Protein AF-A0A7S4EAH0-F1 (afdb_monomer)

InterPro domains:
  IPR000209 Peptidase S8/S53 domain [PF00082] (2-288)
  IPR002884 P domain [PF01483] (345-415)
  IPR008979 Galactose-binding-like domain superfamily [SSF49785] (341-415)
  IPR023828 Peptidase S8, subtilisin, Ser-active site [PS00138] (226-236)
  IPR036852 Peptidase S8/S53 domain superfamily [G3DSA:3.40.50.200] (1-304)
  IPR036852 Peptidase S8/S53 domain superfamily [SSF52743] (120-302)

Structure (mmCIF, N/CA/C/O backbone):
data_AF-A0A7S4EAH0-F1
#
_entry.id   AF-A0A7S4EAH0-F1
#
loop_
_atom_site.group_PDB
_atom_site.id
_atom_site.type_symbol
_atom_site.label_atom_id
_atom_site.label_alt_id
_atom_site.label_comp_id
_atom_site.label_asym_id
_atom_site.label_entity_id
_atom_site.label_seq_id
_atom_site.pdbx_PDB_ins_code
_atom_site.Cartn_x
_atom_site.Cartn_y
_atom_site.Cartn_z
_atom_site.occupancy
_atom_site.B_iso_or_equiv
_atom_site.auth_seq_id
_atom_site.auth_comp_id
_atom_site.auth_asym_id
_atom_site.auth_atom_id
_atom_site.pdbx_PDB_model_num
ATOM 1 N N . VAL A 1 1 ? 21.307 0.835 -17.133 1.00 26.78 1 VAL A N 1
ATOM 2 C CA . VAL A 1 1 ? 19.995 1.405 -17.508 1.00 26.78 1 VAL A CA 1
ATOM 3 C C . VAL A 1 1 ? 19.685 0.931 -18.926 1.00 26.78 1 VAL A C 1
ATOM 5 O O . VAL A 1 1 ? 20.320 1.407 -19.859 1.00 26.78 1 VAL A O 1
ATOM 8 N N . GLY A 1 2 ? 18.887 -0.131 -19.068 1.00 22.45 2 GLY A N 1
ATOM 9 C CA . GLY A 1 2 ? 18.552 -0.772 -20.350 1.00 22.45 2 GLY A CA 1
ATOM 10 C C . GLY A 1 2 ? 17.094 -0.490 -20.700 1.00 22.45 2 GLY A C 1
ATOM 11 O O . GLY A 1 2 ? 16.270 -0.435 -19.796 1.00 22.45 2 GLY A O 1
ATOM 12 N N . ALA A 1 3 ? 16.826 -0.221 -21.976 1.00 22.47 3 ALA A N 1
ATOM 13 C CA . ALA A 1 3 ? 15.604 0.402 -22.463 1.00 22.47 3 ALA A CA 1
ATOM 14 C C . ALA A 1 3 ? 14.894 -0.455 -23.506 1.00 22.47 3 ALA A C 1
ATOM 16 O O . ALA A 1 3 ? 15.530 -1.155 -24.296 1.00 22.47 3 ALA A O 1
ATOM 17 N N . ALA A 1 4 ? 13.590 -0.235 -23.532 1.00 27.41 4 ALA A N 1
ATOM 18 C CA . ALA A 1 4 ? 12.608 -0.816 -24.410 1.00 27.41 4 ALA A CA 1
ATOM 19 C C . ALA A 1 4 ? 12.224 0.099 -25.571 1.00 27.41 4 ALA A C 1
ATOM 21 O O . ALA A 1 4 ? 12.165 1.318 -25.380 1.00 27.41 4 ALA A O 1
ATOM 22 N N . PRO A 1 5 ? 11.862 -0.423 -26.757 1.00 27.44 5 PRO A N 1
ATOM 23 C CA . PRO A 1 5 ? 11.250 0.363 -27.816 1.00 27.44 5 PRO A CA 1
ATOM 24 C C . PRO A 1 5 ? 9.923 0.978 -27.345 1.00 27.44 5 PRO A C 1
ATOM 26 O O . PRO A 1 5 ? 8.910 0.297 -27.238 1.00 27.44 5 PRO A O 1
ATOM 29 N N . GLY A 1 6 ? 9.935 2.286 -27.078 1.00 35.62 6 GLY A N 1
ATOM 30 C CA . GLY A 1 6 ? 8.757 3.083 -26.707 1.00 35.62 6 GLY A CA 1
ATOM 31 C C . GLY A 1 6 ? 8.729 3.558 -25.251 1.00 35.62 6 GLY A C 1
ATOM 32 O O . GLY A 1 6 ? 8.219 4.644 -25.000 1.00 35.62 6 GLY A O 1
ATOM 33 N N . ALA A 1 7 ? 9.352 2.833 -24.317 1.00 36.03 7 ALA A N 1
ATOM 34 C CA . ALA A 1 7 ? 9.588 3.300 -22.948 1.00 36.03 7 ALA A CA 1
ATOM 35 C C . ALA A 1 7 ? 11.043 3.782 -22.838 1.00 36.03 7 ALA A C 1
ATOM 37 O O . ALA A 1 7 ? 11.966 3.019 -22.547 1.00 36.03 7 ALA A O 1
ATOM 38 N N . GLY A 1 8 ? 11.281 5.051 -23.172 1.00 31.75 8 GLY A N 1
ATOM 39 C CA . GLY A 1 8 ? 12.614 5.634 -23.065 1.00 31.75 8 GLY A CA 1
ATOM 40 C C . GLY A 1 8 ? 13.008 5.852 -21.603 1.00 31.75 8 GLY A C 1
ATOM 41 O O . GLY A 1 8 ? 12.189 6.245 -20.786 1.00 31.75 8 GLY A O 1
ATOM 42 N N . ILE A 1 9 ? 14.299 5.733 -21.285 1.00 34.06 9 ILE A N 1
ATOM 43 C CA . ILE A 1 9 ? 14.891 6.263 -20.034 1.00 34.06 9 ILE A CA 1
ATOM 44 C C . ILE A 1 9 ? 14.629 7.775 -19.878 1.00 34.06 9 ILE A C 1
ATOM 46 O O . ILE A 1 9 ? 14.668 8.303 -18.778 1.00 34.06 9 ILE A O 1
ATOM 50 N N . ALA A 1 10 ? 14.336 8.471 -20.980 1.00 31.00 10 ALA A N 1
ATOM 51 C CA . ALA A 1 10 ? 13.915 9.870 -20.993 1.00 31.00 10 ALA A CA 1
ATOM 52 C C . ALA A 1 10 ? 12.429 10.085 -20.628 1.00 31.00 10 ALA A C 1
ATOM 54 O O . ALA A 1 10 ? 12.026 11.224 -20.431 1.00 31.00 10 ALA A O 1
ATOM 55 N N . SER A 1 11 ? 11.625 9.018 -20.575 1.00 32.28 11 SER A N 1
ATOM 56 C CA . SER A 1 11 ? 10.240 9.021 -20.080 1.00 32.28 11 SER A CA 1
ATOM 57 C C . SER A 1 11 ? 10.185 8.882 -18.557 1.00 32.28 11 SER A C 1
ATOM 59 O O . SER A 1 11 ? 9.184 9.225 -17.944 1.00 32.28 11 SER A O 1
ATOM 61 N N . CYS A 1 12 ? 11.271 8.380 -17.963 1.00 36.66 12 CYS A N 1
ATOM 62 C CA . CYS A 1 12 ? 11.509 8.353 -16.531 1.00 36.66 12 CYS A CA 1
ATOM 63 C C . CYS A 1 12 ? 11.933 9.756 -16.084 1.00 36.66 12 CYS A C 1
ATOM 65 O O . CYS A 1 12 ? 13.113 10.110 -16.166 1.00 36.66 12 CYS A O 1
ATOM 67 N N . THR A 1 13 ? 10.986 10.582 -15.650 1.00 37.38 13 THR A N 1
ATOM 68 C CA . THR A 1 13 ? 11.310 11.921 -15.150 1.00 37.38 13 THR A CA 1
ATOM 69 C C . THR A 1 13 ? 11.911 11.793 -13.753 1.00 37.38 13 THR A C 1
ATOM 71 O O . THR A 1 13 ? 11.196 11.743 -12.765 1.00 37.38 13 THR A O 1
ATOM 74 N N . MET A 1 14 ? 13.242 11.721 -13.647 1.00 36.50 14 MET A N 1
ATOM 75 C CA . MET A 1 14 ? 13.894 11.908 -12.349 1.00 36.50 14 MET A CA 1
ATOM 76 C C . MET A 1 14 ? 13.806 13.388 -11.969 1.00 36.50 14 MET A C 1
ATOM 78 O O . MET A 1 14 ? 14.152 14.262 -12.774 1.00 36.50 14 MET A O 1
ATOM 82 N N . MET A 1 15 ? 13.346 13.658 -10.748 1.00 38.62 15 MET A N 1
ATOM 83 C CA . MET A 1 15 ? 13.301 14.986 -10.133 1.00 38.62 15 MET A CA 1
ATOM 84 C C . MET A 1 15 ? 14.563 15.805 -10.469 1.00 38.62 15 MET A C 1
ATOM 86 O O . MET A 1 15 ? 15.680 15.414 -10.131 1.00 38.62 15 MET A O 1
ATOM 90 N N . GLY A 1 16 ? 14.380 16.939 -11.159 1.00 35.78 16 GLY A N 1
ATOM 91 C CA . GLY A 1 16 ? 15.431 17.937 -11.410 1.00 35.78 16 GLY A CA 1
ATOM 92 C C . GLY A 1 16 ? 15.881 18.156 -12.861 1.00 35.78 16 GLY A C 1
ATOM 93 O O . GLY A 1 16 ? 16.683 19.060 -13.091 1.00 35.78 16 GLY A O 1
ATOM 94 N N . ALA A 1 17 ? 15.392 17.401 -13.854 1.00 36.97 17 ALA A N 1
ATOM 95 C CA . ALA A 1 17 ? 15.896 17.541 -15.231 1.00 36.97 17 ALA A CA 1
ATOM 96 C C . ALA A 1 17 ? 15.087 18.461 -16.167 1.00 36.97 17 ALA A C 1
ATOM 98 O O . ALA A 1 17 ? 15.650 18.896 -17.165 1.00 36.97 17 ALA A O 1
ATOM 99 N N . ASN A 1 18 ? 13.822 18.795 -15.879 1.00 33.75 18 ASN A N 1
ATOM 100 C CA . ASN A 1 18 ? 13.034 19.788 -16.632 1.00 33.75 18 ASN A CA 1
ATOM 101 C C . ASN A 1 18 ? 11.798 20.213 -15.824 1.00 33.75 18 ASN A C 1
ATOM 103 O O . ASN A 1 18 ? 10.944 19.368 -15.612 1.00 33.75 18 ASN A O 1
ATOM 107 N N . LEU A 1 19 ? 11.712 21.489 -15.411 1.00 36.81 19 LEU A N 1
ATOM 108 C CA . LEU A 1 19 ? 10.516 22.296 -15.051 1.00 36.81 19 LEU A CA 1
ATOM 109 C C . LEU A 1 19 ? 9.363 21.683 -14.202 1.00 36.81 19 LEU A C 1
ATOM 111 O O . LEU A 1 19 ? 8.375 22.367 -13.965 1.00 36.81 19 LEU A O 1
ATOM 115 N N . ALA A 1 20 ? 9.474 20.456 -13.698 1.00 39.72 20 ALA A N 1
ATOM 116 C CA . ALA A 1 20 ? 8.425 19.731 -12.977 1.00 39.72 20 ALA A CA 1
ATOM 117 C C . ALA A 1 20 ? 8.343 20.083 -11.477 1.00 39.72 20 ALA A C 1
ATOM 119 O O . ALA A 1 20 ? 7.620 19.434 -10.735 1.00 39.72 20 ALA A O 1
ATOM 120 N N . SER A 1 21 ? 9.086 21.096 -11.017 1.00 36.25 21 SER A N 1
ATOM 121 C CA . SER A 1 21 ? 9.250 21.418 -9.592 1.00 36.25 21 SER A CA 1
ATOM 122 C C . SER A 1 21 ? 8.603 22.739 -9.156 1.00 36.25 21 SER A C 1
ATOM 124 O O . SER A 1 21 ? 9.058 23.329 -8.180 1.00 36.25 21 SER A O 1
ATOM 126 N N . GLU A 1 22 ? 7.605 23.259 -9.877 1.00 36.97 22 GLU A N 1
ATOM 127 C CA . GLU A 1 22 ? 6.954 24.533 -9.503 1.00 36.97 22 GLU A CA 1
ATOM 128 C C . GLU A 1 22 ? 5.474 24.411 -9.104 1.00 36.97 22 GLU A C 1
ATOM 130 O O . GLU A 1 22 ? 4.910 25.392 -8.620 1.00 36.97 22 GLU A O 1
ATOM 135 N N . TYR A 1 23 ? 4.849 23.235 -9.235 1.00 39.69 23 TYR A N 1
ATOM 136 C CA . TYR A 1 23 ? 3.458 23.034 -8.818 1.00 39.69 23 TYR A CA 1
ATOM 137 C C . TYR A 1 23 ? 3.389 22.261 -7.499 1.00 39.69 23 TYR A C 1
ATOM 139 O O . TYR A 1 23 ? 3.733 21.085 -7.426 1.00 39.69 23 TYR A O 1
ATOM 147 N N . TYR A 1 24 ? 2.960 22.964 -6.452 1.00 47.12 24 TYR A N 1
ATOM 148 C CA . TYR A 1 24 ? 2.845 22.478 -5.074 1.00 47.12 24 TYR A CA 1
ATOM 149 C C . TYR A 1 24 ? 1.544 21.688 -4.808 1.00 47.12 24 TYR A C 1
ATOM 151 O O . TYR A 1 24 ? 1.247 21.389 -3.662 1.00 47.12 24 TYR A O 1
ATOM 159 N N . ASP A 1 25 ? 0.761 21.364 -5.842 1.00 51.91 25 ASP A N 1
ATOM 160 C CA . ASP A 1 25 ? -0.624 20.867 -5.744 1.00 51.91 25 ASP A CA 1
ATOM 161 C C . ASP A 1 25 ? -0.791 19.374 -6.111 1.00 51.91 25 ASP A C 1
ATOM 163 O O . ASP A 1 25 ? -1.883 18.928 -6.457 1.00 51.91 25 ASP A O 1
ATOM 167 N N . GLY A 1 26 ? 0.297 18.593 -6.106 1.00 53.53 26 GLY A N 1
ATOM 168 C CA . GLY A 1 26 ? 0.276 17.161 -6.449 1.00 53.53 26 GLY A CA 1
ATOM 169 C C . GLY A 1 26 ? 0.129 16.853 -7.947 1.00 53.53 26 GLY A C 1
ATOM 170 O O . GLY A 1 26 ? 0.275 15.702 -8.357 1.00 53.53 26 GLY A O 1
ATOM 171 N N . SER A 1 27 ? -0.076 17.860 -8.806 1.00 52.91 27 SER A N 1
ATOM 172 C CA . SER A 1 27 ? -0.247 17.673 -10.258 1.00 52.91 27 SER A CA 1
ATOM 173 C C . SER A 1 27 ? 0.961 17.058 -10.973 1.00 52.91 27 SER A C 1
ATOM 175 O O . SER A 1 27 ? 0.820 16.564 -12.095 1.00 52.91 27 SER A O 1
ATOM 177 N N . PHE A 1 28 ? 2.135 17.041 -10.331 1.00 55.19 28 PHE A N 1
ATOM 178 C CA . PHE A 1 28 ? 3.338 16.400 -10.861 1.00 55.19 28 PHE A CA 1
ATOM 179 C C . PHE A 1 28 ? 3.160 14.886 -11.062 1.00 55.19 28 PHE A C 1
ATOM 181 O O . PHE A 1 28 ? 3.710 14.350 -12.021 1.00 55.19 28 PHE A O 1
ATOM 188 N N . ILE A 1 29 ? 2.335 14.237 -10.231 1.00 57.84 29 ILE A N 1
ATOM 189 C CA . ILE A 1 29 ? 2.143 12.777 -10.193 1.00 57.84 29 ILE A CA 1
ATOM 190 C C . ILE A 1 29 ? 1.503 12.252 -11.487 1.00 57.84 29 ILE A C 1
ATOM 192 O O . ILE A 1 29 ? 1.777 11.145 -11.936 1.00 57.84 29 ILE A O 1
ATOM 196 N N . SER A 1 30 ? 0.648 13.046 -12.134 1.00 54.91 30 SER A N 1
ATOM 197 C CA . SER A 1 30 ? -0.082 12.622 -13.338 1.00 54.91 30 SER A CA 1
ATOM 198 C C . SER A 1 30 ? 0.158 13.532 -14.547 1.00 54.91 30 SER A C 1
ATOM 200 O O . SER A 1 30 ? -0.590 13.476 -15.522 1.00 54.91 30 SER A O 1
ATOM 202 N N . HIS A 1 31 ? 1.199 14.375 -14.515 1.00 50.91 31 HIS A N 1
ATOM 203 C CA . HIS A 1 31 ? 1.417 15.443 -15.504 1.00 50.91 31 HIS A CA 1
ATOM 204 C C . HIS A 1 31 ? 1.525 14.942 -16.957 1.00 50.91 31 HIS A C 1
ATOM 206 O O . HIS A 1 31 ? 1.174 15.647 -17.906 1.00 50.91 31 HIS A O 1
ATOM 212 N N . HIS A 1 32 ? 1.989 13.706 -17.142 1.00 56.66 32 HIS A N 1
ATOM 213 C CA . HIS A 1 32 ? 2.088 13.055 -18.441 1.00 56.66 32 HIS A CA 1
ATOM 214 C C . HIS A 1 32 ? 1.354 11.710 -18.423 1.00 56.66 32 HIS A C 1
ATOM 216 O O . HIS A 1 32 ? 1.949 10.666 -18.181 1.00 56.66 32 HIS A O 1
ATOM 222 N N . HIS A 1 33 ? 0.062 11.733 -18.756 1.00 59.50 33 HIS A N 1
ATOM 223 C CA . HIS A 1 33 ? -0.805 10.545 -18.778 1.00 59.50 33 HIS A CA 1
ATOM 224 C C . HIS A 1 33 ? -0.298 9.384 -19.657 1.00 59.50 33 HIS A C 1
ATOM 226 O O . HIS A 1 33 ? -0.729 8.249 -19.479 1.00 59.50 33 HIS A O 1
ATOM 232 N N . ASP A 1 34 ? 0.618 9.631 -20.594 1.00 56.88 34 ASP A N 1
ATOM 233 C CA . ASP A 1 34 ? 1.135 8.607 -21.508 1.00 56.88 34 ASP A CA 1
ATOM 234 C C . ASP A 1 34 ? 2.433 7.921 -21.021 1.00 56.88 34 ASP A C 1
ATOM 236 O O . ASP A 1 34 ? 2.933 7.029 -21.710 1.00 56.88 34 ASP A O 1
ATOM 240 N N . VAL A 1 35 ? 3.008 8.312 -19.872 1.00 58.44 35 VAL A N 1
ATOM 241 C CA . VAL A 1 35 ? 4.285 7.759 -19.360 1.00 58.44 35 VAL A CA 1
ATOM 242 C C . VAL A 1 35 ? 4.141 7.127 -17.972 1.00 58.44 35 VAL A C 1
ATOM 244 O O . VAL A 1 35 ? 3.155 7.345 -17.281 1.00 58.44 35 VAL A O 1
ATOM 247 N N . ASN A 1 36 ? 5.120 6.311 -17.569 1.00 58.88 36 ASN A N 1
ATOM 248 C CA . ASN A 1 36 ? 5.222 5.828 -16.188 1.00 58.88 36 ASN A CA 1
ATOM 249 C C . ASN A 1 36 ? 5.846 6.913 -15.311 1.00 58.88 36 ASN A C 1
ATOM 251 O O . ASN A 1 36 ? 6.771 7.588 -15.769 1.00 58.88 36 ASN A O 1
ATOM 255 N N . ASP A 1 37 ? 5.396 7.021 -14.063 1.00 56.19 37 ASP A N 1
ATOM 256 C CA . ASP A 1 37 ? 5.962 7.968 -13.108 1.00 56.19 37 ASP A CA 1
ATOM 257 C C . ASP A 1 37 ? 6.850 7.261 -12.078 1.00 56.19 37 ASP A C 1
ATOM 259 O O . ASP A 1 37 ? 6.575 6.148 -11.622 1.00 56.19 37 ASP A O 1
ATOM 263 N N . ILE A 1 38 ? 7.965 7.905 -11.753 1.00 51.91 38 ILE A N 1
ATOM 264 C CA . ILE A 1 38 ? 8.992 7.382 -10.860 1.00 51.91 38 ILE A CA 1
ATOM 265 C C . ILE A 1 38 ? 9.289 8.459 -9.837 1.00 51.91 38 ILE A C 1
ATOM 267 O O . ILE A 1 38 ? 9.997 9.427 -10.123 1.00 51.91 38 ILE A O 1
ATOM 271 N N . SER A 1 39 ? 8.819 8.236 -8.615 1.00 50.88 39 SER A N 1
ATOM 272 C CA . SER A 1 39 ? 9.170 9.091 -7.495 1.00 50.88 39 SER A CA 1
ATOM 273 C C . SER A 1 39 ? 10.454 8.577 -6.848 1.00 50.88 39 SER A C 1
ATOM 275 O O . SER A 1 39 ? 10.492 7.527 -6.203 1.00 50.88 39 SER A O 1
ATOM 277 N N . SER A 1 40 ? 11.552 9.308 -7.057 1.00 46.59 40 SER A N 1
ATOM 278 C CA . SER A 1 40 ? 12.856 8.995 -6.457 1.00 46.59 40 SER A CA 1
ATOM 279 C C . SER A 1 40 ? 13.064 9.638 -5.083 1.00 46.59 40 SER A C 1
ATOM 281 O O . SER A 1 40 ? 14.051 9.333 -4.415 1.00 46.59 40 SER A O 1
ATOM 283 N N . ASN A 1 41 ? 12.193 10.551 -4.649 1.00 43.59 41 ASN A N 1
ATOM 284 C CA . ASN A 1 41 ? 12.324 11.256 -3.376 1.00 43.59 41 ASN A CA 1
ATOM 285 C C . ASN A 1 41 ? 11.298 10.756 -2.354 1.00 43.59 41 ASN A C 1
ATOM 287 O O . ASN A 1 41 ? 10.099 10.914 -2.527 1.00 43.59 41 ASN A O 1
ATOM 291 N N . SER A 1 42 ? 11.801 10.235 -1.235 1.00 43.31 42 SER A N 1
ATOM 292 C CA . SER A 1 42 ? 11.028 9.909 -0.028 1.00 43.31 42 SER A CA 1
ATOM 293 C C . SER A 1 42 ? 10.735 11.145 0.842 1.00 43.31 42 SER A C 1
ATOM 295 O O . SER A 1 42 ? 10.430 11.000 2.017 1.00 43.31 42 SER A O 1
ATOM 297 N N . TRP A 1 43 ? 10.930 12.359 0.310 1.00 39.28 43 TRP A N 1
ATOM 298 C CA . TRP A 1 43 ? 10.892 13.603 1.080 1.00 39.28 43 TRP A CA 1
ATOM 299 C C . TRP A 1 43 ? 9.954 14.624 0.453 1.00 39.28 43 TRP A C 1
ATOM 301 O O . TRP A 1 43 ? 10.141 15.002 -0.709 1.00 39.28 43 TRP A O 1
ATOM 311 N N . GLY A 1 44 ? 9.041 15.103 1.302 1.00 44.56 44 GLY A N 1
ATOM 312 C CA . GLY A 1 44 ? 8.152 16.236 1.087 1.00 44.56 44 GLY A CA 1
ATOM 313 C C . GLY A 1 44 ? 6.943 15.870 0.244 1.00 44.56 44 GLY A C 1
ATOM 314 O O . GLY A 1 44 ? 7.079 15.735 -0.961 1.00 44.56 44 GLY A O 1
ATOM 315 N N . TYR A 1 45 ? 5.781 15.706 0.874 1.00 49.03 45 TYR A N 1
ATOM 316 C CA . TYR A 1 45 ? 4.774 16.769 0.948 1.00 49.03 45 TYR A CA 1
ATOM 317 C C . TYR A 1 45 ? 3.811 16.432 2.093 1.00 49.03 45 TYR A C 1
ATOM 319 O O . TYR A 1 45 ? 2.849 15.694 1.909 1.00 49.03 45 TYR A O 1
ATOM 327 N N . ASP A 1 46 ? 4.115 16.974 3.273 1.00 47.69 46 ASP A N 1
ATOM 328 C CA . ASP A 1 46 ? 3.255 16.944 4.460 1.00 47.69 46 ASP A CA 1
ATOM 329 C C . ASP A 1 46 ? 2.297 18.136 4.408 1.00 47.69 46 ASP A C 1
ATOM 331 O O . ASP A 1 46 ? 2.428 19.138 5.108 1.00 47.69 46 ASP A O 1
ATOM 335 N N . LEU A 1 47 ? 1.414 18.080 3.422 1.00 48.62 47 LEU A N 1
ATOM 336 C CA . LEU A 1 47 ? 0.288 18.983 3.305 1.00 48.62 47 LEU A CA 1
ATOM 337 C C . LEU A 1 47 ? -0.879 18.095 2.945 1.00 48.62 47 LEU A C 1
ATOM 339 O O . LEU A 1 47 ? -1.263 17.964 1.780 1.00 48.62 47 LEU A O 1
ATOM 343 N N . CYS A 1 48 ? -1.426 17.440 3.963 1.00 60.47 48 CYS A N 1
ATOM 344 C CA . CYS A 1 48 ? -2.814 17.089 3.848 1.00 60.47 48 CYS A CA 1
ATOM 345 C C . CYS A 1 48 ? -3.600 18.410 3.712 1.00 60.47 48 CYS A C 1
ATOM 347 O O . CYS A 1 48 ? -3.849 19.141 4.665 1.00 60.47 48 CYS A O 1
ATOM 349 N N . GLU A 1 49 ? -3.888 18.778 2.468 1.00 56.59 49 GLU A N 1
ATOM 350 C CA . GLU A 1 49 ? -4.729 19.910 2.113 1.00 56.59 49 GLU A CA 1
ATOM 351 C C . GLU A 1 49 ? -6.059 19.347 1.616 1.00 56.59 49 GLU A C 1
ATOM 353 O O . GLU A 1 49 ? -6.128 18.695 0.568 1.00 56.59 49 GLU A O 1
ATOM 358 N N . ARG A 1 50 ? -7.132 19.584 2.384 1.00 55.91 50 ARG A N 1
ATOM 359 C CA . ARG A 1 50 ? -8.495 19.297 1.926 1.00 55.91 50 ARG A CA 1
ATOM 360 C C . ARG A 1 50 ? -8.834 20.289 0.816 1.00 55.91 50 ARG A C 1
ATOM 362 O O . ARG A 1 50 ? -8.975 21.490 1.056 1.00 55.91 50 ARG A O 1
ATOM 369 N N . HIS A 1 51 ? -8.986 19.791 -0.404 1.00 51.50 51 HIS A N 1
ATOM 370 C CA . HIS A 1 51 ? -9.583 20.565 -1.485 1.00 51.50 51 HIS A CA 1
ATOM 371 C C . HIS A 1 51 ? -11.086 20.298 -1.516 1.00 51.50 51 HIS A C 1
ATOM 373 O O . HIS A 1 51 ? -11.525 19.153 -1.510 1.00 51.50 51 HIS A O 1
ATOM 379 N N . SER A 1 52 ? -11.879 21.369 -1.554 1.00 50.00 52 SER A N 1
ATOM 380 C CA . SER A 1 52 ? -13.334 21.264 -1.669 1.00 50.00 52 SER A CA 1
ATOM 381 C C . SER A 1 52 ? -13.711 20.696 -3.039 1.00 50.00 52 SER A C 1
ATOM 383 O O . SER A 1 52 ? -13.633 21.386 -4.057 1.00 50.00 52 SER A O 1
ATOM 385 N N . TYR A 1 53 ? -14.144 19.438 -3.063 1.00 52.59 53 TYR A N 1
ATOM 386 C CA . TYR A 1 53 ? -14.747 18.796 -4.231 1.00 52.59 53 TYR A CA 1
ATOM 387 C C . TYR A 1 53 ? -16.197 18.394 -3.949 1.00 52.59 53 TYR A C 1
ATOM 389 O O . TYR A 1 53 ? -16.647 18.455 -2.818 1.00 52.59 53 TYR A O 1
ATOM 397 N N . SER A 1 54 ? -16.949 18.103 -5.017 1.00 52.91 54 SER A N 1
ATOM 398 C CA . SER A 1 54 ? -18.395 17.808 -5.066 1.00 52.91 54 SER A CA 1
ATOM 399 C C . SER A 1 54 ? -19.108 17.617 -3.711 1.00 52.91 54 SER A C 1
ATOM 401 O O . SER A 1 54 ? -19.049 16.546 -3.122 1.00 52.91 54 SER A O 1
ATOM 403 N N . ALA A 1 55 ? -19.928 18.598 -3.313 1.00 59.50 55 ALA A N 1
ATOM 404 C CA . ALA A 1 55 ? -20.867 18.476 -2.188 1.00 59.50 55 ALA A CA 1
ATOM 405 C C . ALA A 1 55 ? -22.001 17.450 -2.428 1.00 59.50 55 ALA A C 1
ATOM 407 O O . ALA A 1 55 ? -22.867 17.264 -1.577 1.00 59.50 55 ALA A O 1
ATOM 408 N N . SER A 1 56 ? -22.063 16.833 -3.614 1.00 77.12 56 SER A N 1
ATOM 409 C CA . SER A 1 56 ? -23.077 15.836 -3.953 1.00 77.12 56 SER A CA 1
ATOM 410 C C . SER A 1 56 ? -22.576 14.413 -3.759 1.00 77.12 56 SER A C 1
ATOM 412 O O . SER A 1 56 ? -21.448 14.093 -4.133 1.00 77.12 56 SER A O 1
ATOM 414 N N . CYS A 1 57 ? -23.476 13.564 -3.263 1.00 85.12 57 CYS A N 1
ATOM 415 C CA . CYS A 1 57 ? -23.272 12.130 -3.129 1.00 85.12 57 CYS A CA 1
ATOM 416 C C . CYS A 1 57 ? -22.800 11.484 -4.453 1.00 85.12 57 CYS A C 1
ATOM 418 O O . CYS A 1 57 ? -23.425 11.720 -5.494 1.00 85.12 57 CYS A O 1
ATOM 420 N N . PRO A 1 58 ? -21.743 10.652 -4.428 1.00 86.75 58 PRO A N 1
ATOM 421 C CA . PRO A 1 58 ? -21.137 10.072 -5.630 1.00 86.75 58 PRO A CA 1
ATOM 422 C C . PRO A 1 58 ? -21.817 8.783 -6.119 1.00 86.75 58 PRO A C 1
ATOM 424 O O . PRO A 1 58 ? -21.488 8.290 -7.198 1.00 86.75 58 PRO A O 1
ATOM 427 N N . PHE A 1 59 ? -22.749 8.222 -5.346 1.00 89.12 59 PHE A N 1
ATOM 428 C CA . PHE A 1 59 ? -23.384 6.940 -5.649 1.00 89.12 59 PHE A CA 1
ATOM 429 C C . PHE A 1 59 ? -24.490 7.077 -6.699 1.00 89.12 59 PHE A C 1
ATOM 431 O O . PHE A 1 59 ? -25.317 7.990 -6.659 1.00 89.12 59 PHE A O 1
ATOM 438 N N . SER A 1 60 ? -24.535 6.132 -7.640 1.00 86.94 60 SER A N 1
ATOM 439 C CA . SER A 1 60 ? -25.495 6.148 -8.751 1.00 86.94 60 SER A CA 1
ATOM 440 C C . SER A 1 60 ? -26.887 5.638 -8.364 1.00 86.94 60 SER A C 1
ATOM 442 O O . SER A 1 60 ? -27.866 5.950 -9.046 1.00 86.94 60 SER A O 1
ATOM 444 N N . CYS A 1 61 ? -26.975 4.865 -7.276 1.00 84.56 61 CYS A N 1
ATOM 445 C CA . CYS A 1 61 ? -28.196 4.327 -6.670 1.00 84.56 61 CYS A CA 1
ATOM 446 C C . CYS A 1 61 ? -29.265 3.847 -7.674 1.00 84.56 61 CYS A C 1
ATOM 448 O O . CYS A 1 61 ? -30.343 4.442 -7.790 1.00 84.56 61 CYS A O 1
ATOM 450 N N . PRO A 1 62 ? -29.009 2.745 -8.404 1.00 73.88 62 PRO A N 1
ATOM 451 C CA . PRO A 1 62 ? -29.931 2.225 -9.409 1.00 73.88 62 PRO A CA 1
ATOM 452 C C . PRO A 1 62 ? -31.336 1.925 -8.854 1.00 73.88 62 PRO A C 1
ATOM 454 O O . PRO A 1 62 ? -31.520 1.575 -7.685 1.00 73.88 62 PRO A O 1
ATOM 457 N N . SER A 1 63 ? -32.357 1.994 -9.714 1.00 69.12 63 SER A N 1
ATOM 458 C CA . SER A 1 63 ? -33.743 1.700 -9.326 1.00 69.12 63 SER A CA 1
ATOM 459 C C . SER A 1 63 ? -33.900 0.271 -8.787 1.00 69.12 63 SER A C 1
ATOM 461 O O . SER A 1 63 ? -33.538 -0.682 -9.476 1.00 69.12 63 SER A O 1
ATOM 463 N N . GLY A 1 64 ? -34.508 0.119 -7.606 1.00 68.12 64 GLY A N 1
ATOM 464 C CA . GLY A 1 64 ? -34.686 -1.177 -6.934 1.00 68.12 64 GLY A CA 1
ATOM 465 C C . GLY A 1 64 ? -33.701 -1.435 -5.790 1.00 68.12 64 GLY A C 1
ATOM 466 O O . GLY A 1 64 ? -33.865 -2.422 -5.077 1.00 68.12 64 GLY A O 1
ATOM 467 N N . THR A 1 65 ? -32.739 -0.535 -5.576 1.00 73.75 65 THR A N 1
ATOM 468 C CA . THR A 1 65 ? -31.883 -0.522 -4.383 1.00 73.75 65 THR A CA 1
ATOM 469 C C . THR A 1 65 ? -32.727 -0.180 -3.153 1.00 73.75 65 THR A C 1
ATOM 471 O O . THR A 1 65 ? -33.443 0.818 -3.146 1.00 73.75 65 THR A O 1
ATOM 474 N N . SER A 1 66 ? -32.674 -1.011 -2.111 1.00 67.81 66 SER A N 1
ATOM 475 C CA . SER A 1 66 ? -33.463 -0.822 -0.883 1.00 67.81 66 SER A CA 1
ATOM 476 C C . SER A 1 66 ? -32.941 0.283 0.042 1.00 67.81 66 SER A C 1
ATOM 478 O O . SER A 1 66 ? -33.675 0.717 0.925 1.00 67.81 66 SER A O 1
ATOM 480 N N . SER A 1 67 ? -31.686 0.703 -0.129 1.00 77.62 67 SER A N 1
ATOM 481 C CA . SER A 1 67 ? -30.993 1.651 0.750 1.00 77.62 67 SER A CA 1
ATOM 482 C C . SER A 1 67 ? -29.849 2.327 -0.009 1.00 77.62 67 SER A C 1
ATOM 484 O O . SER A 1 67 ? -28.753 1.778 -0.104 1.00 77.62 67 SER A O 1
ATOM 486 N N . CYS A 1 68 ? -30.127 3.486 -0.601 1.00 88.50 68 CYS A N 1
ATOM 487 C CA . CYS A 1 68 ? -29.120 4.317 -1.253 1.00 88.50 68 CYS A CA 1
ATOM 488 C C . CYS A 1 68 ? -28.346 5.126 -0.196 1.00 88.50 68 CYS A C 1
ATOM 490 O O . CYS A 1 68 ? -28.999 5.783 0.619 1.00 88.50 68 CYS A O 1
ATOM 492 N N . PRO A 1 69 ? -26.998 5.151 -0.217 1.00 91.19 69 PRO A N 1
ATOM 493 C CA . PRO A 1 69 ? -26.219 6.007 0.677 1.00 91.19 69 PRO A CA 1
ATOM 494 C C . PRO A 1 69 ? -26.635 7.476 0.582 1.00 91.19 69 PRO A C 1
ATOM 496 O O . PRO A 1 69 ? -26.811 8.123 1.604 1.00 91.19 69 PRO A O 1
ATOM 499 N N . CYS A 1 70 ? -26.915 7.978 -0.626 1.00 89.62 70 CYS A N 1
ATOM 500 C CA . CYS A 1 70 ? -27.300 9.376 -0.831 1.00 89.62 70 CYS A CA 1
ATOM 501 C C . CYS A 1 70 ? -28.567 9.806 -0.081 1.00 89.62 70 CYS A C 1
ATOM 503 O O . CYS A 1 70 ? -28.697 10.986 0.220 1.00 89.62 70 CYS A O 1
ATOM 505 N N . ASP A 1 71 ? -29.489 8.880 0.207 1.00 89.75 71 ASP A N 1
ATOM 506 C CA . ASP A 1 71 ? -30.706 9.191 0.967 1.00 89.75 71 ASP A CA 1
ATOM 507 C C . ASP A 1 71 ? -30.429 9.265 2.478 1.00 89.75 71 ASP A C 1
ATOM 509 O O . ASP A 1 71 ? -31.078 10.023 3.194 1.00 89.75 71 ASP A O 1
ATOM 513 N N . VAL A 1 72 ? -29.493 8.448 2.978 1.00 89.94 72 VAL A N 1
ATOM 514 C CA . VAL A 1 72 ? -29.139 8.389 4.408 1.00 89.94 72 VAL A CA 1
ATOM 515 C C . VAL A 1 72 ? -28.186 9.520 4.781 1.00 89.94 72 VAL A C 1
ATOM 517 O O . VAL A 1 72 ? -28.322 10.102 5.851 1.00 89.94 72 VAL A O 1
ATOM 520 N N . CYS A 1 73 ? -27.269 9.848 3.878 1.00 88.94 73 CYS A N 1
ATOM 521 C CA . CYS A 1 73 ? -26.281 10.911 4.016 1.00 88.94 73 CYS A CA 1
ATOM 522 C C . CYS A 1 73 ? -26.837 12.303 3.651 1.00 88.94 73 CYS A C 1
ATOM 524 O O . CYS A 1 73 ? -26.066 13.215 3.351 1.00 88.94 73 CYS A O 1
ATOM 526 N N . ASP A 1 74 ? -28.165 12.475 3.576 1.00 85.25 74 ASP A N 1
ATOM 527 C CA . ASP A 1 74 ? -28.773 13.770 3.253 1.00 85.25 74 ASP A CA 1
ATOM 528 C C . ASP A 1 74 ? -28.451 14.788 4.358 1.00 85.25 74 ASP A C 1
ATOM 530 O O . ASP A 1 74 ? -28.912 14.668 5.495 1.00 85.25 74 ASP A O 1
ATOM 534 N N . GLY A 1 75 ? -27.643 15.792 4.014 1.00 80.50 75 GLY A N 1
ATOM 535 C CA . GLY A 1 75 ? -27.151 16.813 4.940 1.00 80.50 75 GLY A CA 1
ATOM 536 C C . GLY A 1 75 ? -25.708 16.626 5.412 1.00 80.50 75 GLY A C 1
ATOM 537 O O . GLY A 1 75 ? -25.178 17.565 6.005 1.00 80.50 75 GLY A O 1
ATOM 538 N N . ASP A 1 76 ? -25.072 15.490 5.114 1.00 83.19 76 ASP A N 1
ATOM 539 C CA . ASP A 1 76 ? -23.631 15.315 5.313 1.00 83.19 76 ASP A CA 1
ATOM 540 C C . ASP A 1 76 ? -22.837 16.022 4.203 1.00 83.19 76 ASP A C 1
ATOM 542 O O . ASP A 1 76 ? -23.274 16.123 3.048 1.00 83.19 76 ASP A O 1
ATOM 546 N N . ASP A 1 77 ? -21.655 16.525 4.557 1.00 79.06 77 ASP A N 1
ATOM 547 C CA . ASP A 1 77 ? -20.738 17.155 3.612 1.00 79.06 77 ASP A CA 1
ATOM 548 C C . ASP A 1 77 ? -19.779 16.111 3.034 1.00 79.06 77 ASP A C 1
ATOM 550 O O . ASP A 1 77 ? -18.740 15.806 3.603 1.00 79.06 77 ASP A O 1
ATOM 554 N N . TRP A 1 78 ? -20.092 15.593 1.849 1.00 78.69 78 TRP A N 1
ATOM 555 C CA . TRP A 1 78 ? -19.222 14.645 1.141 1.00 78.69 78 TRP A CA 1
ATOM 556 C C . TRP A 1 78 ? -17.823 15.191 0.826 1.00 78.69 78 TRP A C 1
ATOM 558 O O . TRP A 1 78 ? -16.932 14.417 0.489 1.00 78.69 78 TRP A O 1
ATOM 568 N N . SER A 1 79 ? -17.625 16.509 0.919 1.00 69.75 79 SER A N 1
ATOM 569 C CA . SER A 1 79 ? -16.324 17.145 0.722 1.00 69.75 79 SER A CA 1
ATOM 570 C C . SER A 1 79 ? -15.477 17.205 1.992 1.00 69.75 79 SER A C 1
ATOM 572 O O . SER A 1 79 ? -14.271 17.441 1.899 1.00 69.75 79 SER A O 1
ATOM 574 N N . SER A 1 80 ? -16.083 17.006 3.170 1.00 67.25 80 SER A N 1
ATOM 575 C CA . SER A 1 80 ? -15.360 17.052 4.438 1.00 67.25 80 SER A CA 1
ATOM 576 C C . SER A 1 80 ? -14.574 15.766 4.683 1.00 67.25 80 SER A C 1
ATOM 578 O O . SER A 1 80 ? -13.519 15.846 5.302 1.00 67.25 80 SER A O 1
ATOM 580 N N . GLY A 1 81 ? -15.051 14.610 4.209 1.00 67.31 81 GLY A N 1
ATOM 581 C CA . GLY A 1 81 ? -14.532 13.297 4.627 1.00 67.31 81 GLY A CA 1
ATOM 582 C C . GLY A 1 81 ? -14.873 12.943 6.083 1.00 67.31 81 GLY A C 1
ATOM 583 O O . GLY A 1 81 ? -14.378 11.954 6.602 1.00 67.31 81 GLY A O 1
ATOM 584 N N . ASP A 1 82 ? -15.705 13.760 6.732 1.00 74.25 82 ASP A N 1
ATOM 585 C CA . ASP A 1 82 ? -16.251 13.565 8.076 1.00 74.25 82 ASP A CA 1
ATOM 586 C C . ASP A 1 82 ? -17.753 13.291 7.918 1.00 74.25 82 ASP A C 1
ATOM 588 O O . ASP A 1 82 ? -18.597 14.192 7.985 1.00 74.25 82 ASP A O 1
ATOM 592 N N . LEU A 1 83 ? -18.067 12.057 7.520 1.00 82.06 83 LEU A N 1
ATOM 593 C CA . LEU A 1 83 ? -19.435 11.601 7.305 1.00 82.06 83 LEU A CA 1
ATOM 594 C C . LEU A 1 83 ? -20.038 11.156 8.636 1.00 82.06 83 LEU A C 1
ATOM 596 O O . LEU A 1 83 ? -19.376 10.536 9.460 1.00 82.06 83 LEU A O 1
ATOM 600 N N . SER A 1 84 ? -21.338 11.389 8.838 1.00 86.44 84 SER A N 1
ATOM 601 C CA . SER A 1 84 ? -22.002 10.863 10.030 1.00 86.44 84 SER A CA 1
ATOM 602 C C . SER A 1 84 ? -21.878 9.335 10.108 1.00 86.44 84 SER A C 1
ATOM 604 O O . SER A 1 84 ? -22.003 8.640 9.099 1.00 86.44 84 SER A O 1
ATOM 606 N N . SER A 1 85 ? -21.762 8.776 11.316 1.00 86.50 85 SER A N 1
ATOM 607 C CA . SER A 1 85 ? -21.744 7.312 11.520 1.00 86.50 85 SER A CA 1
ATOM 608 C C . SER A 1 85 ? -22.906 6.569 10.830 1.00 86.50 85 SER A C 1
ATOM 610 O O . SER A 1 85 ? -22.754 5.434 10.376 1.00 86.50 85 SER A O 1
ATOM 612 N N . SER A 1 86 ? -24.078 7.208 10.701 1.00 89.25 86 SER A N 1
ATOM 613 C CA . SER A 1 86 ? -25.203 6.679 9.917 1.00 89.25 86 SER A CA 1
ATOM 614 C C . SER A 1 86 ? -24.933 6.627 8.415 1.00 89.25 86 SER A C 1
ATOM 616 O O . SER A 1 86 ? -25.345 5.667 7.759 1.00 89.25 86 SER A O 1
ATOM 618 N N . CYS A 1 87 ? -24.268 7.643 7.871 1.00 89.94 87 CYS A N 1
ATOM 619 C CA . CYS A 1 87 ? -23.865 7.6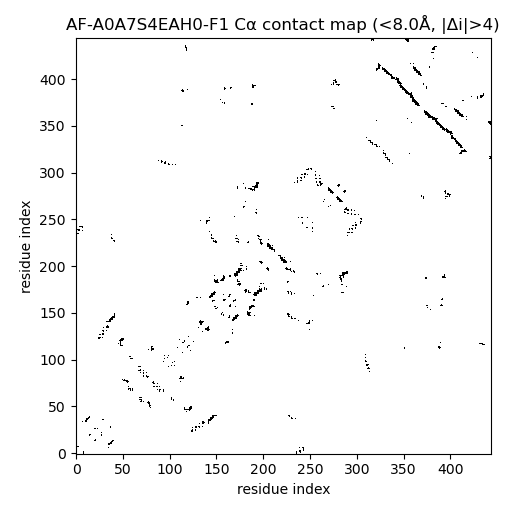92 6.475 1.00 89.94 87 CYS A CA 1
ATOM 620 C C . CYS A 1 87 ? -22.761 6.678 6.175 1.00 89.94 87 CYS A C 1
ATOM 622 O O . CYS A 1 87 ? -22.883 5.916 5.217 1.00 89.94 87 CYS A O 1
ATOM 624 N N . GLU A 1 88 ? -21.747 6.575 7.032 1.00 88.94 88 GLU A N 1
ATOM 625 C CA . GLU A 1 88 ? -20.677 5.580 6.895 1.00 88.94 88 GLU A CA 1
ATOM 626 C C . GLU A 1 88 ? -21.228 4.157 6.859 1.00 88.94 88 GLU A C 1
ATOM 628 O O . GLU A 1 88 ? -20.953 3.400 5.927 1.00 88.94 88 GLU A O 1
ATOM 633 N N . ALA A 1 89 ? -22.094 3.812 7.817 1.00 89.88 89 ALA A N 1
ATOM 634 C CA . ALA A 1 89 ? -22.746 2.508 7.853 1.00 89.88 89 ALA A CA 1
ATOM 635 C C . ALA A 1 89 ? -23.584 2.249 6.587 1.00 89.88 89 ALA A C 1
ATOM 637 O O . ALA A 1 89 ? -23.660 1.112 6.112 1.00 89.88 89 ALA A O 1
ATOM 638 N N . ALA A 1 90 ? -24.201 3.288 6.012 1.00 91.75 90 ALA A N 1
ATOM 639 C CA . ALA A 1 90 ? -24.938 3.177 4.757 1.00 91.75 90 ALA A CA 1
ATOM 640 C C . ALA A 1 90 ? -24.012 2.953 3.552 1.00 91.75 90 ALA A C 1
ATOM 642 O O . ALA A 1 90 ? -24.332 2.109 2.713 1.00 91.75 90 ALA A O 1
ATOM 643 N N . VAL A 1 91 ? -22.866 3.643 3.480 1.00 91.44 91 VAL A N 1
ATOM 644 C CA . VAL A 1 91 ? -21.827 3.429 2.455 1.00 91.44 91 VAL A CA 1
ATOM 645 C C . VAL A 1 91 ? -21.286 2.006 2.537 1.00 91.44 91 VAL A C 1
ATOM 647 O O . VAL A 1 91 ? -21.326 1.286 1.537 1.00 91.44 91 VAL A O 1
ATOM 650 N N . VAL A 1 92 ? -20.863 1.570 3.730 1.00 91.56 92 VAL A N 1
ATOM 651 C CA . VAL A 1 92 ? -20.361 0.210 3.973 1.00 91.56 92 VAL A CA 1
ATOM 652 C C . VAL A 1 92 ? -21.408 -0.807 3.543 1.00 91.56 92 VAL A C 1
ATOM 654 O O . VAL A 1 92 ? -21.125 -1.670 2.715 1.00 91.56 92 VAL A O 1
ATOM 657 N N . SER A 1 93 ? -22.637 -0.680 4.052 1.00 91.06 93 SER A N 1
ATOM 658 C CA . SER A 1 93 ? -23.716 -1.615 3.743 1.00 91.06 93 SER A CA 1
ATOM 659 C C . SER A 1 93 ? -24.004 -1.674 2.246 1.00 91.06 93 SER A C 1
ATOM 661 O O . SER A 1 93 ? -24.115 -2.765 1.692 1.00 91.06 93 SER A O 1
ATOM 663 N N . TYR A 1 94 ? -24.088 -0.527 1.569 1.00 91.88 94 TYR A N 1
ATOM 664 C CA . TYR A 1 94 ? -24.324 -0.483 0.131 1.00 91.88 94 TYR A CA 1
ATOM 665 C C . TYR A 1 94 ? -23.199 -1.174 -0.640 1.00 91.88 94 TYR A C 1
ATOM 667 O O . TYR A 1 94 ? -23.470 -2.073 -1.438 1.00 91.88 94 TYR A O 1
ATOM 675 N N . CYS A 1 95 ? -21.943 -0.829 -0.370 1.00 91.25 95 CYS A N 1
ATOM 676 C CA . CYS A 1 95 ? -20.810 -1.412 -1.078 1.00 91.25 95 CYS A CA 1
ATOM 677 C C . CYS A 1 95 ? -20.615 -2.902 -0.765 1.00 91.25 95 CYS A C 1
ATOM 679 O O . CYS A 1 95 ? -20.242 -3.646 -1.666 1.00 91.25 95 CYS A O 1
ATOM 681 N N . SER A 1 96 ? -20.992 -3.409 0.416 1.00 89.31 96 SER A N 1
ATOM 682 C CA . SER A 1 96 ? -20.991 -4.860 0.680 1.00 89.31 96 SER A CA 1
ATOM 683 C C . SER A 1 96 ? -21.903 -5.661 -0.269 1.00 89.31 96 SER A C 1
ATOM 685 O O . SER A 1 96 ? -21.642 -6.841 -0.505 1.00 89.31 96 SER A O 1
ATOM 687 N N . TYR A 1 97 ? -22.959 -5.053 -0.828 1.00 87.50 97 TYR A N 1
ATOM 688 C CA . TYR A 1 97 ? -23.901 -5.726 -1.740 1.00 87.50 97 TYR A CA 1
ATOM 689 C C . TYR A 1 97 ? -23.783 -5.283 -3.204 1.00 87.50 97 TYR A C 1
ATOM 691 O O . TYR A 1 97 ? -24.058 -6.080 -4.101 1.00 87.50 97 TYR A O 1
ATOM 699 N N . TYR A 1 98 ? -23.386 -4.034 -3.455 1.00 88.25 98 TYR A N 1
ATOM 700 C CA . TYR A 1 98 ? -23.434 -3.393 -4.772 1.00 88.25 98 TYR A CA 1
ATOM 701 C C . TYR A 1 98 ? -22.055 -2.986 -5.317 1.00 88.25 98 TYR A C 1
ATOM 703 O O . TYR A 1 98 ? -22.003 -2.306 -6.341 1.00 88.25 98 TYR A O 1
ATOM 711 N N . PHE A 1 99 ? -20.941 -3.443 -4.724 1.00 87.38 99 PHE A N 1
ATOM 712 C CA . PHE A 1 99 ? -19.580 -3.140 -5.210 1.00 87.38 99 PHE A CA 1
ATOM 713 C C . PHE A 1 99 ? -19.353 -3.457 -6.698 1.00 87.38 99 PHE A C 1
ATOM 715 O O . PHE A 1 99 ? -18.573 -2.782 -7.354 1.00 87.38 99 PHE A O 1
ATOM 722 N N . ASN A 1 100 ? -20.051 -4.451 -7.259 1.00 88.00 100 ASN A N 1
ATOM 723 C CA . ASN A 1 100 ? -19.973 -4.790 -8.687 1.00 88.00 100 ASN A CA 1
ATOM 724 C C . ASN A 1 100 ? -20.844 -3.899 -9.588 1.00 88.00 100 ASN A C 1
ATOM 726 O O . ASN A 1 100 ? -20.681 -3.899 -10.808 1.00 88.00 100 ASN A O 1
ATOM 730 N N . ASN A 1 101 ? -21.829 -3.206 -9.017 1.00 87.00 101 ASN A N 1
ATOM 731 C CA . ASN A 1 101 ? -22.779 -2.370 -9.747 1.00 87.00 101 ASN A CA 1
ATOM 732 C C . ASN A 1 101 ? -22.382 -0.891 -9.733 1.00 87.00 101 ASN A C 1
ATOM 734 O O . ASN A 1 101 ? -22.686 -0.193 -10.696 1.00 87.00 101 ASN A O 1
ATOM 738 N N . ASP A 1 102 ? -21.698 -0.446 -8.679 1.00 87.44 102 ASP A N 1
ATOM 739 C CA . ASP A 1 102 ? -21.252 0.935 -8.469 1.00 87.44 102 ASP A CA 1
ATOM 740 C C . ASP A 1 102 ? -19.757 0.948 -8.105 1.00 87.44 102 ASP A C 1
ATOM 742 O O . ASP A 1 102 ? -19.341 1.360 -7.025 1.00 87.44 102 ASP A O 1
ATOM 746 N N . VAL A 1 103 ? -18.949 0.392 -9.013 1.00 89.25 103 VAL A N 1
ATOM 747 C CA . VAL A 1 103 ? -17.540 0.042 -8.768 1.00 89.25 103 VAL A CA 1
ATOM 748 C C . VAL A 1 103 ? -16.709 1.255 -8.360 1.00 89.25 103 VAL A C 1
ATOM 750 O O . VAL A 1 103 ? -16.006 1.199 -7.359 1.00 89.25 103 VAL A O 1
ATOM 753 N N . THR A 1 104 ? -16.799 2.353 -9.117 1.00 88.31 104 THR A N 1
ATOM 754 C CA . THR A 1 104 ? -15.980 3.549 -8.885 1.00 88.31 104 THR A CA 1
ATOM 755 C C . THR A 1 104 ? -16.175 4.130 -7.486 1.00 88.31 104 THR A C 1
ATOM 757 O O . THR A 1 104 ? -15.186 4.178 -6.766 1.00 88.31 104 THR A O 1
ATOM 760 N N . PRO A 1 105 ? -17.388 4.518 -7.040 1.00 88.50 105 PRO A N 1
ATOM 761 C CA . PRO A 1 105 ? -17.528 5.054 -5.691 1.00 88.50 105 PRO A CA 1
ATOM 762 C C . PRO A 1 105 ? -17.134 4.024 -4.624 1.00 88.50 105 PRO A C 1
ATOM 764 O O . PRO A 1 105 ? -16.481 4.386 -3.659 1.00 88.50 105 PRO A O 1
ATOM 767 N N . CYS A 1 106 ? -17.397 2.727 -4.807 1.00 90.50 106 CYS A N 1
ATOM 768 C CA . CYS A 1 106 ? -16.944 1.740 -3.823 1.00 90.50 106 CYS A CA 1
ATOM 769 C C . CYS A 1 106 ? -15.415 1.559 -3.768 1.00 90.50 106 CYS A C 1
ATOM 771 O O . CYS A 1 106 ? -14.916 1.148 -2.730 1.00 90.50 106 CYS A O 1
ATOM 773 N N . LEU A 1 107 ? -14.654 1.864 -4.825 1.00 90.50 107 LEU A N 1
ATOM 774 C CA . LEU A 1 107 ? -13.182 1.807 -4.808 1.00 90.50 107 LEU A CA 1
ATOM 775 C C . LEU A 1 107 ? -12.525 3.024 -4.137 1.00 90.50 107 LEU A C 1
ATOM 777 O O . LEU A 1 107 ? -11.382 2.922 -3.689 1.00 90.50 107 LEU A O 1
ATOM 781 N N . GLU A 1 108 ? -13.231 4.151 -4.053 1.00 86.06 108 GLU A N 1
ATOM 782 C CA . GLU A 1 108 ? -12.688 5.435 -3.592 1.00 86.06 108 GLU A CA 1
ATOM 783 C C . GLU A 1 108 ? -13.025 5.728 -2.122 1.00 86.06 108 GLU A C 1
ATOM 785 O O . GLU A 1 108 ? -13.333 6.856 -1.750 1.00 86.06 108 GLU A O 1
ATOM 790 N N . LEU A 1 109 ? -12.948 4.704 -1.265 1.00 84.56 109 LEU A N 1
ATOM 791 C CA . LEU A 1 109 ? -13.258 4.823 0.168 1.00 84.56 109 LEU A CA 1
ATOM 792 C C . LEU A 1 109 ? -12.344 5.804 0.910 1.00 84.56 109 LEU A C 1
ATOM 794 O O . LEU A 1 109 ? -12.792 6.444 1.859 1.00 84.56 109 LEU A O 1
ATOM 798 N N . ASP A 1 110 ? -11.099 5.961 0.453 1.00 82.06 110 ASP A N 1
ATOM 799 C CA . ASP A 1 110 ? -10.160 6.941 1.003 1.00 82.06 110 ASP A CA 1
ATOM 800 C C . ASP A 1 110 ? -10.754 8.359 0.977 1.00 82.06 110 ASP A C 1
ATOM 802 O O . ASP A 1 110 ? -10.581 9.108 1.928 1.00 82.06 110 ASP A O 1
ATOM 806 N N . HIS A 1 111 ? -11.536 8.713 -0.048 1.00 77.00 111 HIS A N 1
ATOM 807 C CA . HIS A 1 111 ? -12.199 10.020 -0.119 1.00 77.00 111 HIS A CA 1
ATOM 808 C C . HIS A 1 111 ? -13.302 10.219 0.921 1.00 77.00 111 HIS A C 1
ATOM 810 O O . HIS A 1 111 ? -13.664 11.358 1.208 1.00 77.00 111 HIS A O 1
ATOM 816 N N . TYR A 1 112 ? -13.886 9.134 1.424 1.00 77.81 112 TYR A N 1
ATOM 817 C CA . TYR A 1 112 ? -15.054 9.195 2.301 1.00 77.81 112 TYR A CA 1
ATOM 818 C C . TYR A 1 112 ? -14.694 9.035 3.765 1.00 77.81 112 TYR A C 1
ATOM 820 O O . TYR A 1 112 ? -15.419 9.549 4.607 1.00 77.81 112 TYR A O 1
ATOM 828 N N . PHE A 1 113 ? -13.623 8.294 4.047 1.00 78.38 113 PHE A N 1
ATOM 829 C CA . PHE A 1 113 ? -13.247 7.942 5.408 1.00 78.38 113 PHE A CA 1
ATOM 830 C C . PHE A 1 113 ? -11.927 8.568 5.821 1.00 78.38 113 PHE A C 1
ATOM 832 O O . PHE A 1 113 ? -11.796 8.941 6.973 1.00 78.38 113 PHE A O 1
ATOM 839 N N . VAL A 1 114 ? -10.936 8.703 4.933 1.00 76.75 114 VAL A N 1
ATOM 840 C CA . VAL A 1 114 ? -9.619 9.174 5.375 1.00 76.75 114 VAL A CA 1
ATOM 841 C C . VAL A 1 114 ? -9.679 10.666 5.657 1.00 76.75 114 VAL A C 1
ATOM 843 O O . VAL A 1 114 ? -9.711 11.507 4.756 1.00 76.75 114 VAL A O 1
ATOM 846 N N . GLN A 1 115 ? -9.665 10.983 6.947 1.00 70.44 115 GLN A N 1
ATOM 847 C CA . GLN A 1 115 ? -9.566 12.344 7.422 1.00 70.44 115 GLN A CA 1
ATOM 848 C C . GLN A 1 115 ? -8.154 12.887 7.245 1.00 70.44 115 GLN A C 1
ATOM 850 O O . GLN A 1 115 ? -7.148 12.175 7.184 1.00 70.44 115 GLN A O 1
ATOM 855 N N . CYS A 1 116 ? -8.103 14.208 7.149 1.00 68.00 116 CYS A N 1
ATOM 856 C CA . CYS A 1 116 ? -6.855 14.902 6.958 1.00 68.00 116 CYS A CA 1
ATOM 857 C C . CYS A 1 116 ? -5.995 14.860 8.218 1.00 68.00 116 CYS A C 1
ATOM 859 O O . CYS A 1 116 ? -6.329 15.504 9.204 1.00 68.00 116 CYS A O 1
ATOM 861 N N . GLY A 1 117 ? -4.892 14.120 8.162 1.00 66.31 117 GLY A N 1
ATOM 862 C CA . GLY A 1 117 ? -4.000 13.923 9.293 1.00 66.31 117 GLY A CA 1
ATOM 863 C C . GLY A 1 117 ? -2.603 13.509 8.853 1.00 66.31 117 GLY A C 1
ATOM 864 O O . GLY A 1 117 ? -2.333 13.306 7.666 1.00 66.31 117 GLY A O 1
ATOM 865 N N . TYR A 1 118 ? -1.706 13.387 9.827 1.00 65.25 118 TYR A N 1
ATOM 866 C CA . TYR A 1 118 ? -0.327 12.997 9.570 1.00 65.25 118 TYR A CA 1
ATOM 867 C C . TYR A 1 118 ? -0.239 11.631 8.882 1.00 65.25 118 TYR A C 1
ATOM 869 O O . TYR A 1 118 ? -0.962 10.690 9.224 1.00 65.25 118 TYR A O 1
ATOM 877 N N . GLY A 1 119 ? 0.665 11.528 7.908 1.00 68.88 119 GLY A N 1
ATOM 878 C CA . GLY A 1 119 ? 0.883 10.292 7.167 1.00 68.88 119 GLY A CA 1
ATOM 879 C C . GLY A 1 119 ? -0.269 9.900 6.244 1.00 68.88 119 GLY A C 1
ATOM 880 O O . GLY A 1 119 ? -0.204 8.844 5.620 1.00 68.88 119 GLY A O 1
ATOM 881 N N . GLN A 1 120 ? -1.308 10.733 6.125 1.00 76.06 120 GLN A N 1
ATOM 882 C CA . GLN A 1 120 ? -2.407 10.519 5.194 1.00 76.06 120 GLN A CA 1
ATOM 883 C C . GLN A 1 120 ? -2.175 11.269 3.887 1.00 76.06 120 GLN A C 1
ATOM 885 O O . GLN A 1 120 ? -1.553 12.331 3.823 1.00 76.06 120 GLN A O 1
ATOM 890 N N . LEU A 1 121 ? -2.672 10.672 2.810 1.00 76.62 121 LEU A N 1
ATOM 891 C CA . LEU A 1 121 ? -2.593 11.249 1.482 1.00 76.62 121 LEU A CA 1
ATOM 892 C C . LEU A 1 121 ? -3.581 12.418 1.376 1.00 76.62 121 LEU A C 1
ATOM 894 O O . LEU A 1 121 ? -4.735 12.290 1.780 1.00 76.62 121 LEU A O 1
ATOM 898 N N . SER A 1 122 ? -3.161 13.552 0.809 1.00 75.38 122 SER A N 1
ATOM 899 C CA . SER A 1 122 ? -4.109 14.632 0.520 1.00 75.38 122 SER A CA 1
ATOM 900 C C . SER A 1 122 ? -5.118 14.191 -0.543 1.00 75.38 122 SER A C 1
ATOM 902 O O . SER A 1 122 ? -4.779 13.418 -1.442 1.00 75.38 122 SER A O 1
ATOM 904 N N . THR A 1 123 ? -6.339 14.729 -0.503 1.00 76.50 123 THR A N 1
ATOM 905 C CA . THR A 1 123 ? -7.376 14.435 -1.510 1.00 76.50 123 THR A CA 1
ATOM 906 C C . THR A 1 123 ? -6.876 14.714 -2.927 1.00 76.50 123 THR A C 1
ATOM 908 O O . THR A 1 123 ? -7.065 13.905 -3.826 1.00 76.50 123 THR A O 1
ATOM 911 N N . ALA A 1 124 ? -6.156 15.824 -3.128 1.00 74.94 124 ALA A N 1
ATOM 912 C CA . ALA A 1 124 ? -5.593 16.156 -4.435 1.00 74.94 124 ALA A CA 1
ATOM 913 C C . ALA A 1 124 ? -4.552 15.130 -4.904 1.00 74.94 124 ALA A C 1
ATOM 915 O O . ALA A 1 124 ? -4.538 14.762 -6.076 1.00 74.94 124 ALA A O 1
ATOM 916 N N . ALA A 1 125 ? -3.687 14.650 -4.011 1.00 76.62 125 ALA A N 1
ATOM 917 C CA . ALA A 1 125 ? -2.714 13.623 -4.355 1.00 76.62 125 ALA A CA 1
ATOM 918 C C . ALA A 1 125 ? -3.387 12.274 -4.649 1.00 76.62 125 ALA A C 1
ATOM 920 O O . ALA A 1 125 ? -3.015 11.605 -5.614 1.00 76.62 125 ALA A O 1
ATOM 921 N N . HIS A 1 126 ? -4.407 11.907 -3.869 1.00 82.31 126 HIS A N 1
ATOM 922 C CA . HIS A 1 126 ? -5.232 10.723 -4.110 1.00 82.31 126 HIS A CA 1
ATOM 923 C C . HIS A 1 126 ? -5.896 10.774 -5.483 1.00 82.31 126 HIS A C 1
ATOM 925 O O . HIS A 1 126 ? -5.686 9.873 -6.293 1.00 82.31 126 HIS A O 1
ATOM 931 N N . ASP A 1 127 ? -6.589 11.871 -5.794 1.00 80.62 127 ASP A N 1
ATOM 932 C CA . ASP A 1 127 ? -7.216 12.111 -7.096 1.00 80.62 127 ASP A CA 1
ATOM 933 C C . ASP A 1 127 ? -6.231 11.939 -8.253 1.00 80.62 127 ASP A C 1
ATOM 935 O O . ASP A 1 127 ? -6.575 11.386 -9.298 1.00 80.62 127 ASP A O 1
ATOM 939 N N . LYS A 1 128 ? -4.981 12.381 -8.080 1.00 79.00 128 LYS A N 1
ATOM 940 C CA . LYS A 1 128 ? -3.945 12.243 -9.111 1.00 79.00 128 LYS A CA 1
ATOM 941 C C . LYS A 1 128 ? -3.473 10.805 -9.285 1.00 79.00 128 LYS A C 1
ATOM 943 O O . LYS A 1 128 ? -3.224 10.393 -10.420 1.00 79.00 128 LYS A O 1
ATOM 948 N N . LEU A 1 129 ? -3.397 10.023 -8.209 1.00 83.31 129 LEU A N 1
ATOM 949 C CA . LEU A 1 129 ? -3.127 8.586 -8.302 1.00 83.31 129 LEU A CA 1
ATOM 950 C C . LEU A 1 129 ? -4.292 7.843 -8.971 1.00 83.31 129 LEU A C 1
ATOM 952 O O . LEU A 1 129 ? -4.055 7.015 -9.855 1.00 83.31 129 LEU A O 1
ATOM 956 N N . VAL A 1 130 ? -5.540 8.181 -8.632 1.00 87.31 130 VAL A N 1
ATOM 957 C CA . VAL A 1 130 ? -6.746 7.642 -9.287 1.00 87.31 130 VAL A CA 1
ATOM 958 C C . VAL A 1 130 ? -6.737 7.985 -10.772 1.00 87.31 130 VAL A C 1
ATOM 960 O O . VAL A 1 130 ? -6.849 7.106 -11.625 1.00 87.31 130 VAL A O 1
ATOM 963 N N . GLU A 1 131 ? -6.552 9.256 -11.119 1.00 83.44 131 GLU A N 1
ATOM 964 C CA . GLU A 1 131 ? -6.514 9.726 -12.503 1.00 83.44 131 GLU A CA 1
ATOM 965 C C . GLU A 1 131 ? -5.392 9.037 -13.294 1.00 83.44 131 GLU A C 1
ATOM 967 O O . GLU A 1 131 ? -5.610 8.552 -14.407 1.00 83.44 131 GLU A O 1
ATOM 972 N N . GLY A 1 132 ? -4.193 8.931 -12.717 1.00 82.00 132 GLY A N 1
ATOM 973 C CA . GLY A 1 132 ? -3.062 8.256 -13.346 1.00 82.00 132 GLY A CA 1
ATOM 974 C C . GLY A 1 132 ? -3.302 6.762 -13.572 1.00 82.00 132 GLY A C 1
ATOM 975 O O . GLY A 1 132 ? -3.007 6.247 -14.653 1.00 82.00 132 GLY A O 1
ATOM 976 N N . THR A 1 133 ? -3.880 6.058 -12.598 1.00 87.62 133 THR A N 1
ATOM 977 C CA . THR A 1 133 ? -4.162 4.615 -12.705 1.00 87.62 133 THR A CA 1
ATOM 978 C C . THR A 1 133 ? -5.389 4.285 -13.558 1.00 87.62 133 THR A C 1
ATOM 980 O O . THR A 1 133 ? -5.457 3.189 -14.112 1.00 87.62 133 THR A O 1
ATOM 983 N N . THR A 1 134 ? -6.326 5.221 -13.736 1.00 88.44 134 THR A N 1
ATOM 984 C CA . THR A 1 134 ? -7.552 5.006 -14.527 1.00 88.44 134 THR A CA 1
ATOM 985 C C . THR A 1 134 ? -7.465 5.537 -15.956 1.00 88.44 134 THR A C 1
ATOM 987 O O . THR A 1 134 ? -7.917 4.865 -16.880 1.00 88.44 134 THR A O 1
ATOM 990 N N . ALA A 1 135 ? -6.891 6.723 -16.171 1.00 85.12 135 ALA A N 1
ATOM 991 C CA . ALA A 1 135 ? -6.813 7.359 -17.489 1.00 85.12 135 ALA A CA 1
ATOM 992 C C . ALA A 1 135 ? -5.455 7.151 -18.171 1.00 85.12 135 ALA A C 1
ATOM 994 O O . ALA A 1 135 ? -5.361 7.168 -19.404 1.00 85.12 135 ALA A O 1
ATOM 995 N N . GLY A 1 136 ? -4.398 6.944 -17.385 1.00 80.69 136 GLY A N 1
ATOM 996 C CA . GLY A 1 136 ? -3.043 6.820 -17.900 1.00 80.69 136 GLY A CA 1
ATOM 997 C C . GLY A 1 136 ? -2.841 5.614 -18.817 1.00 80.69 136 GLY A C 1
ATOM 998 O O . GLY A 1 136 ? -3.565 4.618 -18.750 1.00 80.69 136 GLY A O 1
ATOM 999 N N . ARG A 1 137 ? -1.850 5.698 -19.710 1.00 85.12 137 ARG A N 1
ATOM 1000 C CA . ARG A 1 137 ? -1.502 4.652 -20.690 1.00 85.12 137 ARG A CA 1
ATOM 1001 C C . ARG A 1 137 ? -2.714 4.151 -21.493 1.00 85.12 137 ARG A C 1
ATOM 1003 O O . ARG A 1 137 ? -2.863 2.953 -21.728 1.00 85.12 137 ARG A O 1
ATOM 1010 N N . GLY A 1 138 ? -3.600 5.065 -21.895 1.00 84.38 138 GLY A N 1
ATOM 1011 C CA . GLY A 1 138 ? -4.815 4.733 -22.646 1.00 84.38 138 GLY A CA 1
ATOM 1012 C C . GLY A 1 138 ? -5.820 3.880 -21.862 1.00 84.38 138 GLY A C 1
ATOM 1013 O O . GLY A 1 138 ? -6.532 3.082 -22.469 1.00 84.38 138 GLY A O 1
ATOM 1014 N N . GLY A 1 139 ? -5.854 4.020 -20.534 1.00 89.12 139 GLY A N 1
ATOM 1015 C CA . GLY A 1 139 ? -6.725 3.257 -19.636 1.00 89.12 139 GLY A CA 1
ATOM 1016 C C . GLY A 1 139 ? -6.092 2.007 -19.019 1.00 89.12 139 GLY A C 1
ATOM 1017 O O . GLY A 1 139 ? -6.758 1.293 -18.278 1.00 89.12 139 GLY A O 1
ATOM 1018 N N . LEU A 1 140 ? -4.818 1.720 -19.312 1.00 89.75 140 LEU A N 1
ATOM 1019 C CA . LEU A 1 140 ? -4.068 0.636 -18.657 1.00 89.75 140 LEU A CA 1
ATOM 1020 C C . LEU A 1 140 ? -3.516 1.052 -17.282 1.00 89.75 140 LEU A C 1
ATOM 1022 O O . LEU A 1 140 ? -3.147 0.199 -16.477 1.00 89.75 140 LEU A O 1
ATOM 1026 N N . GLY A 1 141 ? -3.452 2.356 -17.026 1.00 89.38 141 GLY A N 1
ATOM 1027 C CA . GLY A 1 141 ? -2.944 2.952 -15.802 1.00 89.38 141 GLY A CA 1
ATOM 1028 C C . GLY A 1 141 ? -1.431 3.120 -15.782 1.00 89.38 141 GLY A C 1
ATOM 1029 O O . GLY A 1 141 ? -0.668 2.270 -16.263 1.00 89.38 141 GLY A O 1
ATOM 1030 N N . MET A 1 142 ? -1.006 4.251 -15.221 1.00 83.94 142 MET A N 1
ATOM 1031 C CA . MET A 1 142 ? 0.385 4.530 -14.874 1.00 83.94 142 MET A CA 1
ATOM 1032 C C . MET A 1 142 ? 0.851 3.578 -13.770 1.00 83.94 142 MET A C 1
ATOM 1034 O O . MET A 1 142 ? 0.082 3.210 -12.886 1.00 83.94 142 MET A O 1
ATOM 1038 N N . VAL A 1 143 ? 2.124 3.185 -13.822 1.00 85.94 143 VAL A N 1
ATOM 1039 C CA . VAL A 1 143 ? 2.767 2.434 -12.740 1.00 85.94 143 VAL A CA 1
ATOM 1040 C C . VAL A 1 143 ? 3.530 3.417 -11.867 1.00 85.94 143 VAL A C 1
ATOM 1042 O O . VAL A 1 143 ? 4.450 4.065 -12.364 1.00 85.94 143 VAL A O 1
ATOM 1045 N N . PHE A 1 144 ? 3.164 3.497 -10.589 1.00 84.69 144 PHE A N 1
ATOM 1046 C CA . PHE A 1 144 ? 3.790 4.380 -9.610 1.00 84.69 144 PHE A CA 1
ATOM 1047 C C . PHE A 1 144 ? 4.787 3.618 -8.739 1.00 84.69 144 PHE A C 1
ATOM 1049 O O . PHE A 1 144 ? 4.428 2.661 -8.050 1.00 84.69 144 PHE A O 1
ATOM 1056 N N . VAL A 1 145 ? 6.046 4.052 -8.750 1.00 85.12 145 VAL A N 1
ATOM 1057 C CA . VAL A 1 145 ? 7.118 3.457 -7.939 1.00 85.12 145 VAL A CA 1
ATOM 1058 C C . VAL A 1 145 ? 7.629 4.495 -6.952 1.00 85.12 145 VAL A C 1
ATOM 1060 O O . VAL A 1 145 ? 8.074 5.565 -7.366 1.00 85.12 145 VAL A O 1
ATOM 1063 N N . PHE A 1 146 ? 7.574 4.167 -5.662 1.00 86.44 146 PHE A N 1
ATOM 1064 C CA . PHE A 1 146 ? 7.962 5.054 -4.569 1.00 86.44 146 PHE A CA 1
ATOM 1065 C C . PHE A 1 146 ? 9.030 4.399 -3.697 1.00 86.44 146 PHE A C 1
ATOM 1067 O O . PHE A 1 146 ? 9.027 3.192 -3.468 1.00 86.44 146 PHE A O 1
ATOM 1074 N N . ALA A 1 147 ? 9.965 5.197 -3.195 1.00 87.56 147 ALA A N 1
ATOM 1075 C CA . ALA A 1 147 ? 10.946 4.747 -2.216 1.00 87.56 147 ALA A CA 1
ATOM 1076 C C . ALA A 1 147 ? 10.287 4.556 -0.837 1.00 87.56 147 ALA A C 1
ATOM 1078 O O . ALA A 1 147 ? 9.550 5.431 -0.388 1.00 87.56 147 ALA A O 1
ATOM 1079 N N . ALA A 1 148 ? 10.581 3.449 -0.145 1.00 91.69 148 ALA A N 1
ATOM 1080 C CA . ALA A 1 148 ? 9.928 3.117 1.126 1.00 91.69 148 ALA A CA 1
ATOM 1081 C C . ALA A 1 148 ? 10.247 4.083 2.282 1.00 91.69 148 ALA A C 1
ATOM 1083 O O . ALA A 1 148 ? 9.442 4.219 3.194 1.00 91.69 148 ALA A O 1
ATOM 1084 N N . GLY A 1 149 ? 11.402 4.755 2.251 1.00 89.25 149 GLY A N 1
ATOM 1085 C CA . GLY A 1 149 ? 11.876 5.618 3.339 1.00 89.25 149 GLY A CA 1
ATOM 1086 C C . GLY A 1 149 ? 13.270 5.223 3.828 1.00 89.25 149 GLY A C 1
ATOM 1087 O O . GLY A 1 149 ? 13.811 4.193 3.421 1.00 89.25 149 GLY A O 1
ATOM 1088 N N . ASN A 1 150 ? 13.894 6.079 4.639 1.00 89.88 150 ASN A N 1
ATOM 1089 C CA . ASN A 1 150 ? 15.285 5.904 5.081 1.00 89.88 150 ASN A CA 1
ATOM 1090 C C . ASN A 1 150 ? 15.471 6.096 6.598 1.00 89.88 150 ASN A C 1
ATOM 1092 O O . ASN A 1 150 ? 16.560 6.472 7.026 1.00 89.88 150 ASN A O 1
ATOM 1096 N N . SER A 1 151 ? 14.418 5.899 7.395 1.00 88.44 151 SER A N 1
ATOM 1097 C CA . SER A 1 151 ? 14.416 6.208 8.834 1.00 88.44 151 SER A CA 1
ATOM 1098 C C . SER A 1 151 ? 14.026 5.004 9.701 1.00 88.44 151 SER A C 1
ATOM 1100 O O . SER A 1 151 ? 13.374 5.144 10.736 1.00 88.44 151 SER A O 1
ATOM 1102 N N . TYR A 1 152 ? 14.426 3.798 9.285 1.00 89.94 152 TYR A N 1
ATOM 1103 C CA . TYR A 1 152 ? 14.219 2.568 10.062 1.00 89.94 152 TYR A CA 1
ATOM 1104 C C . TYR A 1 152 ? 14.877 2.604 11.447 1.00 89.94 152 TYR A C 1
ATOM 1106 O O . TYR A 1 152 ? 14.309 2.103 12.416 1.00 89.94 152 TYR A O 1
ATOM 1114 N N . ASP A 1 153 ? 16.049 3.228 11.557 1.00 82.50 153 ASP A N 1
ATOM 1115 C CA . ASP A 1 153 ? 16.825 3.365 12.794 1.00 82.50 153 ASP A CA 1
ATOM 1116 C C . ASP A 1 153 ? 16.079 4.130 13.898 1.00 82.50 153 ASP A C 1
ATOM 1118 O O . ASP A 1 153 ? 16.310 3.891 15.084 1.00 82.50 153 ASP A O 1
ATOM 1122 N N . VAL A 1 154 ? 15.149 5.004 13.510 1.00 79.88 154 VAL A N 1
ATOM 1123 C CA . VAL A 1 154 ? 14.252 5.733 14.419 1.00 79.88 154 VAL A CA 1
ATOM 1124 C C . VAL A 1 154 ? 12.823 5.178 14.422 1.00 79.88 154 VAL A C 1
ATOM 1126 O O . VAL A 1 154 ? 11.927 5.780 15.006 1.00 79.88 154 VAL A O 1
ATOM 1129 N N . GLY A 1 155 ? 12.607 4.009 13.814 1.00 82.88 155 GLY A N 1
ATOM 1130 C CA . GLY A 1 155 ? 11.350 3.268 13.881 1.00 82.88 155 GLY A CA 1
ATOM 1131 C C . GLY A 1 155 ? 10.287 3.673 12.859 1.00 82.88 155 GLY A C 1
ATOM 1132 O O . GLY A 1 155 ? 9.122 3.330 13.084 1.00 82.88 155 GLY A O 1
ATOM 1133 N N . GLN A 1 156 ? 10.650 4.356 11.763 1.00 85.69 156 GLN A N 1
ATOM 1134 C CA . GLN A 1 156 ? 9.708 4.699 10.688 1.00 85.69 156 GLN A CA 1
ATOM 1135 C C . GLN A 1 156 ? 9.045 3.436 10.127 1.00 85.69 156 GLN A C 1
ATOM 1137 O O . GLN A 1 156 ? 9.725 2.465 9.778 1.00 85.69 156 GLN A O 1
ATOM 1142 N N . ASP A 1 157 ? 7.718 3.478 10.018 1.00 89.69 157 ASP A N 1
ATOM 1143 C CA . ASP A 1 157 ? 6.922 2.440 9.372 1.00 89.69 157 ASP A CA 1
ATOM 1144 C C . ASP A 1 157 ? 6.227 3.017 8.137 1.00 89.69 157 ASP A C 1
ATOM 1146 O O . ASP A 1 157 ? 5.668 4.111 8.185 1.00 89.69 157 ASP A O 1
ATOM 1150 N N . VAL A 1 158 ? 6.265 2.275 7.031 1.00 92.31 158 VAL A N 1
ATOM 1151 C CA . VAL A 1 158 ? 5.666 2.668 5.747 1.00 92.31 158 VAL A CA 1
ATOM 1152 C C . VAL A 1 158 ? 4.160 2.920 5.866 1.00 92.31 158 VAL A C 1
ATOM 1154 O O . VAL A 1 158 ? 3.606 3.684 5.083 1.00 92.31 158 VAL A O 1
ATOM 1157 N N . ASN A 1 159 ? 3.488 2.321 6.849 1.00 92.06 159 ASN A N 1
ATOM 1158 C CA . ASN A 1 159 ? 2.074 2.579 7.104 1.00 92.06 159 ASN A CA 1
ATOM 1159 C C . ASN A 1 159 ? 1.751 4.030 7.487 1.00 92.06 159 ASN A C 1
ATOM 1161 O O . ASN A 1 159 ? 0.616 4.443 7.281 1.00 92.06 159 ASN A O 1
ATOM 1165 N N . TYR A 1 160 ? 2.726 4.802 7.969 1.00 86.81 160 TYR A N 1
ATOM 1166 C CA . TYR A 1 160 ? 2.564 6.222 8.303 1.00 86.81 160 TYR A CA 1
ATOM 1167 C C . TYR A 1 160 ? 2.904 7.160 7.140 1.00 86.81 160 TYR A C 1
ATOM 1169 O O . TYR A 1 160 ? 3.111 8.350 7.341 1.00 86.81 160 TYR A O 1
ATOM 1177 N N . GLU A 1 161 ? 3.001 6.634 5.923 1.00 84.25 161 GLU A N 1
ATOM 1178 C CA . GLU A 1 161 ? 3.423 7.388 4.750 1.00 84.25 161 GLU A CA 1
ATOM 1179 C C . GLU A 1 161 ? 2.384 7.218 3.632 1.00 84.25 161 GLU A C 1
ATOM 1181 O O . GLU A 1 161 ? 2.341 6.192 2.951 1.00 84.25 161 GLU A O 1
ATOM 1186 N N . GLY A 1 162 ? 1.522 8.221 3.444 1.00 82.50 162 GLY A N 1
ATOM 1187 C CA . GLY A 1 162 ? 0.291 8.101 2.652 1.00 82.50 162 GLY A CA 1
ATOM 1188 C C . GLY A 1 162 ? 0.494 7.774 1.171 1.00 82.50 162 GLY A C 1
ATOM 1189 O O . GLY A 1 162 ? -0.339 7.105 0.560 1.00 82.50 162 GLY A O 1
ATOM 1190 N N . TYR A 1 163 ? 1.613 8.196 0.572 1.00 82.69 163 TYR A N 1
ATOM 1191 C CA . TYR A 1 163 ? 1.948 7.780 -0.794 1.00 82.69 163 TYR A CA 1
ATOM 1192 C C . TYR A 1 163 ? 2.396 6.322 -0.832 1.00 82.69 163 TYR A C 1
ATOM 1194 O O . TYR A 1 163 ? 2.028 5.589 -1.745 1.00 82.69 163 TYR A O 1
ATOM 1202 N N . GLN A 1 164 ? 3.192 5.894 0.143 1.00 87.56 164 GLN A N 1
ATOM 1203 C CA . GLN A 1 164 ? 3.839 4.590 0.182 1.00 87.56 164 GLN A CA 1
ATOM 1204 C C . GLN A 1 164 ? 2.902 3.485 0.693 1.00 87.56 164 GLN A C 1
ATOM 1206 O O . GLN A 1 164 ? 3.098 2.326 0.331 1.00 87.56 164 GLN A O 1
ATOM 1211 N N . ASN A 1 165 ? 1.890 3.822 1.499 1.00 90.62 165 ASN A N 1
ATOM 1212 C CA . ASN A 1 165 ? 0.842 2.898 1.944 1.00 90.62 165 ASN A CA 1
ATOM 1213 C C . ASN A 1 165 ? -0.362 2.829 0.981 1.00 90.62 165 ASN A C 1
ATOM 1215 O O . ASN A 1 165 ? -1.301 2.064 1.219 1.00 90.62 165 ASN A O 1
ATOM 1219 N N . SER A 1 166 ? -0.352 3.619 -0.097 1.00 91.56 166 SER A N 1
ATOM 1220 C CA . SER A 1 166 ? -1.420 3.650 -1.094 1.00 91.56 166 SER A CA 1
ATOM 1221 C C . SER A 1 166 ? -1.397 2.411 -1.989 1.00 91.56 166 SER A C 1
ATOM 1223 O O . SER A 1 166 ? -0.350 2.007 -2.489 1.00 91.56 166 SER A O 1
ATOM 1225 N N . ARG A 1 167 ? -2.576 1.847 -2.284 1.00 94.06 167 ARG A N 1
ATOM 1226 C CA . ARG A 1 167 ? -2.719 0.693 -3.195 1.00 94.06 167 ARG A CA 1
ATOM 1227 C C . ARG A 1 167 ? -2.233 0.971 -4.622 1.00 94.06 167 ARG A C 1
ATOM 1229 O O . ARG A 1 167 ? -1.863 0.047 -5.342 1.00 94.06 167 ARG A O 1
ATOM 1236 N N . PHE A 1 168 ? -2.228 2.239 -5.033 1.00 91.81 168 PHE A N 1
ATOM 1237 C CA . PHE A 1 168 ? -1.812 2.648 -6.374 1.00 91.81 168 PHE A CA 1
ATOM 1238 C C . PHE A 1 168 ? -0.295 2.611 -6.572 1.00 91.81 168 PHE A C 1
ATOM 1240 O O . PHE A 1 168 ? 0.173 2.642 -7.712 1.00 91.81 168 PHE A O 1
ATOM 1247 N N . THR A 1 169 ? 0.483 2.580 -5.488 1.00 90.69 169 THR A N 1
ATOM 1248 C CA . THR A 1 169 ? 1.939 2.700 -5.537 1.00 90.69 169 THR A CA 1
ATOM 1249 C C . THR A 1 169 ? 2.623 1.396 -5.139 1.00 90.69 169 THR A C 1
ATOM 1251 O O . THR A 1 169 ? 2.058 0.522 -4.486 1.00 90.69 169 THR A O 1
ATOM 1254 N N . MET A 1 170 ? 3.871 1.238 -5.574 1.00 94.50 170 MET A N 1
ATOM 1255 C CA . MET A 1 170 ? 4.761 0.186 -5.091 1.00 94.50 170 MET A CA 1
ATOM 1256 C C . MET A 1 170 ? 5.850 0.820 -4.233 1.00 94.50 170 MET A C 1
ATOM 1258 O O . MET A 1 170 ? 6.748 1.476 -4.765 1.00 94.50 170 MET A O 1
ATOM 1262 N N . SER A 1 171 ? 5.778 0.601 -2.920 1.00 94.50 171 SER A N 1
ATOM 1263 C CA . SER A 1 171 ? 6.816 1.007 -1.971 1.00 94.50 171 SER A CA 1
ATOM 1264 C C . SER A 1 171 ? 8.038 0.083 -2.065 1.00 94.50 171 SER A C 1
ATOM 1266 O O . SER A 1 171 ? 7.925 -1.138 -1.911 1.00 94.50 171 SER A O 1
ATOM 1268 N N . VAL A 1 172 ? 9.209 0.658 -2.353 1.00 96.69 172 VAL A N 1
ATOM 1269 C CA . VAL A 1 172 ? 10.455 -0.065 -2.642 1.00 96.69 172 VAL A CA 1
ATOM 1270 C C . VAL A 1 172 ? 11.456 0.062 -1.496 1.00 96.69 172 VAL A C 1
ATOM 1272 O O . VAL A 1 172 ? 12.016 1.137 -1.260 1.00 96.69 172 VAL A O 1
ATOM 1275 N N . GLY A 1 173 ? 11.721 -1.063 -0.830 1.00 96.81 173 GLY A N 1
ATOM 1276 C CA . GLY A 1 173 ? 12.787 -1.210 0.162 1.00 96.81 173 GLY A CA 1
ATOM 1277 C C . GLY A 1 173 ? 14.182 -1.309 -0.468 1.00 96.81 173 GLY A C 1
ATOM 1278 O O . GLY A 1 173 ? 14.337 -1.629 -1.652 1.00 96.81 173 GLY A O 1
ATOM 1279 N N . ALA A 1 174 ? 15.215 -1.036 0.329 1.00 95.31 174 ALA A N 1
ATOM 1280 C CA . ALA A 1 174 ? 16.610 -1.055 -0.101 1.00 95.31 174 ALA A CA 1
ATOM 1281 C C . ALA A 1 174 ? 17.397 -2.208 0.520 1.00 95.31 174 ALA A C 1
ATOM 1283 O O . ALA A 1 174 ? 17.272 -2.507 1.709 1.00 95.31 174 ALA A O 1
ATOM 1284 N N . LEU A 1 175 ? 18.262 -2.802 -0.301 1.00 95.31 175 LEU A N 1
ATOM 1285 C CA . LEU A 1 175 ? 19.188 -3.856 0.098 1.00 95.31 175 LEU A CA 1
ATOM 1286 C C . LEU A 1 175 ? 20.648 -3.417 -0.052 1.00 95.31 175 LEU A C 1
ATOM 1288 O O . LEU A 1 175 ? 20.994 -2.665 -0.974 1.00 95.31 175 LEU A O 1
ATOM 1292 N N . GLY A 1 176 ? 21.503 -3.949 0.819 1.00 93.38 176 GLY A N 1
ATOM 1293 C CA . GLY A 1 176 ? 22.955 -3.882 0.694 1.00 93.38 176 GLY A CA 1
ATOM 1294 C C . GLY A 1 176 ? 23.496 -4.788 -0.418 1.00 93.38 176 GLY A C 1
ATOM 1295 O O . GLY A 1 176 ? 22.767 -5.533 -1.079 1.00 93.38 176 GLY A O 1
ATOM 1296 N N . GLN A 1 177 ? 24.813 -4.747 -0.637 1.00 90.38 1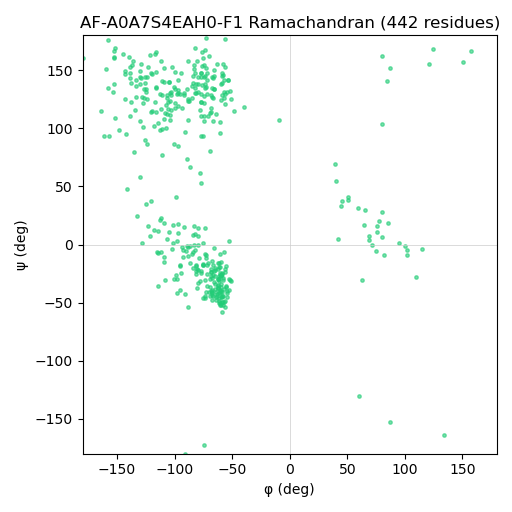77 GLN A N 1
ATOM 1297 C CA . GLN A 1 177 ? 25.476 -5.605 -1.633 1.00 90.38 177 GLN A CA 1
ATOM 1298 C C . GLN A 1 177 ? 25.383 -7.102 -1.288 1.00 90.38 177 GLN A C 1
ATOM 1300 O O . GLN A 1 177 ? 25.413 -7.953 -2.178 1.00 90.38 177 GLN A O 1
ATOM 1305 N N . ASP A 1 178 ? 25.264 -7.429 -0.005 1.00 91.25 178 ASP A N 1
ATOM 1306 C CA . ASP A 1 178 ? 25.027 -8.781 0.498 1.00 91.25 178 ASP A CA 1
ATOM 1307 C C . ASP A 1 178 ? 23.576 -9.257 0.295 1.00 91.25 178 ASP A C 1
ATOM 1309 O O . ASP A 1 178 ? 23.251 -10.388 0.655 1.00 91.25 178 ASP A O 1
ATOM 1313 N N . LEU A 1 179 ? 22.727 -8.425 -0.323 1.00 93.06 179 LEU A N 1
ATOM 1314 C CA . LEU A 1 179 ? 21.294 -8.630 -0.542 1.00 93.06 179 LEU A CA 1
ATOM 1315 C C . LEU A 1 179 ? 20.465 -8.688 0.746 1.00 93.06 179 LEU A C 1
ATOM 1317 O O . LEU A 1 179 ? 19.321 -9.144 0.705 1.00 93.06 179 LEU A O 1
ATOM 1321 N N . LYS A 1 180 ? 21.015 -8.226 1.871 1.00 94.25 180 LYS A N 1
ATOM 1322 C CA . LYS A 1 180 ? 20.271 -8.069 3.122 1.00 94.25 180 LYS A CA 1
ATOM 1323 C C . LYS A 1 180 ? 19.618 -6.696 3.192 1.00 94.25 180 LYS A C 1
ATOM 1325 O O . LYS A 1 180 ? 20.030 -5.765 2.502 1.00 94.25 180 LYS A O 1
ATOM 1330 N N . HIS A 1 181 ? 18.578 -6.595 4.013 1.00 95.06 181 HIS A N 1
ATOM 1331 C CA . HIS A 1 181 ? 17.891 -5.346 4.340 1.00 95.06 181 HIS A CA 1
ATOM 1332 C C . HIS A 1 181 ? 18.905 -4.283 4.782 1.00 95.06 181 HIS A C 1
ATOM 1334 O O . HIS A 1 181 ? 19.713 -4.534 5.673 1.00 95.06 181 HIS A O 1
ATOM 1340 N N . ALA A 1 182 ? 18.893 -3.124 4.118 1.00 94.94 182 ALA A N 1
ATOM 1341 C CA . ALA A 1 182 ? 19.787 -2.022 4.456 1.00 94.94 182 ALA A CA 1
ATOM 1342 C C . ALA A 1 182 ? 19.355 -1.372 5.777 1.00 94.94 182 ALA A C 1
ATOM 1344 O O . ALA A 1 182 ? 18.161 -1.164 6.000 1.00 94.94 182 ALA A O 1
ATOM 1345 N N . SER A 1 183 ? 20.316 -0.979 6.615 1.00 92.88 183 SER A N 1
ATOM 1346 C CA . SER A 1 183 ? 20.055 -0.535 7.995 1.00 92.88 183 SER A CA 1
ATOM 1347 C C . SER A 1 183 ? 19.170 0.707 8.128 1.00 92.88 183 SER A C 1
ATOM 1349 O O . SER A 1 183 ? 18.588 0.932 9.182 1.00 92.88 183 SER A O 1
ATOM 1351 N N . TYR A 1 184 ? 19.033 1.502 7.067 1.00 92.81 184 TYR A N 1
ATOM 1352 C CA . TYR A 1 184 ? 18.157 2.674 7.030 1.00 92.81 184 TYR A CA 1
ATOM 1353 C C . TYR A 1 184 ? 16.774 2.383 6.426 1.00 92.81 184 TYR A C 1
ATOM 1355 O O . TYR A 1 184 ? 15.866 3.193 6.586 1.00 92.81 184 TYR A O 1
ATOM 1363 N N . SER A 1 185 ? 16.600 1.284 5.682 1.00 95.38 185 SER A N 1
ATOM 1364 C CA . SER A 1 185 ? 15.420 1.082 4.831 1.00 95.38 185 SER A CA 1
ATOM 1365 C C . SER A 1 185 ? 14.167 0.883 5.672 1.00 95.38 185 SER A C 1
ATOM 1367 O O . SER A 1 185 ? 14.055 -0.118 6.375 1.00 95.38 185 SER A O 1
ATOM 1369 N N . SER A 1 186 ? 13.198 1.785 5.554 1.00 94.56 186 SER A N 1
ATOM 1370 C CA . SER A 1 186 ? 11.950 1.703 6.320 1.00 94.56 186 SER A CA 1
ATOM 1371 C C . SER A 1 186 ? 11.202 0.398 6.047 1.00 94.56 186 SER A C 1
ATOM 1373 O O . SER A 1 186 ? 11.290 -0.178 4.958 1.00 94.56 186 SER A O 1
ATOM 1375 N N . THR A 1 187 ? 10.506 -0.089 7.070 1.00 95.19 187 THR A N 1
ATOM 1376 C CA . THR A 1 187 ? 9.814 -1.384 7.074 1.00 95.19 187 THR A CA 1
ATOM 1377 C C . THR A 1 187 ? 8.315 -1.191 7.211 1.00 95.19 187 THR A C 1
ATOM 1379 O O . THR A 1 187 ? 7.872 -0.116 7.590 1.00 95.19 187 THR A O 1
ATOM 1382 N N . GLY A 1 188 ? 7.525 -2.223 6.944 1.00 96.12 188 GLY A N 1
ATOM 1383 C CA . GLY A 1 188 ? 6.092 -2.189 7.219 1.00 96.12 188 GLY A CA 1
ATOM 1384 C C . GLY A 1 188 ? 5.310 -3.184 6.381 1.00 96.12 188 GLY A C 1
ATOM 1385 O O . GLY A 1 188 ? 5.811 -3.751 5.404 1.00 96.12 188 GLY A O 1
ATOM 1386 N N . ALA A 1 189 ? 4.056 -3.405 6.760 1.00 97.62 189 ALA A N 1
ATOM 1387 C CA . ALA A 1 189 ? 3.129 -4.252 6.013 1.00 97.62 189 ALA A CA 1
ATOM 1388 C C . ALA A 1 189 ? 2.861 -3.795 4.555 1.00 97.62 189 ALA A C 1
ATOM 1390 O O . ALA A 1 189 ? 2.585 -4.677 3.731 1.00 97.62 189 ALA A O 1
ATOM 1391 N N . PRO A 1 190 ? 2.993 -2.496 4.194 1.00 97.44 190 PRO A N 1
ATOM 1392 C CA . PRO A 1 190 ? 2.861 -2.035 2.807 1.00 97.44 190 PRO A CA 1
ATOM 1393 C C . PRO A 1 190 ? 4.121 -2.139 1.938 1.00 97.44 190 PRO A C 1
ATOM 1395 O O . PRO A 1 190 ? 4.035 -1.858 0.744 1.00 97.44 190 PRO A O 1
ATOM 1398 N N . VAL A 1 191 ? 5.296 -2.508 2.477 1.00 98.31 191 VAL A N 1
ATOM 1399 C CA . VAL A 1 191 ? 6.500 -2.668 1.635 1.00 98.31 191 VAL A CA 1
ATOM 1400 C C . VAL A 1 191 ? 6.190 -3.679 0.531 1.00 98.31 191 VAL A C 1
ATOM 1402 O O . VAL A 1 191 ? 5.836 -4.827 0.808 1.00 98.31 191 VAL A O 1
ATOM 1405 N N . PHE A 1 192 ? 6.308 -3.256 -0.728 1.00 98.69 192 PHE A N 1
ATOM 1406 C CA . PHE A 1 192 ? 5.876 -4.053 -1.871 1.00 98.69 192 PHE A CA 1
ATOM 1407 C C . PHE A 1 192 ? 6.999 -4.973 -2.354 1.00 98.69 192 PHE A C 1
ATOM 1409 O O . PHE A 1 192 ? 6.834 -6.186 -2.449 1.00 98.69 192 PHE A O 1
ATOM 1416 N N . ILE A 1 193 ? 8.174 -4.415 -2.636 1.00 98.62 193 ILE A N 1
ATOM 1417 C CA . ILE A 1 193 ? 9.325 -5.151 -3.178 1.00 98.62 193 ILE A CA 1
ATOM 1418 C C . ILE A 1 193 ? 10.624 -4.467 -2.750 1.00 98.62 193 ILE A C 1
ATOM 1420 O O . ILE A 1 193 ? 10.605 -3.354 -2.233 1.00 98.62 193 ILE A O 1
ATOM 1424 N N . SER A 1 194 ? 11.773 -5.103 -2.953 1.00 98.31 194 SER A N 1
ATOM 1425 C CA . SER A 1 194 ? 13.077 -4.502 -2.670 1.00 98.31 194 SER A CA 1
ATOM 1426 C C . SER A 1 194 ? 14.052 -4.610 -3.834 1.00 98.31 194 SER A C 1
ATOM 1428 O O . SER A 1 194 ? 13.962 -5.496 -4.688 1.00 98.31 194 SER A O 1
ATOM 1430 N N . ALA A 1 195 ? 15.012 -3.692 -3.858 1.00 96.88 195 ALA A N 1
ATOM 1431 C CA . ALA A 1 195 ? 16.114 -3.675 -4.811 1.00 96.88 195 ALA A CA 1
ATOM 1432 C C . ALA A 1 195 ? 17.402 -3.161 -4.143 1.00 96.88 195 ALA A C 1
ATOM 1434 O O . ALA A 1 195 ? 17.341 -2.553 -3.073 1.00 96.88 195 ALA A O 1
ATOM 1435 N N . PRO A 1 196 ? 18.583 -3.382 -4.747 1.00 95.00 196 PRO A N 1
ATOM 1436 C CA . PRO A 1 196 ? 19.824 -2.818 -4.231 1.00 95.00 196 PRO A CA 1
ATOM 1437 C C . PRO A 1 196 ? 19.757 -1.287 -4.134 1.00 95.00 196 PRO A C 1
ATOM 1439 O O . PRO A 1 196 ? 19.467 -0.610 -5.118 1.00 95.00 196 PRO A O 1
ATOM 1442 N N . GLY A 1 197 ? 20.037 -0.752 -2.949 1.00 92.00 197 GLY A N 1
ATOM 1443 C CA . GLY A 1 197 ? 20.071 0.690 -2.677 1.00 92.00 197 GLY A CA 1
ATOM 1444 C C . GLY A 1 197 ? 21.357 1.149 -1.992 1.00 92.00 197 GLY A C 1
ATOM 1445 O O . GLY A 1 197 ? 21.497 2.333 -1.704 1.00 92.00 197 GLY A O 1
ATOM 1446 N N . GLY A 1 198 ? 22.299 0.233 -1.745 1.00 92.38 198 GLY A N 1
ATOM 1447 C CA . GLY A 1 198 ? 23.520 0.492 -0.984 1.00 92.38 198 GLY A CA 1
ATOM 1448 C C . GLY A 1 198 ? 23.273 0.469 0.524 1.00 92.38 198 GLY A C 1
ATOM 1449 O O . GLY A 1 198 ? 22.133 0.559 0.975 1.00 92.38 198 GLY A O 1
ATOM 1450 N N . ASP A 1 199 ? 24.341 0.335 1.304 1.00 92.56 199 ASP A N 1
ATOM 1451 C CA . ASP A 1 199 ? 24.274 0.261 2.765 1.00 92.56 199 ASP A CA 1
ATOM 1452 C C . ASP A 1 199 ? 25.617 0.649 3.409 1.00 92.56 199 ASP A C 1
ATOM 1454 O O . ASP A 1 199 ? 26.690 0.199 2.988 1.00 92.56 199 ASP A O 1
ATOM 1458 N N . SER A 1 200 ? 25.554 1.489 4.444 1.00 85.12 200 SER A N 1
ATOM 1459 C CA . SER A 1 200 ? 26.725 1.952 5.189 1.00 85.12 200 SER A CA 1
ATOM 1460 C C . SER A 1 200 ? 27.322 0.884 6.094 1.00 85.12 200 SER A C 1
ATOM 1462 O O . SER A 1 200 ? 28.537 0.895 6.293 1.00 85.12 200 SER A O 1
ATOM 1464 N N . GLU A 1 201 ? 26.516 -0.045 6.616 1.00 85.00 201 GLU A N 1
ATOM 1465 C CA . GLU A 1 201 ? 27.031 -1.123 7.475 1.00 85.00 201 GLU A CA 1
ATOM 1466 C C . GLU A 1 201 ? 27.873 -2.118 6.675 1.00 85.00 201 GLU A C 1
ATOM 1468 O O . GLU A 1 201 ? 28.865 -2.658 7.167 1.00 85.00 201 GLU A O 1
ATOM 1473 N N . ASN A 1 202 ? 27.541 -2.259 5.395 1.00 78.19 202 ASN A N 1
ATOM 1474 C CA . ASN A 1 202 ? 28.280 -3.044 4.423 1.00 78.19 202 ASN A CA 1
ATOM 1475 C C . ASN A 1 202 ? 29.246 -2.208 3.558 1.00 78.19 202 ASN A C 1
ATOM 1477 O O . ASN A 1 202 ? 29.689 -2.699 2.530 1.00 78.19 202 ASN A O 1
ATOM 1481 N N . TYR A 1 203 ? 29.606 -0.975 3.954 1.00 72.56 203 TYR A N 1
ATOM 1482 C CA . TYR A 1 203 ? 30.588 -0.088 3.288 1.00 72.56 203 TYR A CA 1
ATOM 1483 C C . TYR A 1 203 ? 30.481 0.016 1.749 1.00 72.56 203 TYR A C 1
ATOM 1485 O O . TYR A 1 203 ? 31.494 0.198 1.062 1.00 72.56 203 TYR A O 1
ATOM 1493 N N . HIS A 1 204 ? 29.270 -0.063 1.189 1.00 77.75 204 HIS A N 1
ATOM 1494 C CA . HIS A 1 204 ? 29.064 -0.081 -0.260 1.00 77.75 204 HIS A CA 1
ATOM 1495 C C . HIS A 1 204 ? 27.871 0.787 -0.673 1.00 77.75 204 HIS A C 1
ATOM 1497 O O . HIS A 1 204 ? 26.714 0.456 -0.414 1.00 77.75 204 HIS A O 1
ATOM 1503 N N . GLY A 1 205 ? 28.175 1.901 -1.343 1.00 82.56 205 GLY A N 1
ATOM 1504 C CA . GLY A 1 205 ? 27.199 2.743 -2.027 1.00 82.56 205 GLY A CA 1
ATOM 1505 C C . GLY A 1 205 ? 26.849 2.220 -3.419 1.00 82.56 205 GLY A C 1
ATOM 1506 O O . GLY A 1 205 ? 27.496 1.327 -3.976 1.00 82.56 205 GLY A O 1
ATOM 1507 N N . MET A 1 206 ? 25.810 2.802 -3.997 1.00 86.00 206 MET A N 1
ATOM 1508 C CA . MET A 1 206 ? 25.430 2.597 -5.385 1.00 86.00 206 MET A CA 1
ATOM 1509 C C . MET A 1 206 ? 26.412 3.320 -6.302 1.00 86.00 206 MET A C 1
ATOM 1511 O O . MET A 1 206 ? 26.886 4.406 -5.993 1.00 86.00 206 MET A O 1
ATOM 1515 N N . LEU A 1 207 ? 26.703 2.742 -7.465 1.00 82.94 207 LEU A N 1
ATOM 1516 C CA . LEU A 1 207 ? 27.509 3.403 -8.490 1.00 82.94 207 LEU A CA 1
ATOM 1517 C C . LEU A 1 207 ? 26.597 3.923 -9.595 1.00 82.94 207 LEU A C 1
ATOM 1519 O O . LEU A 1 207 ? 25.768 3.178 -10.122 1.00 82.94 207 LEU A O 1
ATOM 1523 N N . ALA A 1 208 ? 26.777 5.184 -9.981 1.00 78.50 208 ALA A N 1
ATOM 1524 C CA . ALA A 1 208 ? 26.009 5.794 -11.058 1.00 78.50 208 ALA A CA 1
ATOM 1525 C C . ALA A 1 208 ? 26.887 6.625 -11.995 1.00 78.50 208 ALA A C 1
ATOM 1527 O O . ALA A 1 208 ? 27.967 7.102 -11.639 1.00 78.50 208 ALA A O 1
ATOM 1528 N N . ALA A 1 209 ? 26.375 6.821 -13.211 1.00 76.75 209 ALA A N 1
ATOM 1529 C CA . ALA A 1 209 ? 26.897 7.830 -14.113 1.00 76.75 209 ALA A CA 1
ATOM 1530 C C . ALA A 1 209 ? 26.391 9.212 -13.660 1.00 76.75 209 ALA A C 1
ATOM 1532 O O . ALA A 1 209 ? 25.205 9.511 -13.772 1.00 76.75 209 ALA A O 1
ATOM 1533 N N . GLN A 1 210 ? 27.281 10.050 -13.147 1.00 68.50 210 GLN A N 1
ATOM 1534 C CA . GLN A 1 210 ? 27.018 11.433 -12.780 1.00 68.50 210 GLN A CA 1
ATOM 1535 C C . GLN A 1 210 ? 26.959 12.331 -14.036 1.00 68.50 210 GLN A C 1
ATOM 1537 O O . GLN A 1 210 ? 27.556 12.016 -15.074 1.00 68.50 210 GLN A O 1
ATOM 1542 N N . PRO A 1 211 ? 26.237 13.463 -14.010 1.00 66.88 211 PRO A N 1
ATOM 1543 C CA . PRO A 1 211 ? 26.208 14.367 -15.155 1.00 66.88 211 PRO A CA 1
ATOM 1544 C C . PRO A 1 211 ? 27.572 15.047 -15.373 1.00 66.88 211 PRO A C 1
ATOM 1546 O O . PRO A 1 211 ? 28.118 15.690 -14.477 1.00 66.88 211 PRO A O 1
ATOM 1549 N N . LEU A 1 212 ? 28.106 14.981 -16.599 1.00 66.62 212 LEU A N 1
ATOM 1550 C CA . LEU A 1 212 ? 29.359 15.665 -16.979 1.00 66.62 212 LEU A CA 1
ATOM 1551 C C . LEU A 1 212 ? 29.279 17.197 -16.820 1.00 66.62 212 LEU A C 1
ATOM 1553 O O . LEU A 1 212 ? 30.305 17.868 -16.714 1.00 66.62 212 LEU A O 1
ATOM 1557 N N . SER A 1 213 ? 28.065 17.756 -16.764 1.00 68.12 213 SER A N 1
ATOM 1558 C CA . SER A 1 213 ? 27.801 19.176 -16.498 1.00 68.12 213 SER A CA 1
ATOM 1559 C C . SER A 1 213 ? 28.291 19.650 -15.126 1.00 68.12 213 SER A C 1
ATOM 1561 O O . SER A 1 213 ? 28.451 20.853 -14.940 1.00 68.12 213 SER A O 1
ATOM 1563 N N . HIS A 1 214 ? 28.601 18.740 -14.195 1.00 65.88 214 HIS A N 1
ATOM 1564 C CA . HIS A 1 214 ? 29.256 19.069 -12.923 1.00 65.88 214 HIS A CA 1
ATOM 1565 C C . HIS A 1 214 ? 30.779 19.278 -13.049 1.00 65.88 214 HIS A C 1
ATOM 1567 O O . HIS A 1 214 ? 31.463 19.445 -12.042 1.00 65.88 214 HIS A O 1
ATOM 1573 N N . GLY A 1 215 ? 31.330 19.298 -14.270 1.00 63.06 215 GLY A N 1
ATOM 1574 C CA . GLY A 1 215 ? 32.745 19.603 -14.519 1.00 63.06 215 GLY A CA 1
ATOM 1575 C C . GLY A 1 215 ? 33.701 18.447 -14.214 1.00 63.06 215 GLY A C 1
ATOM 1576 O O . GLY A 1 215 ? 34.893 18.674 -14.013 1.00 63.06 215 GLY A O 1
ATOM 1577 N N . LEU A 1 216 ? 33.185 17.217 -14.171 1.00 67.88 216 LEU A N 1
ATOM 1578 C CA . LEU A 1 216 ? 33.949 16.013 -13.858 1.00 67.88 216 LEU A CA 1
ATOM 1579 C C . LEU A 1 216 ? 34.660 15.463 -15.106 1.00 67.88 216 LEU A C 1
ATOM 1581 O O . LEU A 1 216 ? 34.100 15.443 -16.201 1.00 67.88 216 LEU A O 1
ATOM 1585 N N . THR A 1 217 ? 35.905 15.008 -14.940 1.00 68.19 217 THR A N 1
ATOM 1586 C CA . THR A 1 217 ? 36.719 14.386 -16.006 1.00 68.19 217 THR A CA 1
ATOM 1587 C C . THR A 1 217 ? 36.396 12.910 -16.241 1.00 68.19 217 THR A C 1
ATOM 1589 O O . THR A 1 217 ? 36.670 12.391 -17.319 1.00 68.19 217 THR A O 1
ATOM 1592 N N . ASP A 1 218 ? 35.834 12.253 -15.229 1.00 68.62 218 ASP A N 1
ATOM 1593 C CA . ASP A 1 218 ? 35.240 10.917 -15.252 1.00 68.62 218 ASP A CA 1
ATOM 1594 C C . ASP A 1 218 ? 33.903 11.047 -14.528 1.00 68.62 218 ASP A C 1
ATOM 1596 O O . ASP A 1 218 ? 33.811 11.753 -13.524 1.00 68.62 218 ASP A O 1
ATOM 1600 N N . ASN A 1 219 ? 32.861 10.442 -15.076 1.00 71.19 219 ASN A N 1
ATOM 1601 C CA . ASN A 1 219 ? 31.512 10.585 -14.574 1.00 71.19 219 ASN A CA 1
ATOM 1602 C C . ASN A 1 219 ? 30.942 9.285 -14.019 1.00 71.19 219 ASN A C 1
ATOM 1604 O O . ASN A 1 219 ? 29.756 9.242 -13.743 1.00 71.19 219 ASN A O 1
ATOM 1608 N N . CYS A 1 220 ? 31.746 8.240 -13.825 1.00 76.38 220 CYS A N 1
ATOM 1609 C CA . CYS A 1 220 ? 31.360 7.121 -12.974 1.00 76.38 220 CYS A CA 1
ATOM 1610 C C . CYS A 1 220 ? 31.760 7.430 -11.527 1.00 76.38 220 CYS A C 1
ATOM 1612 O O . CYS A 1 220 ? 32.932 7.676 -11.247 1.00 76.38 220 CYS A O 1
ATOM 1614 N N . GLY A 1 221 ? 30.806 7.408 -10.600 1.00 71.38 221 GLY A N 1
ATOM 1615 C CA . GLY A 1 221 ? 31.078 7.741 -9.206 1.00 71.38 221 GLY A CA 1
ATOM 1616 C C . GLY A 1 221 ? 30.134 7.059 -8.232 1.00 71.38 221 GLY A C 1
ATOM 1617 O O . GLY A 1 221 ? 29.095 6.520 -8.618 1.00 71.38 221 GLY A O 1
ATOM 1618 N N . ASP A 1 222 ? 30.524 7.105 -6.963 1.00 79.06 222 ASP A N 1
ATOM 1619 C CA . ASP A 1 222 ? 29.647 6.773 -5.848 1.00 79.06 222 ASP A CA 1
ATOM 1620 C C . ASP A 1 222 ? 28.436 7.718 -5.866 1.00 79.06 222 ASP A C 1
ATOM 1622 O O . ASP A 1 222 ? 28.578 8.944 -5.929 1.00 79.06 222 ASP A O 1
ATOM 1626 N N . ALA A 1 223 ? 27.247 7.132 -5.901 1.00 76.94 223 ALA A N 1
ATOM 1627 C CA . ALA A 1 223 ? 25.968 7.817 -5.833 1.00 76.94 223 ALA A CA 1
ATOM 1628 C C . ALA A 1 223 ? 25.465 7.912 -4.384 1.00 76.94 223 ALA A C 1
ATOM 1630 O O . ALA A 1 223 ? 24.538 8.657 -4.104 1.00 76.94 223 ALA A O 1
ATOM 1631 N N . GLY A 1 224 ? 26.090 7.218 -3.436 1.00 85.44 224 GLY A N 1
ATOM 1632 C CA . GLY A 1 224 ? 25.618 7.098 -2.065 1.00 85.44 224 GLY A CA 1
ATOM 1633 C C . GLY A 1 224 ? 24.641 5.939 -1.910 1.00 85.44 224 GLY A C 1
ATOM 1634 O O . GLY A 1 224 ? 24.713 4.943 -2.626 1.00 85.44 224 GLY A O 1
ATOM 1635 N N . MET A 1 225 ? 23.742 6.051 -0.941 1.00 89.00 225 MET A N 1
ATOM 1636 C CA . MET A 1 225 ? 22.802 4.994 -0.572 1.00 89.00 225 MET A CA 1
ATOM 1637 C C . MET A 1 225 ? 21.422 5.575 -0.268 1.00 89.00 225 MET A C 1
ATOM 1639 O O . MET A 1 225 ? 21.294 6.777 -0.032 1.00 89.00 225 MET A O 1
ATOM 1643 N N . GLY A 1 226 ? 20.395 4.733 -0.299 1.00 89.12 226 GLY A N 1
ATOM 1644 C CA . GLY A 1 226 ? 19.018 5.118 -0.010 1.00 89.12 226 GLY A CA 1
ATOM 1645 C C . GLY A 1 226 ? 17.999 4.272 -0.770 1.00 89.12 226 GLY A C 1
ATOM 1646 O O . GLY A 1 226 ? 18.264 3.783 -1.872 1.00 89.12 226 GLY A O 1
ATOM 1647 N N . THR A 1 227 ? 16.776 4.199 -0.248 1.00 90.25 227 THR A N 1
ATOM 1648 C CA . THR A 1 227 ? 15.611 3.672 -0.984 1.00 90.25 227 THR A CA 1
ATOM 1649 C C . THR A 1 227 ? 15.341 4.470 -2.261 1.00 90.25 227 THR A C 1
ATOM 1651 O O . THR A 1 227 ? 14.894 3.907 -3.260 1.00 90.25 227 THR A O 1
ATOM 1654 N N . SER A 1 228 ? 15.758 5.740 -2.295 1.00 85.88 228 SER A N 1
ATOM 1655 C CA . SER A 1 228 ? 15.822 6.594 -3.489 1.00 85.88 228 SER A CA 1
ATOM 1656 C C . SER A 1 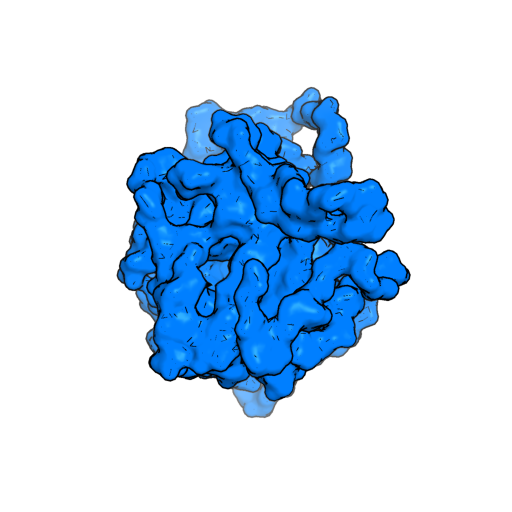228 ? 16.656 6.029 -4.644 1.00 85.88 228 SER A C 1
ATOM 1658 O O . SER A 1 228 ? 16.418 6.405 -5.788 1.00 85.88 228 SER A O 1
ATOM 1660 N N . TYR A 1 229 ? 17.613 5.131 -4.383 1.00 86.31 229 TYR A N 1
ATOM 1661 C CA . TYR A 1 229 ? 18.372 4.431 -5.428 1.00 86.31 229 TYR A CA 1
ATOM 1662 C C . TYR A 1 229 ? 17.780 3.066 -5.783 1.00 86.31 229 TYR A C 1
ATOM 1664 O O . TYR A 1 229 ? 17.954 2.605 -6.912 1.00 86.31 229 TYR A O 1
ATOM 1672 N N . ALA A 1 230 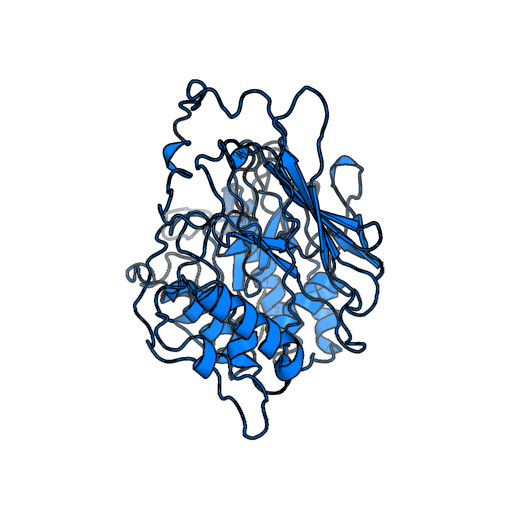? 17.037 2.448 -4.863 1.00 91.19 230 ALA A N 1
ATOM 1673 C CA . ALA A 1 230 ? 16.337 1.191 -5.101 1.00 91.19 230 ALA A CA 1
ATOM 1674 C C . ALA A 1 230 ? 15.100 1.382 -6.004 1.00 91.19 230 ALA A C 1
ATOM 1676 O O . ALA A 1 230 ? 14.914 0.633 -6.966 1.00 91.19 230 ALA A O 1
ATOM 1677 N N . ALA A 1 231 ? 14.284 2.416 -5.761 1.00 86.81 231 ALA A N 1
ATOM 1678 C CA . ALA A 1 231 ? 13.066 2.686 -6.536 1.00 86.81 231 ALA A CA 1
ATOM 1679 C C . ALA A 1 231 ? 13.316 2.867 -8.056 1.00 86.81 231 ALA A C 1
ATOM 1681 O O . ALA A 1 231 ? 12.623 2.229 -8.860 1.00 86.81 231 ALA A O 1
ATOM 1682 N N . PRO A 1 232 ? 14.342 3.618 -8.510 1.00 83.62 232 PRO A N 1
ATOM 1683 C CA . PRO A 1 232 ? 14.685 3.698 -9.931 1.00 83.62 232 PRO A CA 1
ATOM 1684 C C . PRO A 1 232 ? 15.108 2.361 -10.559 1.00 83.62 232 PRO A C 1
ATOM 1686 O O . PRO A 1 232 ? 14.867 2.152 -11.750 1.00 83.62 232 PRO A O 1
ATOM 1689 N N . LEU A 1 233 ? 15.710 1.435 -9.797 1.00 90.25 233 LEU A N 1
ATOM 1690 C CA . LEU A 1 233 ? 16.030 0.098 -10.314 1.00 90.25 233 LEU A CA 1
ATOM 1691 C C . LEU A 1 233 ? 14.761 -0.704 -10.595 1.00 90.25 233 LEU A C 1
ATOM 1693 O O . LEU A 1 233 ? 14.628 -1.249 -11.691 1.00 90.25 233 LEU A O 1
ATOM 1697 N N . VAL A 1 234 ? 13.817 -0.731 -9.648 1.00 94.44 234 VAL A N 1
ATOM 1698 C CA . VAL A 1 234 ? 12.506 -1.379 -9.840 1.00 94.44 234 VAL A CA 1
ATOM 1699 C C . VAL A 1 234 ? 11.777 -0.758 -11.026 1.00 94.44 234 VAL A C 1
ATOM 1701 O O . VAL A 1 234 ? 11.250 -1.474 -11.870 1.00 94.44 234 VAL A O 1
ATOM 1704 N N . SER A 1 235 ? 11.836 0.563 -11.166 1.00 85.06 235 SER A N 1
ATOM 1705 C CA . SER A 1 235 ? 11.233 1.272 -12.296 1.00 85.06 235 SER A CA 1
ATOM 1706 C C . SER A 1 235 ? 11.844 0.885 -13.647 1.00 85.06 235 SER A C 1
ATOM 1708 O O . SER A 1 235 ? 11.139 0.732 -14.644 1.00 85.06 235 SER A O 1
ATOM 1710 N N . GLY A 1 236 ? 13.161 0.661 -13.691 1.00 84.38 236 GLY A N 1
ATOM 1711 C CA . GLY A 1 236 ? 13.824 0.093 -14.864 1.00 84.38 236 GLY A CA 1
ATOM 1712 C C . GLY A 1 236 ? 13.329 -1.319 -15.190 1.00 84.38 236 GLY A C 1
ATOM 1713 O O . GLY A 1 236 ? 13.155 -1.651 -16.361 1.00 84.38 236 GLY A O 1
ATOM 1714 N N . VAL A 1 237 ? 13.050 -2.140 -14.172 1.00 94.50 237 VAL A N 1
ATOM 1715 C CA . VAL A 1 237 ? 12.441 -3.467 -14.363 1.00 94.50 237 VAL A CA 1
ATOM 1716 C C . VAL A 1 237 ? 11.008 -3.362 -14.876 1.00 94.50 237 VAL A C 1
ATOM 1718 O O . VAL A 1 237 ? 10.672 -4.055 -15.833 1.00 94.50 237 VAL A O 1
ATOM 1721 N N . VAL A 1 238 ? 10.197 -2.454 -14.328 1.00 93.44 238 VAL A N 1
ATOM 1722 C CA . VAL A 1 238 ? 8.847 -2.145 -14.834 1.00 93.44 238 VAL A CA 1
ATOM 1723 C C . VAL A 1 238 ? 8.891 -1.779 -16.318 1.00 93.44 238 VAL A C 1
ATOM 1725 O O . VAL A 1 238 ? 8.099 -2.299 -17.100 1.00 93.44 238 VAL A O 1
ATOM 1728 N N . ALA A 1 239 ? 9.842 -0.939 -16.737 1.00 85.62 239 ALA A N 1
ATOM 1729 C CA . ALA A 1 239 ? 9.992 -0.572 -18.143 1.00 85.62 239 ALA A CA 1
ATOM 1730 C C . ALA A 1 239 ? 10.275 -1.790 -19.041 1.00 85.62 239 ALA A C 1
ATOM 1732 O O . ALA A 1 239 ? 9.678 -1.905 -20.109 1.00 85.62 239 ALA A O 1
ATOM 1733 N N . MET A 1 240 ? 11.124 -2.727 -18.600 1.00 90.00 240 MET A N 1
ATOM 1734 C CA . MET A 1 240 ? 11.382 -3.972 -19.338 1.00 90.00 240 MET A CA 1
ATOM 1735 C C . MET A 1 240 ? 10.167 -4.918 -19.337 1.00 90.00 240 MET A C 1
ATOM 1737 O O . MET A 1 240 ? 9.897 -5.585 -20.332 1.00 90.00 240 MET A O 1
ATOM 1741 N N . VAL A 1 241 ? 9.407 -4.986 -18.240 1.00 95.06 241 VAL A N 1
ATOM 1742 C CA . VAL A 1 241 ? 8.157 -5.765 -18.162 1.00 95.06 241 VAL A CA 1
ATOM 1743 C C . VAL A 1 241 ? 7.130 -5.238 -19.167 1.00 95.06 241 VAL A C 1
ATOM 1745 O O . VAL A 1 241 ? 6.542 -6.013 -19.921 1.00 95.06 241 VAL A O 1
ATOM 1748 N N . LEU A 1 242 ? 6.963 -3.917 -19.233 1.00 92.06 242 LEU A N 1
ATOM 1749 C CA . LEU A 1 242 ? 6.047 -3.257 -20.165 1.00 92.06 242 LEU A CA 1
ATOM 1750 C C . LEU A 1 242 ? 6.536 -3.295 -21.618 1.00 92.06 242 LEU A C 1
ATOM 1752 O O . LEU A 1 242 ? 5.720 -3.275 -22.534 1.00 92.06 242 LEU A O 1
ATOM 1756 N N . GLU A 1 243 ? 7.845 -3.399 -21.855 1.00 88.38 243 GLU A N 1
ATOM 1757 C CA . GL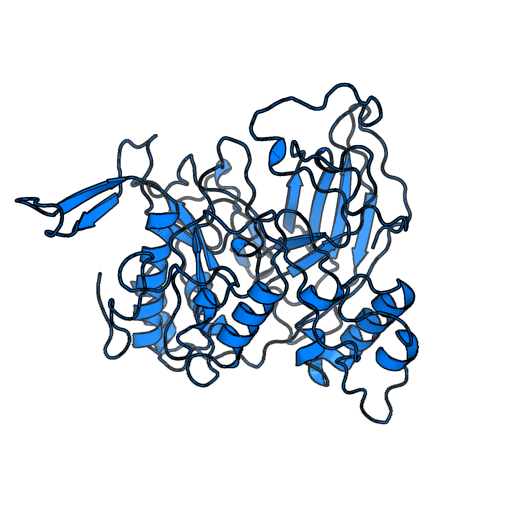U A 1 243 ? 8.388 -3.733 -23.178 1.00 88.38 243 GLU A CA 1
ATOM 1758 C C . GLU A 1 243 ? 7.916 -5.097 -23.652 1.00 88.38 243 GLU A C 1
ATOM 1760 O O . GLU A 1 243 ? 7.461 -5.258 -24.785 1.00 88.38 243 GLU A O 1
ATOM 1765 N N . ALA A 1 244 ? 8.076 -6.086 -22.773 1.00 93.38 244 ALA A N 1
ATOM 1766 C CA . ALA A 1 244 ? 7.757 -7.468 -23.061 1.00 93.38 244 ALA A CA 1
ATOM 1767 C C . ALA A 1 244 ? 6.251 -7.636 -23.289 1.00 93.38 244 ALA A C 1
ATOM 1769 O O . ALA A 1 244 ? 5.844 -8.445 -24.126 1.00 93.38 244 ALA A O 1
ATOM 1770 N N . ASN A 1 245 ? 5.429 -6.857 -22.578 1.00 95.12 245 ASN A N 1
ATOM 1771 C CA . ASN A 1 245 ? 3.990 -6.823 -22.772 1.00 95.12 245 ASN A CA 1
ATOM 1772 C C . ASN A 1 245 ? 3.399 -5.426 -22.475 1.00 95.12 245 ASN A C 1
ATOM 1774 O O . ASN A 1 245 ? 3.108 -5.104 -21.321 1.00 95.12 245 ASN A O 1
ATOM 1778 N N . PRO A 1 246 ? 3.148 -4.600 -23.509 1.00 91.38 246 PRO A N 1
ATOM 1779 C CA . PRO A 1 246 ? 2.635 -3.243 -23.320 1.00 91.38 246 PRO A CA 1
ATOM 1780 C C . PRO A 1 246 ? 1.156 -3.190 -22.924 1.00 91.38 246 PRO A C 1
ATOM 1782 O O . PRO A 1 246 ? 0.674 -2.110 -22.592 1.00 91.38 246 PRO A O 1
ATOM 1785 N N . ASN A 1 247 ? 0.438 -4.320 -22.953 1.00 94.38 247 ASN A N 1
ATOM 1786 C CA . ASN A 1 247 ? -0.987 -4.398 -22.617 1.00 94.38 247 ASN A CA 1
ATOM 1787 C C . ASN A 1 247 ? -1.245 -4.665 -21.128 1.00 94.38 247 ASN A C 1
ATOM 1789 O O . ASN A 1 247 ? -2.402 -4.751 -20.728 1.00 94.38 247 ASN A O 1
ATOM 1793 N N . LEU A 1 248 ? -0.196 -4.829 -20.315 1.00 96.12 248 LEU A N 1
ATOM 1794 C CA . LEU A 1 248 ? -0.351 -5.009 -18.875 1.00 96.12 248 LEU A CA 1
ATOM 1795 C C . LEU A 1 248 ? -0.912 -3.736 -18.237 1.00 96.12 248 LEU A C 1
ATOM 1797 O O . LEU A 1 248 ? -0.431 -2.622 -18.509 1.00 96.12 248 LEU A O 1
ATOM 1801 N N . THR A 1 249 ? -1.913 -3.922 -17.380 1.00 96.44 249 THR A N 1
ATOM 1802 C CA . THR A 1 249 ? -2.415 -2.869 -16.498 1.00 96.44 249 THR A CA 1
ATOM 1803 C C . THR A 1 249 ? -1.426 -2.596 -15.362 1.00 96.44 249 THR A C 1
ATOM 1805 O O . THR A 1 249 ? -0.494 -3.371 -15.132 1.00 96.44 249 THR A O 1
ATOM 1808 N N . TRP A 1 250 ? -1.613 -1.503 -14.625 1.00 94.44 250 TRP A N 1
ATOM 1809 C CA . TRP A 1 250 ? -0.792 -1.203 -13.446 1.00 94.44 250 TRP A CA 1
ATOM 1810 C C . TRP A 1 250 ? -0.836 -2.326 -12.386 1.00 94.44 250 TRP A C 1
ATOM 1812 O O . TRP A 1 250 ? 0.207 -2.690 -11.841 1.00 94.44 250 TRP A O 1
ATOM 1822 N N . ARG A 1 251 ? -2.006 -2.954 -12.185 1.00 97.56 251 ARG A N 1
ATOM 1823 C CA . ARG A 1 251 ? -2.195 -4.125 -11.303 1.00 97.56 251 ARG A CA 1
ATOM 1824 C C . ARG A 1 251 ? -1.502 -5.374 -11.830 1.00 97.56 251 ARG A C 1
ATOM 1826 O O . ARG A 1 251 ? -0.856 -6.090 -11.072 1.00 97.56 251 ARG A O 1
ATOM 1833 N N . ASP A 1 252 ? -1.562 -5.611 -13.140 1.00 98.56 252 ASP A N 1
ATOM 1834 C CA . ASP A 1 252 ? -0.844 -6.736 -13.748 1.00 98.56 252 ASP A CA 1
ATOM 1835 C C . ASP A 1 252 ? 0.668 -6.630 -13.533 1.00 98.56 252 ASP A C 1
ATOM 1837 O O . ASP A 1 252 ? 1.326 -7.632 -13.263 1.00 98.56 252 ASP A O 1
ATOM 1841 N N . VAL A 1 253 ? 1.232 -5.421 -13.627 1.00 97.75 253 VAL A N 1
ATOM 1842 C CA . VAL A 1 253 ? 2.657 -5.195 -13.350 1.00 97.75 253 VAL A CA 1
ATOM 1843 C C . VAL A 1 253 ? 2.988 -5.524 -11.893 1.00 97.75 253 VAL A C 1
ATOM 1845 O O . VAL A 1 253 ? 3.970 -6.228 -11.655 1.00 97.75 253 VAL A O 1
ATOM 1848 N N . GLN A 1 254 ? 2.162 -5.089 -10.933 1.00 98.44 254 GLN A N 1
ATOM 1849 C CA . GLN A 1 254 ? 2.308 -5.485 -9.527 1.00 98.44 254 GLN A CA 1
ATOM 1850 C C . GLN A 1 254 ? 2.291 -7.019 -9.385 1.00 98.44 254 GLN A C 1
ATOM 1852 O O . GLN A 1 254 ? 3.212 -7.596 -8.806 1.00 98.44 254 GLN A O 1
ATOM 1857 N N . GLY A 1 255 ? 1.319 -7.703 -9.997 1.00 98.56 255 GLY A N 1
ATOM 1858 C CA . GLY A 1 255 ? 1.228 -9.166 -9.996 1.00 98.56 255 GLY A CA 1
ATOM 1859 C C . GLY A 1 255 ? 2.450 -9.871 -10.590 1.00 98.56 255 GLY A C 1
ATOM 1860 O O . GLY A 1 255 ? 2.971 -10.821 -9.993 1.00 98.56 255 GLY A O 1
ATOM 1861 N N . VAL A 1 256 ? 2.961 -9.394 -11.728 1.00 98.81 256 VAL A N 1
ATOM 1862 C CA . VAL A 1 256 ? 4.184 -9.928 -12.348 1.00 98.81 256 VAL A CA 1
ATOM 1863 C C . VAL A 1 256 ? 5.358 -9.810 -11.380 1.00 98.81 256 VAL A C 1
ATOM 1865 O O . VAL A 1 256 ? 6.046 -10.802 -11.136 1.00 98.81 256 VAL A O 1
ATOM 1868 N N . LEU A 1 257 ? 5.580 -8.635 -10.789 1.00 98.75 257 LEU A N 1
ATOM 1869 C CA . LEU A 1 257 ? 6.709 -8.412 -9.884 1.00 98.75 257 LEU A CA 1
ATOM 1870 C C . LEU A 1 257 ? 6.584 -9.228 -8.591 1.00 98.75 257 LEU A C 1
ATOM 1872 O O . LEU A 1 257 ? 7.548 -9.883 -8.197 1.00 98.75 257 LEU A O 1
ATOM 1876 N N . ALA A 1 258 ? 5.399 -9.265 -7.977 1.00 98.62 258 ALA A N 1
ATOM 1877 C CA . ALA A 1 258 ? 5.143 -10.036 -6.761 1.00 98.62 258 ALA A CA 1
ATOM 1878 C C . ALA A 1 258 ? 5.359 -11.545 -6.979 1.00 98.62 258 ALA A C 1
ATOM 1880 O O . ALA A 1 258 ? 5.969 -12.221 -6.152 1.00 98.62 258 ALA A O 1
ATOM 1881 N N . SER A 1 259 ? 4.911 -12.076 -8.122 1.00 98.31 259 SER A N 1
ATOM 1882 C CA . SER A 1 259 ? 5.027 -13.506 -8.451 1.00 98.31 259 SER A CA 1
ATOM 1883 C C . SER A 1 259 ? 6.436 -13.956 -8.852 1.00 98.31 259 SER A C 1
ATOM 1885 O O . SER A 1 259 ? 6.718 -15.156 -8.844 1.00 98.31 259 SER A O 1
ATOM 1887 N N . THR A 1 260 ? 7.320 -13.019 -9.203 1.00 98.69 260 THR A N 1
ATOM 1888 C CA . THR A 1 260 ? 8.665 -13.316 -9.726 1.00 98.69 260 THR A CA 1
ATOM 1889 C C . THR A 1 260 ? 9.799 -12.867 -8.813 1.00 98.69 260 THR A C 1
ATOM 1891 O O . THR A 1 260 ? 10.951 -13.223 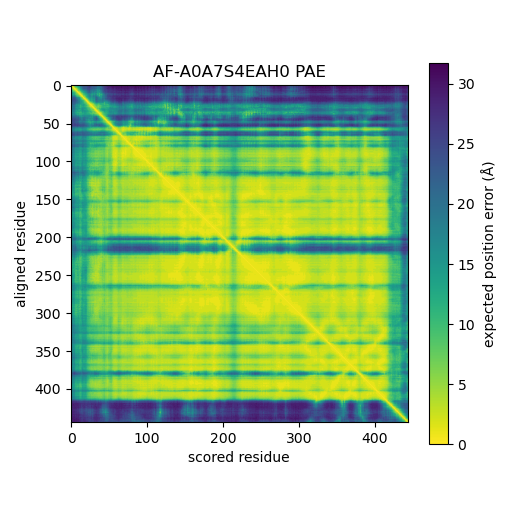-9.065 1.00 98.69 260 THR A O 1
ATOM 1894 N N . ALA A 1 261 ? 9.493 -12.136 -7.738 1.00 98.31 261 ALA A N 1
ATOM 1895 C CA . ALA A 1 261 ? 10.472 -11.720 -6.747 1.00 98.31 261 ALA A CA 1
ATOM 1896 C C . ALA A 1 261 ? 11.218 -12.916 -6.129 1.00 98.31 261 ALA A C 1
ATOM 1898 O O . ALA A 1 261 ? 10.663 -13.985 -5.850 1.00 98.31 261 ALA A O 1
ATOM 1899 N N . THR A 1 262 ? 12.509 -12.712 -5.892 1.00 97.44 262 THR A N 1
ATOM 1900 C CA . THR A 1 262 ? 13.409 -13.712 -5.317 1.00 97.44 262 THR A CA 1
ATOM 1901 C C . THR A 1 262 ? 13.658 -13.432 -3.843 1.00 97.44 262 THR A C 1
ATOM 1903 O O . THR A 1 262 ? 13.588 -12.299 -3.377 1.00 97.44 262 THR A O 1
ATOM 1906 N N . ARG A 1 263 ? 13.964 -14.481 -3.084 1.00 95.12 263 ARG A N 1
ATOM 1907 C CA . ARG A 1 263 ? 14.237 -14.390 -1.646 1.00 95.12 263 ARG A CA 1
ATOM 1908 C C . ARG A 1 263 ? 15.616 -14.983 -1.385 1.00 95.12 263 ARG A C 1
ATOM 1910 O O . ARG A 1 263 ? 15.722 -16.193 -1.193 1.00 95.12 263 ARG A O 1
ATOM 1917 N N . PRO A 1 264 ? 16.684 -14.175 -1.502 1.00 87.62 264 PRO A N 1
ATOM 1918 C CA . PRO A 1 264 ? 18.046 -14.673 -1.333 1.00 87.62 264 PRO A CA 1
ATOM 1919 C C . PRO A 1 264 ? 18.336 -15.087 0.115 1.00 87.62 264 PRO A C 1
ATOM 1921 O O . PRO A 1 264 ? 19.155 -15.980 0.323 1.00 87.62 264 PRO A O 1
ATOM 1924 N N . HIS A 1 265 ? 17.632 -14.483 1.080 1.00 86.44 265 HIS A N 1
ATOM 1925 C CA . HIS A 1 265 ? 17.732 -14.760 2.512 1.00 86.44 265 HIS A CA 1
ATOM 1926 C C . HIS A 1 265 ? 16.335 -14.903 3.113 1.00 86.44 265 HIS A C 1
ATOM 1928 O O . HIS A 1 265 ? 15.406 -14.194 2.718 1.00 86.44 265 HIS A O 1
ATOM 1934 N N . GLU A 1 266 ? 16.191 -15.849 4.037 1.00 90.38 266 GLU A N 1
ATOM 1935 C CA . GLU A 1 266 ? 14.953 -16.097 4.777 1.00 90.38 266 GLU A CA 1
ATOM 1936 C C . GLU A 1 266 ? 15.274 -16.455 6.238 1.00 90.38 266 GLU A C 1
ATOM 1938 O O . GLU A 1 266 ? 14.794 -17.459 6.773 1.00 90.38 266 GLU A O 1
ATOM 1943 N N . ASP A 1 267 ? 16.140 -15.657 6.864 1.00 90.75 267 ASP A N 1
ATOM 1944 C CA . ASP A 1 267 ? 16.508 -15.830 8.267 1.00 90.75 267 ASP A CA 1
ATOM 1945 C C . ASP A 1 267 ? 15.370 -15.327 9.188 1.00 90.75 267 ASP A C 1
ATOM 1947 O O . ASP A 1 267 ? 14.423 -14.662 8.756 1.00 90.75 267 ASP A O 1
ATOM 1951 N N . ALA A 1 268 ? 15.402 -15.674 10.479 1.00 85.94 268 ALA A N 1
ATOM 1952 C CA . ALA A 1 268 ? 14.290 -15.381 11.396 1.00 85.94 268 ALA A CA 1
ATOM 1953 C C . ALA A 1 268 ? 14.041 -13.866 11.563 1.00 85.94 268 ALA A C 1
ATOM 1955 O O . ALA A 1 268 ? 12.903 -13.410 11.676 1.00 85.94 268 ALA A O 1
ATOM 1956 N N . GLU A 1 269 ? 15.111 -13.079 11.543 1.00 89.19 269 GLU A N 1
ATOM 1957 C CA . GLU A 1 269 ? 15.138 -11.620 11.626 1.00 89.19 269 GLU A CA 1
ATOM 1958 C C . GLU A 1 269 ? 14.648 -10.906 10.360 1.00 89.19 269 GLU A C 1
ATOM 1960 O O . GLU A 1 269 ? 14.427 -9.690 10.393 1.00 89.19 269 GLU A O 1
ATOM 1965 N N . ASP A 1 270 ? 14.473 -11.636 9.255 1.00 91.44 270 ASP A N 1
ATOM 1966 C CA . ASP A 1 270 ? 13.970 -11.101 7.990 1.00 91.44 270 ASP A CA 1
ATOM 1967 C C . ASP A 1 270 ? 12.438 -11.001 7.974 1.00 91.44 270 ASP A C 1
ATOM 1969 O O . ASP A 1 270 ? 11.868 -10.445 7.038 1.00 91.44 270 ASP A O 1
ATOM 1973 N N . GLN A 1 271 ? 11.760 -11.485 9.022 1.00 93.31 271 GLN A N 1
ATOM 1974 C CA . GLN A 1 271 ? 10.326 -11.273 9.271 1.00 93.31 271 GLN A CA 1
ATOM 1975 C C . GLN A 1 271 ? 9.410 -11.790 8.149 1.00 93.31 271 GLN A C 1
ATOM 1977 O O . GLN A 1 271 ? 8.332 -11.240 7.904 1.00 93.31 271 GLN A O 1
ATOM 1982 N N . TRP A 1 272 ? 9.826 -12.863 7.475 1.00 97.06 272 TRP A N 1
ATOM 1983 C CA . TRP A 1 272 ? 9.018 -13.546 6.472 1.00 97.06 272 TRP A CA 1
ATOM 1984 C C . TRP A 1 272 ? 7.806 -14.240 7.088 1.00 97.06 272 TRP A C 1
ATOM 1986 O O . TRP A 1 272 ? 7.858 -14.832 8.166 1.00 97.06 272 TRP A O 1
ATOM 1996 N N . THR A 1 273 ? 6.699 -14.230 6.363 1.00 97.00 273 THR A N 1
ATOM 1997 C CA . THR A 1 273 ? 5.516 -15.035 6.663 1.00 97.00 273 THR A CA 1
ATOM 1998 C C . THR A 1 273 ? 4.968 -15.605 5.364 1.00 97.00 273 THR A C 1
ATOM 2000 O O . THR A 1 273 ? 5.059 -14.964 4.320 1.00 97.00 273 THR A O 1
ATOM 2003 N N . THR A 1 274 ? 4.462 -16.839 5.414 1.00 97.62 274 THR A N 1
ATOM 2004 C CA . THR A 1 274 ? 3.776 -17.482 4.284 1.00 97.62 274 THR A CA 1
ATOM 2005 C C . THR A 1 274 ? 2.294 -17.524 4.590 1.00 97.62 274 THR A C 1
ATOM 2007 O O . THR A 1 274 ? 1.918 -17.993 5.663 1.00 97.62 274 THR A O 1
ATOM 2010 N N . ASN A 1 275 ? 1.480 -17.045 3.662 1.00 97.56 275 ASN A N 1
ATOM 2011 C CA . ASN A 1 275 ? 0.036 -17.013 3.820 1.00 97.56 275 ASN A CA 1
ATOM 2012 C C . ASN A 1 275 ? -0.641 -18.283 3.276 1.00 97.56 275 ASN A C 1
ATOM 2014 O O . ASN A 1 275 ? 0.036 -19.196 2.790 1.00 97.56 275 ASN A O 1
ATOM 2018 N N . GLN A 1 276 ? -1.969 -18.374 3.360 1.00 95.75 276 GLN A N 1
ATOM 2019 C CA . GLN A 1 276 ? -2.706 -19.574 2.938 1.00 95.75 276 GLN A CA 1
ATOM 2020 C C . GLN A 1 276 ? -2.672 -19.803 1.421 1.00 95.75 276 GLN A C 1
ATOM 2022 O O . GLN A 1 276 ? -2.806 -20.938 0.967 1.00 95.75 276 GLN A O 1
ATOM 2027 N N . ALA A 1 277 ? -2.406 -18.760 0.629 1.00 96.44 277 ALA A N 1
ATOM 2028 C CA . ALA A 1 277 ? -2.166 -18.874 -0.810 1.00 96.44 277 ALA A CA 1
ATOM 2029 C C . ALA A 1 277 ? -0.737 -19.341 -1.155 1.00 96.44 277 ALA A C 1
ATOM 2031 O O . ALA A 1 277 ? -0.394 -19.490 -2.329 1.00 96.44 277 ALA A O 1
ATOM 2032 N N . GLY A 1 278 ? 0.117 -19.572 -0.151 1.00 97.00 278 GLY A N 1
ATOM 2033 C CA . GLY A 1 278 ? 1.523 -19.923 -0.343 1.00 97.00 278 GLY A CA 1
ATOM 2034 C C . GLY A 1 278 ? 2.401 -18.737 -0.751 1.00 97.00 278 GLY A C 1
ATOM 2035 O O . GLY A 1 278 ? 3.557 -18.938 -1.132 1.00 97.00 278 GLY A O 1
ATOM 2036 N N . VAL A 1 279 ? 1.879 -17.511 -0.671 1.00 97.56 279 VAL A N 1
ATOM 2037 C CA . VAL A 1 279 ? 2.620 -16.283 -0.970 1.00 97.56 279 VAL A CA 1
ATOM 2038 C C . VAL A 1 279 ? 3.428 -15.884 0.259 1.00 97.56 279 VAL A C 1
ATOM 2040 O O . VAL A 1 279 ? 2.939 -15.931 1.389 1.00 97.56 279 VAL A O 1
ATOM 2043 N N . LYS A 1 280 ? 4.692 -15.516 0.036 1.00 97.56 280 LYS A N 1
ATOM 2044 C CA . LYS A 1 280 ? 5.593 -15.031 1.082 1.00 97.56 280 LYS A CA 1
ATOM 2045 C C . LYS A 1 280 ? 5.696 -13.516 1.043 1.00 97.56 280 LYS A C 1
ATOM 2047 O O . LYS A 1 280 ? 5.896 -12.947 -0.026 1.00 97.56 280 LYS A O 1
ATOM 2052 N N . HIS A 1 281 ? 5.635 -12.898 2.215 1.00 98.19 281 HIS A N 1
ATOM 2053 C CA . HIS A 1 281 ? 5.828 -11.461 2.398 1.00 98.19 281 HIS A CA 1
ATOM 2054 C C . HIS A 1 281 ? 6.667 -11.193 3.650 1.00 98.19 281 HIS A C 1
ATOM 2056 O O . HIS A 1 281 ? 6.613 -11.958 4.617 1.00 98.19 281 HIS A O 1
ATOM 2062 N N . SER A 1 282 ? 7.461 -10.129 3.620 1.00 98.19 282 SER A N 1
ATOM 2063 C CA . SER A 1 282 ? 8.267 -9.640 4.735 1.00 98.19 282 SER A CA 1
ATOM 2064 C C . SER A 1 282 ? 8.034 -8.146 4.937 1.00 98.19 282 SER A C 1
ATOM 2066 O O . SER A 1 282 ? 7.950 -7.393 3.971 1.00 98.19 282 SER A O 1
ATOM 2068 N N . TYR A 1 283 ? 8.043 -7.690 6.193 1.00 97.38 283 TYR A N 1
ATOM 2069 C CA . TYR A 1 283 ? 8.014 -6.252 6.488 1.00 97.38 283 TYR A CA 1
ATOM 2070 C C . TYR A 1 283 ? 9.274 -5.510 6.012 1.00 97.38 283 TYR A C 1
ATOM 2072 O O . TYR A 1 283 ? 9.243 -4.294 5.866 1.00 97.38 283 TYR A O 1
ATOM 2080 N N . LYS A 1 284 ? 10.382 -6.224 5.779 1.00 96.69 284 LYS A N 1
ATOM 2081 C CA . LYS A 1 284 ? 11.665 -5.667 5.325 1.00 96.69 284 LYS A CA 1
ATOM 2082 C C . LYS A 1 284 ? 11.850 -5.738 3.815 1.00 96.69 284 LYS A C 1
ATOM 2084 O O . LYS A 1 284 ? 12.404 -4.816 3.228 1.00 96.69 284 LYS A O 1
ATOM 2089 N N . TYR A 1 285 ? 11.413 -6.839 3.205 1.00 98.06 285 TYR A N 1
ATOM 2090 C CA . TYR A 1 285 ? 11.706 -7.148 1.801 1.00 98.06 285 TYR A CA 1
ATOM 2091 C C . TYR A 1 285 ? 10.469 -7.094 0.889 1.00 98.06 285 TYR A C 1
ATOM 2093 O O . TYR A 1 285 ? 10.598 -7.244 -0.328 1.00 98.06 285 TYR A O 1
ATOM 2101 N N . GLY A 1 286 ? 9.266 -6.919 1.446 1.00 98.44 286 GLY A N 1
ATOM 2102 C CA . GLY A 1 286 ? 8.013 -7.072 0.709 1.00 98.44 286 GLY A CA 1
ATOM 2103 C C . GLY A 1 286 ? 7.872 -8.485 0.146 1.00 98.44 286 GLY A C 1
ATOM 2104 O O . GLY A 1 286 ? 8.103 -9.465 0.857 1.00 98.44 286 GLY A O 1
ATOM 2105 N N . PHE A 1 287 ? 7.558 -8.611 -1.145 1.00 98.69 287 PHE A N 1
ATOM 2106 C CA . PHE A 1 287 ? 7.572 -9.893 -1.865 1.00 98.69 287 PHE A CA 1
ATOM 2107 C C . PHE A 1 287 ? 8.988 -10.448 -2.116 1.00 98.69 287 PHE A C 1
ATOM 2109 O O . PHE A 1 287 ? 9.142 -11.640 -2.399 1.00 98.69 287 PHE A O 1
ATOM 2116 N N . GLY A 1 288 ? 10.032 -9.620 -1.979 1.00 98.38 288 GLY A N 1
ATOM 2117 C CA . GLY A 1 288 ? 11.436 -10.007 -2.128 1.00 98.38 288 GLY A CA 1
ATOM 2118 C C . GLY A 1 288 ? 12.260 -9.054 -2.985 1.00 98.38 288 GLY A C 1
ATOM 2119 O O . GLY A 1 288 ? 11.871 -7.924 -3.268 1.00 98.38 288 GLY A O 1
ATOM 2120 N N . LEU A 1 289 ? 13.428 -9.528 -3.409 1.00 98.44 289 LEU A N 1
ATOM 2121 C CA . LEU A 1 289 ? 14.298 -8.850 -4.359 1.00 98.44 289 LEU A CA 1
ATOM 2122 C C . LEU A 1 289 ? 13.716 -8.952 -5.774 1.00 98.44 289 LEU A C 1
ATOM 2124 O O . LEU A 1 289 ? 13.457 -10.052 -6.269 1.00 98.44 289 LEU A O 1
ATOM 2128 N N . VAL A 1 290 ? 13.578 -7.810 -6.447 1.00 98.44 290 VAL A N 1
ATOM 2129 C CA . VAL A 1 290 ? 13.154 -7.742 -7.850 1.00 98.44 290 VAL A CA 1
ATOM 2130 C C . VAL A 1 290 ? 14.067 -8.569 -8.770 1.00 98.44 290 VAL A C 1
ATOM 2132 O O . VAL A 1 290 ? 15.288 -8.415 -8.757 1.00 98.44 290 VAL A O 1
ATOM 2135 N N . ASP A 1 291 ? 13.472 -9.425 -9.607 1.00 98.38 291 ASP A N 1
ATOM 2136 C CA . ASP A 1 291 ? 14.179 -10.215 -10.623 1.00 98.38 291 ASP A CA 1
ATOM 2137 C C . ASP A 1 291 ? 13.752 -9.775 -12.026 1.00 98.38 291 ASP A C 1
ATOM 2139 O O . ASP A 1 291 ? 12.669 -10.098 -12.515 1.00 98.38 291 ASP A O 1
ATOM 2143 N N . ALA A 1 292 ? 14.635 -9.031 -12.692 1.00 97.69 292 ALA A N 1
ATOM 2144 C CA . ALA A 1 292 ? 14.384 -8.506 -14.027 1.00 97.69 292 ALA A CA 1
ATOM 2145 C C . ALA A 1 292 ? 14.124 -9.600 -15.073 1.00 97.69 292 ALA A C 1
ATOM 2147 O O . ALA A 1 292 ? 13.271 -9.435 -15.945 1.00 97.69 292 ALA A O 1
ATOM 2148 N N . LEU A 1 293 ? 14.865 -10.709 -15.017 1.00 98.00 293 LEU A N 1
ATOM 2149 C CA . LEU A 1 293 ? 14.763 -11.768 -16.016 1.00 98.00 293 LEU A CA 1
ATOM 2150 C C . LEU A 1 293 ? 13.470 -12.559 -15.823 1.00 98.00 293 LEU A C 1
ATOM 2152 O O . LEU A 1 293 ? 12.756 -12.811 -16.792 1.00 98.00 293 LEU A O 1
ATOM 2156 N N . ALA A 1 294 ? 13.160 -12.931 -14.581 1.00 98.69 294 ALA A N 1
ATOM 2157 C CA . ALA A 1 294 ? 11.938 -13.663 -14.276 1.00 98.69 294 ALA A CA 1
ATOM 2158 C C . ALA A 1 294 ? 10.692 -12.817 -14.578 1.00 98.69 294 ALA A C 1
ATOM 2160 O O . ALA A 1 294 ? 9.780 -13.306 -15.246 1.00 98.69 294 ALA A O 1
ATOM 2161 N N . ALA A 1 295 ? 10.685 -11.541 -14.177 1.00 98.62 295 ALA A N 1
ATOM 2162 C CA . ALA A 1 295 ? 9.572 -10.625 -14.420 1.00 98.62 295 ALA A CA 1
ATOM 2163 C C . ALA A 1 295 ? 9.307 -10.417 -15.919 1.00 98.62 295 ALA A C 1
ATOM 2165 O O . ALA A 1 295 ? 8.177 -10.564 -16.386 1.00 98.62 295 ALA A O 1
ATOM 2166 N N . THR A 1 296 ? 10.352 -10.131 -16.702 1.00 97.69 296 THR A N 1
ATOM 2167 C CA . THR A 1 296 ? 10.218 -9.926 -18.157 1.00 97.69 296 THR A CA 1
ATOM 2168 C C . THR A 1 296 ? 9.780 -11.191 -18.883 1.00 97.69 296 THR A C 1
ATOM 2170 O O . THR A 1 296 ? 8.944 -11.119 -19.782 1.00 97.69 296 THR A O 1
ATOM 2173 N N . ALA A 1 297 ? 10.281 -12.360 -18.477 1.00 98.44 297 ALA A N 1
ATOM 2174 C CA . ALA A 1 297 ? 9.836 -13.633 -19.030 1.00 98.44 297 ALA A CA 1
ATOM 2175 C C . ALA A 1 297 ? 8.354 -13.899 -18.719 1.00 98.44 297 ALA A C 1
ATOM 2177 O O . ALA A 1 297 ? 7.590 -14.216 -19.634 1.00 98.44 297 ALA A O 1
ATOM 2178 N N . ALA A 1 298 ? 7.933 -13.720 -17.463 1.00 98.62 298 ALA A N 1
ATOM 2179 C CA . ALA A 1 298 ? 6.549 -13.924 -17.037 1.00 98.62 298 ALA A CA 1
ATOM 2180 C C . ALA A 1 298 ? 5.571 -12.996 -17.774 1.00 98.62 298 ALA A C 1
ATOM 2182 O O . ALA A 1 298 ? 4.509 -13.448 -18.207 1.00 98.62 298 ALA A O 1
ATOM 2183 N N . ALA A 1 299 ? 5.960 -11.737 -17.999 1.00 98.06 299 ALA A N 1
ATOM 2184 C CA . ALA A 1 299 ? 5.157 -10.737 -18.703 1.00 98.06 299 ALA A CA 1
ATOM 2185 C C . ALA A 1 299 ? 4.710 -11.189 -20.106 1.00 98.06 299 ALA A C 1
ATOM 2187 O O . ALA A 1 299 ? 3.577 -10.919 -20.509 1.00 98.06 299 ALA A O 1
ATOM 2188 N N . THR A 1 300 ? 5.561 -11.925 -20.835 1.00 97.62 300 THR A N 1
ATOM 2189 C CA . THR A 1 300 ? 5.261 -12.391 -22.208 1.00 97.62 300 THR A CA 1
ATOM 2190 C C . THR A 1 300 ? 4.097 -13.379 -22.290 1.00 97.62 300 THR A C 1
ATOM 2192 O O . THR A 1 300 ? 3.485 -13.529 -23.347 1.00 97.62 300 THR A O 1
ATOM 2195 N N . THR A 1 301 ? 3.786 -14.056 -21.184 1.00 97.56 301 THR A N 1
ATOM 2196 C CA . THR A 1 301 ? 2.711 -15.054 -21.086 1.00 97.56 301 THR A CA 1
ATOM 2197 C C . THR A 1 301 ? 1.671 -14.698 -20.026 1.00 97.56 301 THR A C 1
ATOM 2199 O O . THR A 1 301 ? 0.808 -15.520 -19.717 1.00 97.56 301 THR A O 1
ATOM 2202 N N . TRP A 1 302 ? 1.756 -13.498 -19.446 1.00 98.25 302 TRP A N 1
ATOM 2203 C CA . TRP A 1 302 ? 0.846 -13.054 -18.400 1.00 98.25 302 TRP A CA 1
ATOM 2204 C C . TRP A 1 302 ? -0.572 -12.899 -18.946 1.00 98.25 302 TRP A C 1
ATOM 2206 O O . TRP A 1 302 ? -0.790 -12.314 -20.009 1.00 98.25 302 TRP A O 1
ATOM 2216 N N . THR A 1 303 ? -1.542 -13.430 -18.207 1.00 97.06 303 THR A N 1
ATOM 2217 C CA . THR A 1 303 ? -2.961 -13.230 -18.504 1.00 97.06 303 THR A CA 1
ATOM 2218 C C . THR A 1 303 ? -3.441 -12.042 -17.692 1.00 97.06 303 THR A C 1
ATOM 2220 O O . THR A 1 303 ? -3.405 -12.101 -16.466 1.00 97.06 303 THR A O 1
ATOM 2223 N N . THR A 1 304 ? -3.869 -10.982 -18.378 1.00 95.88 304 THR A N 1
ATOM 2224 C CA . THR A 1 304 ? -4.320 -9.747 -17.733 1.00 95.88 304 THR A CA 1
ATOM 2225 C C . THR A 1 304 ? -5.497 -10.007 -16.806 1.00 95.88 304 THR A C 1
ATOM 2227 O O . THR A 1 304 ? -6.424 -10.746 -17.162 1.00 95.88 304 THR A O 1
ATOM 2230 N N . TRP A 1 305 ? -5.473 -9.377 -15.642 1.00 95.19 305 TRP A N 1
ATOM 2231 C CA . TRP A 1 305 ? -6.548 -9.450 -14.666 1.00 95.19 305 TRP A CA 1
ATOM 2232 C C . TRP A 1 305 ? -7.801 -8.702 -15.127 1.00 95.19 305 TRP A C 1
ATOM 2234 O O . TRP A 1 305 ? -7.783 -7.904 -16.067 1.00 95.19 305 TRP A O 1
ATOM 2244 N N . GLY A 1 306 ? -8.924 -9.022 -14.482 1.00 91.94 306 GLY A N 1
ATOM 2245 C CA . GLY A 1 306 ? -10.195 -8.332 -14.693 1.00 91.94 306 GLY A CA 1
ATOM 2246 C C . GLY A 1 306 ? -10.220 -6.946 -14.047 1.00 91.94 306 GLY A C 1
ATOM 2247 O O . GLY A 1 306 ? -9.212 -6.464 -13.532 1.00 91.94 306 GLY A O 1
ATOM 2248 N N . ALA A 1 307 ? -11.393 -6.310 -14.058 1.00 90.94 307 ALA A N 1
ATOM 2249 C CA . ALA A 1 307 ? -11.588 -5.039 -13.367 1.00 90.94 307 ALA A CA 1
ATOM 2250 C C . ALA A 1 307 ? -11.301 -5.182 -11.862 1.00 90.94 307 ALA A C 1
ATOM 2252 O O . ALA A 1 307 ? -11.585 -6.228 -11.277 1.00 90.94 307 ALA A O 1
ATOM 2253 N N . GLU A 1 308 ? -10.739 -4.135 -11.260 1.00 93.44 308 GLU A N 1
ATOM 2254 C CA . GLU A 1 308 ? -10.559 -4.062 -9.811 1.00 93.44 308 GLU A CA 1
ATOM 2255 C C . GLU A 1 308 ? -11.927 -3.980 -9.127 1.00 93.44 308 GLU A C 1
ATOM 2257 O O . GLU A 1 308 ? -12.859 -3.357 -9.640 1.00 93.44 308 GLU A O 1
ATOM 2262 N N . LEU A 1 309 ? -12.039 -4.626 -7.972 1.00 92.62 309 LEU A N 1
ATOM 2263 C CA . LEU A 1 309 ? -13.227 -4.652 -7.131 1.00 92.62 309 LEU A CA 1
ATOM 2264 C C . LEU A 1 309 ? -12.779 -4.470 -5.683 1.00 92.62 309 LEU A C 1
ATOM 2266 O O . LEU A 1 309 ? -11.665 -4.859 -5.335 1.00 92.62 309 LEU A O 1
ATOM 2270 N N . THR A 1 310 ? -13.664 -3.958 -4.831 1.00 92.56 310 THR A N 1
ATOM 2271 C CA . THR A 1 310 ? -13.438 -3.956 -3.384 1.00 92.56 310 THR A CA 1
ATOM 2272 C C . THR A 1 310 ? -14.529 -4.730 -2.667 1.00 92.56 310 THR A C 1
ATOM 2274 O O . THR A 1 310 ? -15.689 -4.721 -3.079 1.00 92.56 310 THR A O 1
ATOM 2277 N N . LEU A 1 311 ? -14.152 -5.372 -1.568 1.00 92.50 311 LEU A N 1
ATOM 2278 C CA . LEU A 1 311 ? -15.074 -5.913 -0.584 1.00 92.50 311 LEU A CA 1
ATOM 2279 C C . LEU A 1 311 ? -14.826 -5.165 0.715 1.00 92.50 311 LEU A C 1
ATOM 2281 O O . LEU A 1 311 ? -13.679 -4.984 1.116 1.00 92.50 311 LEU A O 1
ATOM 2285 N N . MET A 1 312 ? -15.899 -4.745 1.373 1.00 91.44 312 MET A N 1
ATOM 2286 C CA . MET A 1 312 ? -15.790 -3.983 2.607 1.00 91.44 312 MET A CA 1
ATOM 2287 C C . MET A 1 312 ? -16.809 -4.433 3.640 1.00 91.44 312 MET A C 1
ATOM 2289 O O . MET A 1 312 ? -17.878 -4.960 3.315 1.00 91.44 312 MET A O 1
ATOM 2293 N N . THR A 1 313 ? -16.437 -4.223 4.893 1.00 92.38 313 THR A N 1
ATOM 2294 C CA . THR A 1 313 ? -17.225 -4.506 6.085 1.00 92.38 313 THR A CA 1
ATOM 2295 C C . THR A 1 313 ? -16.785 -3.548 7.182 1.00 92.38 313 THR A C 1
ATOM 2297 O O . THR A 1 313 ? -15.697 -2.982 7.113 1.00 92.38 313 THR A O 1
ATOM 2300 N N . GLN A 1 314 ? -17.631 -3.388 8.190 1.00 91.75 314 GLN A N 1
ATOM 2301 C CA . GLN A 1 314 ? -17.381 -2.568 9.367 1.00 91.75 314 GLN A CA 1
ATOM 2302 C C . GLN A 1 314 ? -17.674 -3.411 10.602 1.00 91.75 314 GLN A C 1
ATOM 2304 O O . GLN A 1 314 ? -18.601 -4.228 10.594 1.00 91.75 314 GLN A O 1
ATOM 2309 N N . THR A 1 315 ? -16.884 -3.235 11.655 1.00 92.81 315 THR A N 1
ATOM 2310 C CA . THR A 1 315 ? -17.037 -3.983 12.906 1.00 92.81 315 THR A CA 1
ATOM 2311 C C . THR A 1 315 ? -16.739 -3.077 14.084 1.00 92.81 315 THR A C 1
ATOM 2313 O O . THR A 1 315 ? -15.920 -2.183 13.963 1.00 92.81 315 THR A O 1
ATOM 2316 N N . VAL A 1 316 ? -17.375 -3.319 15.225 1.00 90.50 316 VAL A N 1
ATOM 2317 C CA . VAL A 1 316 ? -17.168 -2.528 16.441 1.00 90.50 316 VAL A CA 1
ATOM 2318 C C . VAL A 1 316 ? -16.993 -3.491 17.602 1.00 90.50 316 VAL A C 1
ATOM 2320 O O . VAL A 1 316 ? -17.859 -4.338 17.822 1.00 90.50 316 VAL A O 1
ATOM 2323 N N . SER A 1 317 ? -15.911 -3.342 18.367 1.00 91.06 317 SER A N 1
ATOM 2324 C CA . SER A 1 317 ? -15.721 -4.128 19.591 1.00 91.06 317 SER A CA 1
ATOM 2325 C C . SER A 1 317 ? -16.608 -3.609 20.732 1.00 91.06 317 SER A C 1
ATOM 2327 O O . SER A 1 317 ? -17.298 -4.370 21.407 1.00 91.06 317 SER A O 1
ATOM 2329 N N . GLY A 1 318 ? -16.632 -2.284 20.931 1.00 86.69 318 GLY A N 1
ATOM 2330 C CA . GLY A 1 318 ? -17.352 -1.634 22.035 1.00 86.69 318 GLY A CA 1
ATOM 2331 C C . GLY A 1 318 ? -16.722 -1.846 23.419 1.00 86.69 318 GLY A C 1
ATOM 2332 O O . GLY A 1 318 ? -17.245 -1.335 24.412 1.00 86.69 318 GLY A O 1
ATOM 2333 N N . GLU A 1 319 ? -15.611 -2.578 23.499 1.00 91.00 319 GLU A N 1
ATOM 2334 C CA . GLU A 1 319 ? -14.829 -2.769 24.717 1.00 91.00 319 GLU A CA 1
ATOM 2335 C C . GLU A 1 319 ? -13.861 -1.600 24.953 1.00 91.00 319 GLU A C 1
ATOM 2337 O O . GLU A 1 319 ? -13.409 -0.936 24.020 1.00 91.00 319 GLU A O 1
ATOM 2342 N N . ALA A 1 320 ? -13.553 -1.329 26.223 1.00 89.50 320 ALA A N 1
ATOM 2343 C CA . ALA A 1 320 ? -12.597 -0.292 26.596 1.00 89.50 320 ALA A CA 1
ATOM 2344 C C . ALA A 1 320 ? -11.166 -0.842 26.560 1.00 89.50 320 ALA A C 1
ATOM 2346 O O . ALA A 1 320 ? -10.908 -1.922 27.092 1.00 89.50 320 ALA A O 1
ATOM 2347 N N . LEU A 1 321 ? -10.237 -0.062 26.002 1.00 91.19 321 LEU A N 1
ATOM 2348 C CA . LEU A 1 321 ? -8.806 -0.343 26.104 1.00 91.19 321 LEU A CA 1
ATOM 2349 C C . LEU A 1 321 ? -8.344 -0.170 27.555 1.00 91.19 321 LEU A C 1
ATOM 2351 O O . LEU A 1 321 ? -8.719 0.791 28.233 1.00 91.19 321 LEU A O 1
ATOM 2355 N N . VAL A 1 322 ? -7.558 -1.131 28.031 1.00 91.75 322 VAL A N 1
ATOM 2356 C CA . VAL A 1 322 ? -7.016 -1.154 29.393 1.00 91.75 322 VAL A CA 1
ATOM 2357 C C . VAL A 1 322 ? -5.547 -0.744 29.337 1.00 91.75 322 VAL A C 1
ATOM 2359 O O . VAL A 1 322 ? -4.795 -1.338 28.570 1.00 91.75 322 VAL A O 1
ATOM 2362 N N . ASP A 1 323 ? -5.168 0.235 30.170 1.00 89.44 323 ASP A N 1
ATOM 2363 C CA . ASP A 1 323 ? -3.779 0.689 30.357 1.00 89.44 323 ASP A CA 1
ATOM 2364 C C . ASP A 1 323 ? -2.864 -0.494 30.697 1.00 89.44 323 ASP A C 1
ATOM 2366 O O . ASP A 1 323 ? -3.252 -1.415 31.431 1.00 89.44 323 ASP A O 1
ATOM 2370 N N . PHE A 1 324 ? -1.646 -0.483 30.166 1.00 90.69 324 PHE A N 1
ATOM 2371 C CA . PHE A 1 324 ? -0.732 -1.606 30.327 1.00 90.69 324 PHE A CA 1
ATOM 2372 C C . PHE A 1 324 ? -0.264 -1.731 31.786 1.00 90.69 324 PHE A C 1
ATOM 2374 O O . PHE A 1 324 ? 0.501 -0.919 32.300 1.00 90.69 324 PHE A O 1
ATOM 2381 N N . ASP A 1 325 ? -0.653 -2.811 32.463 1.00 90.94 325 ASP A N 1
ATOM 2382 C CA . ASP A 1 325 ? -0.317 -3.075 33.873 1.00 90.94 325 ASP A CA 1
ATOM 2383 C C . ASP A 1 325 ? 0.832 -4.089 34.052 1.00 90.94 325 ASP A C 1
ATOM 2385 O O . ASP A 1 325 ? 1.044 -4.645 35.136 1.00 90.94 325 ASP A O 1
ATOM 2389 N N . GLY A 1 326 ? 1.597 -4.328 32.983 1.00 89.88 326 GLY A N 1
ATOM 2390 C CA . GLY A 1 326 ? 2.604 -5.388 32.897 1.00 89.88 326 GLY A CA 1
ATOM 2391 C C . GLY A 1 326 ? 2.130 -6.637 32.147 1.00 89.88 326 GLY A C 1
ATOM 2392 O O . GLY A 1 326 ? 2.918 -7.574 31.988 1.00 89.88 326 GLY A O 1
ATOM 2393 N N . ALA A 1 327 ? 0.881 -6.655 31.672 1.00 91.25 327 ALA A N 1
ATOM 2394 C CA . ALA A 1 327 ? 0.336 -7.660 30.766 1.00 91.25 327 ALA A CA 1
ATOM 2395 C C . ALA A 1 327 ? -0.375 -7.004 29.571 1.00 91.25 327 ALA A C 1
ATOM 2397 O O . ALA A 1 327 ? -0.925 -5.914 29.680 1.00 91.25 327 ALA A O 1
ATOM 2398 N N . GLU A 1 328 ? -0.357 -7.684 28.422 1.00 90.62 328 GLU A N 1
ATOM 2399 C CA . GLU A 1 328 ? -1.095 -7.243 27.235 1.00 90.62 328 GLU A CA 1
ATOM 2400 C C . GLU A 1 328 ? -2.586 -7.567 27.393 1.00 90.62 328 GLU A C 1
ATOM 2402 O O . GLU A 1 328 ? -2.956 -8.736 27.553 1.00 90.62 328 GLU A O 1
ATOM 2407 N N . HIS A 1 329 ? -3.434 -6.543 27.300 1.00 93.88 329 HIS A N 1
ATOM 2408 C CA . HIS A 1 329 ? -4.892 -6.673 27.301 1.00 93.88 329 HIS A CA 1
ATOM 2409 C C . HIS A 1 329 ? -5.414 -6.411 25.890 1.00 93.88 329 HIS A C 1
ATOM 2411 O O . HIS A 1 329 ? -5.500 -5.267 25.453 1.00 93.88 329 HIS A O 1
ATOM 2417 N N . TRP A 1 330 ? -5.717 -7.487 25.165 1.00 95.88 330 TRP A N 1
ATOM 2418 C CA . TRP A 1 330 ? -6.181 -7.413 23.782 1.00 95.88 330 TRP A CA 1
ATOM 2419 C C . TRP A 1 330 ? -7.691 -7.188 23.714 1.00 95.88 330 TRP A C 1
ATOM 2421 O O . TRP A 1 330 ? -8.460 -7.976 24.261 1.00 95.88 330 TRP A O 1
ATOM 2431 N N . VAL A 1 331 ? -8.088 -6.145 22.992 1.00 96.75 331 VAL A N 1
ATOM 2432 C CA . VAL A 1 331 ? -9.454 -5.904 22.528 1.00 96.75 331 VAL A CA 1
ATOM 2433 C C . VAL A 1 331 ? -9.548 -6.375 21.084 1.00 96.75 331 VAL A C 1
ATOM 2435 O O . VAL A 1 331 ? -8.707 -6.015 20.258 1.00 96.75 331 VAL A O 1
ATOM 2438 N N . GLU A 1 332 ? -10.556 -7.187 20.774 1.00 96.44 332 GLU A N 1
ATOM 2439 C CA . GLU A 1 332 ? -10.704 -7.802 19.454 1.00 96.44 332 GLU A CA 1
ATOM 2440 C C . GLU A 1 332 ? -12.023 -7.404 18.781 1.00 96.44 332 GLU A C 1
ATOM 2442 O O . GLU A 1 332 ? -13.045 -7.180 19.438 1.00 96.44 332 GLU A O 1
ATOM 2447 N N . SER A 1 333 ? -11.993 -7.319 17.452 1.00 96.00 333 SER A N 1
ATOM 2448 C CA . SER A 1 333 ? -13.162 -7.122 16.596 1.00 96.00 333 SER A CA 1
ATOM 2449 C C . SER A 1 333 ? -13.051 -8.027 15.371 1.00 96.00 333 SER A C 1
ATOM 2451 O O . SER A 1 333 ? -12.058 -7.969 14.645 1.00 96.00 333 SER A O 1
ATOM 2453 N N . GLU A 1 334 ? -14.049 -8.885 15.150 1.00 95.94 334 GLU A N 1
ATOM 2454 C CA . GLU A 1 334 ? -14.029 -9.898 14.088 1.00 95.94 334 GLU A CA 1
ATOM 2455 C C . GLU A 1 334 ? -14.965 -9.523 12.931 1.00 95.94 334 GLU A C 1
ATOM 2457 O O . GLU A 1 334 ? -16.168 -9.315 13.107 1.00 95.94 334 GLU A O 1
ATOM 2462 N N . ALA A 1 335 ? -14.404 -9.500 11.725 1.00 93.50 335 ALA A N 1
ATOM 2463 C CA . ALA A 1 335 ? -15.103 -9.401 10.457 1.00 93.50 335 ALA A CA 1
ATOM 2464 C C . ALA A 1 335 ? -15.227 -10.793 9.827 1.00 93.50 335 ALA A C 1
ATOM 2466 O O . ALA A 1 335 ? -14.230 -11.428 9.476 1.00 93.50 335 ALA A O 1
ATOM 2467 N N . ALA A 1 336 ? -16.463 -11.266 9.654 1.00 92.25 336 ALA A N 1
ATOM 2468 C CA . ALA A 1 336 ? -16.727 -12.558 9.030 1.00 92.25 336 ALA A CA 1
ATOM 2469 C C . ALA A 1 336 ? -16.142 -12.648 7.605 1.00 92.25 336 ALA A C 1
ATOM 2471 O O . ALA A 1 336 ? -15.986 -11.641 6.915 1.00 92.25 336 ALA A O 1
ATOM 2472 N N . ALA A 1 337 ? -15.869 -13.876 7.153 1.00 88.19 337 ALA A N 1
ATOM 2473 C CA . ALA A 1 337 ? -15.407 -14.136 5.791 1.00 88.19 337 ALA A CA 1
ATOM 2474 C C . ALA A 1 337 ? -16.356 -13.521 4.750 1.00 88.19 337 ALA A C 1
ATOM 2476 O O . ALA A 1 337 ? -17.584 -13.569 4.899 1.00 88.19 337 ALA A O 1
ATOM 2477 N N . PHE A 1 338 ? -15.799 -12.981 3.668 1.00 88.88 338 PHE A N 1
ATOM 2478 C CA . PHE A 1 338 ? -16.607 -12.348 2.636 1.00 88.88 338 PHE A CA 1
ATOM 2479 C C . PHE A 1 338 ? -17.335 -13.392 1.784 1.00 88.88 338 PHE A C 1
ATOM 2481 O O . PHE A 1 338 ? -16.802 -14.442 1.458 1.00 88.88 338 PHE A O 1
ATOM 2488 N N . GLY A 1 339 ? -18.558 -13.105 1.341 1.00 83.50 339 GLY A N 1
ATOM 2489 C CA . GLY A 1 339 ? -19.367 -14.056 0.564 1.00 83.50 339 GLY A CA 1
ATOM 2490 C C . GLY A 1 339 ? -18.926 -14.283 -0.891 1.00 83.50 339 GLY A C 1
ATOM 2491 O O . GLY A 1 339 ? -19.717 -14.811 -1.672 1.00 83.50 339 GLY A O 1
ATOM 2492 N N . SER A 1 340 ? -17.720 -13.860 -1.282 1.00 84.56 340 SER A N 1
ATOM 2493 C CA . SER A 1 340 ? -17.242 -13.926 -2.662 1.00 84.56 340 SER A CA 1
ATOM 2494 C C . SER A 1 340 ? -16.126 -14.956 -2.810 1.00 84.56 340 SER A C 1
ATOM 2496 O O . SER A 1 340 ? -14.949 -14.645 -2.626 1.00 84.56 340 SER A O 1
ATOM 2498 N N . SER A 1 341 ? -16.493 -16.146 -3.300 1.00 82.94 341 SER A N 1
ATOM 2499 C CA . SER A 1 341 ? -15.577 -16.967 -4.103 1.00 82.94 341 SER A CA 1
ATOM 2500 C C . SER A 1 341 ? -15.100 -16.134 -5.304 1.00 82.94 341 SER A C 1
ATOM 2502 O O . SER A 1 341 ? -15.571 -15.035 -5.480 1.00 82.94 341 SER A O 1
ATOM 2504 N N . GLU A 1 342 ? -14.222 -16.537 -6.202 1.00 86.25 342 GLU A N 1
ATOM 2505 C CA . GLU A 1 342 ? -13.688 -15.662 -7.281 1.00 86.25 342 GLU A CA 1
ATOM 2506 C C . GLU A 1 342 ? -12.875 -14.422 -6.836 1.00 86.25 342 GLU A C 1
ATOM 2508 O O . GLU A 1 342 ? -11.957 -14.056 -7.564 1.00 86.25 342 GLU A O 1
ATOM 2513 N N . PHE A 1 343 ? -13.125 -13.798 -5.676 1.00 92.88 343 PHE A N 1
ATOM 2514 C CA . PHE A 1 343 ? -12.340 -12.653 -5.209 1.00 92.88 343 PHE A CA 1
ATOM 2515 C C . PHE A 1 343 ? -11.001 -13.125 -4.644 1.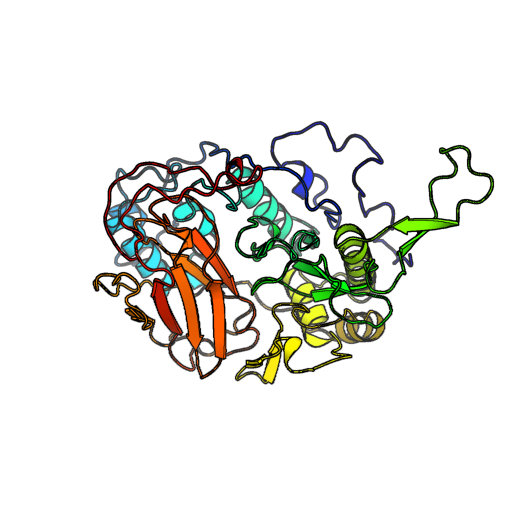00 92.88 343 PHE A C 1
ATOM 2517 O O . PHE A 1 343 ? -10.942 -13.921 -3.698 1.00 92.88 343 PHE A O 1
ATOM 2524 N N . VAL A 1 344 ? -9.927 -12.601 -5.228 1.00 95.38 344 VAL A N 1
ATOM 2525 C CA . VAL A 1 344 ? -8.545 -12.829 -4.811 1.00 95.38 344 VAL A CA 1
ATOM 2526 C C . VAL A 1 344 ? -7.996 -11.515 -4.281 1.00 95.38 344 VAL A C 1
ATOM 2528 O O . VAL A 1 344 ? -8.129 -10.478 -4.922 1.00 95.38 344 VAL A O 1
ATOM 2531 N N . ILE A 1 345 ? -7.404 -11.562 -3.096 1.00 97.12 345 ILE A N 1
ATOM 2532 C CA . ILE A 1 345 ? -6.939 -10.374 -2.388 1.00 97.12 345 ILE A CA 1
ATOM 2533 C C . ILE A 1 345 ? -5.635 -9.876 -3.004 1.00 97.12 345 ILE A C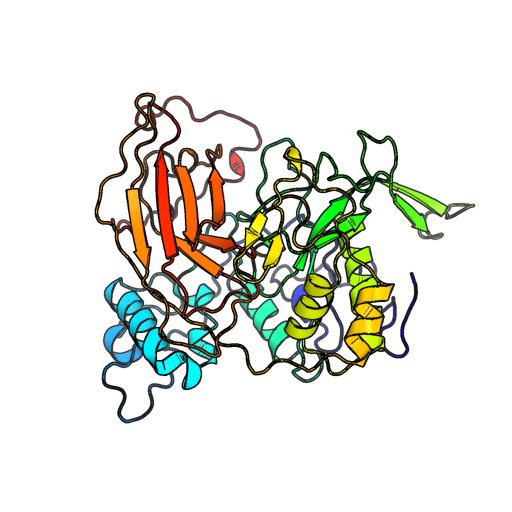 1
ATOM 2535 O O . ILE A 1 345 ? -4.680 -10.634 -3.151 1.00 97.12 345 ILE A O 1
ATOM 2539 N N . GLU A 1 346 ? -5.588 -8.585 -3.315 1.00 97.38 346 GLU A N 1
ATOM 2540 C CA . GLU A 1 346 ? -4.388 -7.862 -3.767 1.00 97.38 346 GLU A CA 1
ATOM 2541 C C . GLU A 1 346 ? -3.880 -6.896 -2.680 1.00 97.38 346 GLU A C 1
ATOM 2543 O O . GLU A 1 346 ? -2.745 -6.448 -2.687 1.00 97.38 346 GLU A O 1
ATOM 2548 N N . GLY A 1 347 ? -4.689 -6.602 -1.671 1.00 96.69 347 GLY A N 1
ATOM 2549 C CA . GLY A 1 347 ? -4.302 -5.776 -0.538 1.00 96.69 347 GLY A CA 1
ATOM 2550 C C . GLY A 1 347 ? -5.462 -5.661 0.432 1.00 96.69 347 GLY A C 1
ATOM 2551 O O . GLY A 1 347 ? -6.610 -5.929 0.071 1.00 96.69 347 GLY A O 1
ATOM 2552 N N . VAL A 1 348 ? -5.161 -5.294 1.671 1.00 97.38 348 VAL A N 1
ATOM 2553 C CA . VAL A 1 348 ? -6.175 -5.016 2.689 1.00 97.38 348 VAL A CA 1
ATOM 2554 C C . VAL A 1 348 ? -5.892 -3.640 3.268 1.00 97.38 348 VAL A C 1
ATOM 2556 O O . VAL A 1 348 ? -4.800 -3.415 3.789 1.00 97.38 348 VAL A O 1
ATOM 2559 N N . ALA A 1 349 ? -6.872 -2.746 3.164 1.00 95.62 349 ALA A N 1
ATOM 2560 C CA . ALA A 1 349 ? -6.890 -1.477 3.876 1.00 95.62 349 ALA A CA 1
ATOM 2561 C C . ALA A 1 349 ? -7.740 -1.633 5.143 1.00 95.62 349 ALA A C 1
ATOM 2563 O O . ALA A 1 349 ? -8.837 -2.192 5.089 1.00 95.62 349 ALA A O 1
ATOM 2564 N N . VAL A 1 350 ? -7.222 -1.160 6.270 1.00 95.25 350 VAL A N 1
ATOM 2565 C CA . VAL A 1 350 ? -7.900 -1.141 7.567 1.00 95.25 350 VAL A CA 1
ATOM 2566 C C . VAL A 1 350 ? -7.993 0.311 8.001 1.00 95.25 350 VAL A C 1
ATOM 2568 O O . VAL A 1 350 ? -6.970 0.947 8.235 1.00 95.25 350 VAL A O 1
ATOM 2571 N N . TYR A 1 351 ? -9.212 0.818 8.098 1.00 91.81 351 TYR A N 1
ATOM 2572 C CA . TYR A 1 351 ? -9.492 2.140 8.645 1.00 91.81 351 TYR A CA 1
ATOM 2573 C C . TYR A 1 351 ? -9.851 1.945 10.107 1.00 91.81 351 TYR A C 1
ATOM 2575 O O . TYR A 1 351 ? -10.663 1.070 10.405 1.00 91.81 351 TYR A O 1
ATOM 2583 N N . VAL A 1 352 ? -9.219 2.700 11.001 1.00 90.31 352 VAL A N 1
ATOM 2584 C CA . VAL A 1 352 ? -9.501 2.608 12.435 1.00 90.31 352 VAL A CA 1
ATOM 2585 C C . VAL A 1 352 ? -9.864 3.966 13.006 1.00 90.31 352 VAL A C 1
ATOM 2587 O O . VAL A 1 352 ? -9.155 4.954 12.793 1.00 90.31 352 VAL A O 1
ATOM 2590 N N . THR A 1 353 ? -10.925 3.985 13.803 1.00 89.12 353 THR A N 1
ATOM 2591 C CA . THR A 1 353 ? -11.235 5.107 14.693 1.00 89.12 353 THR A CA 1
ATOM 2592 C C . THR A 1 353 ? -11.060 4.636 16.130 1.00 89.12 353 THR A C 1
ATOM 2594 O O . THR A 1 353 ? -11.717 3.696 16.555 1.00 89.12 353 THR A O 1
ATOM 2597 N N . ILE A 1 354 ? -10.113 5.206 16.880 1.00 89.06 354 ILE A N 1
ATOM 2598 C CA . ILE A 1 354 ? -9.739 4.745 18.229 1.00 89.06 354 ILE A CA 1
ATOM 2599 C C . ILE A 1 354 ? -9.405 5.937 19.113 1.00 89.06 354 ILE A C 1
ATOM 2601 O O . ILE A 1 354 ? -8.495 6.688 18.795 1.00 89.06 354 ILE A O 1
ATOM 2605 N N . LYS A 1 355 ? -10.062 6.074 20.271 1.00 86.69 355 LYS A N 1
ATOM 2606 C CA . LYS A 1 355 ? -9.673 7.046 21.307 1.00 86.69 355 LYS A CA 1
ATOM 2607 C C . LYS A 1 355 ? -8.713 6.397 22.304 1.00 86.69 355 LYS A C 1
ATOM 2609 O O . LYS A 1 355 ? -9.019 5.341 22.854 1.00 86.69 355 LYS A O 1
ATOM 2614 N N . HIS A 1 356 ? -7.580 7.043 22.563 1.00 86.31 356 HIS A N 1
ATOM 2615 C CA . HIS A 1 356 ? -6.588 6.589 23.536 1.00 86.31 356 HIS A CA 1
ATOM 2616 C C . HIS A 1 356 ? -5.803 7.781 24.092 1.00 86.31 356 HIS A C 1
ATOM 2618 O O . HIS A 1 356 ? -5.407 8.621 23.297 1.00 86.31 356 HIS A O 1
ATOM 2624 N N . PRO A 1 357 ? -5.499 7.879 25.399 1.00 83.19 357 PRO A N 1
ATOM 2625 C CA . PRO A 1 357 ? -4.731 9.010 25.938 1.00 83.19 357 PRO A CA 1
ATOM 2626 C C . PRO A 1 357 ? -3.410 9.288 25.202 1.00 83.19 357 PRO A C 1
ATOM 2628 O O . PRO A 1 357 ? -2.985 10.437 25.105 1.00 83.19 357 PRO A O 1
ATOM 2631 N N . ARG A 1 358 ? -2.788 8.240 24.647 1.00 82.88 358 ARG A N 1
ATOM 2632 C CA . ARG A 1 358 ? -1.585 8.306 23.810 1.00 82.88 358 ARG A CA 1
ATOM 2633 C C . ARG A 1 358 ? -1.671 7.283 22.690 1.00 82.88 358 ARG A C 1
ATOM 2635 O O . ARG A 1 358 ? -1.362 6.115 22.902 1.00 82.88 358 ARG A O 1
ATOM 2642 N N . ARG A 1 359 ? -2.128 7.680 21.504 1.00 84.75 359 ARG A N 1
ATOM 2643 C CA . ARG A 1 359 ? -2.354 6.733 20.394 1.00 84.75 359 ARG A CA 1
ATOM 2644 C C . ARG A 1 359 ? -1.097 5.949 20.002 1.00 84.75 359 ARG A C 1
ATOM 2646 O O . ARG A 1 359 ? -1.209 4.788 19.635 1.00 84.75 359 ARG A O 1
ATOM 2653 N N . GLY A 1 360 ? 0.081 6.555 20.170 1.00 84.62 360 GLY A N 1
ATOM 2654 C CA . GLY A 1 360 ? 1.364 5.914 19.909 1.00 84.62 360 GLY A CA 1
ATOM 2655 C C . GLY A 1 360 ? 1.654 4.684 20.771 1.00 84.62 360 GLY A C 1
ATOM 2656 O O . GLY A 1 360 ? 2.326 3.776 20.300 1.00 84.62 360 GLY A O 1
ATOM 2657 N N . ASP A 1 361 ? 1.088 4.590 21.977 1.00 88.69 361 ASP A N 1
ATOM 2658 C CA . ASP A 1 361 ? 1.296 3.431 22.859 1.00 88.69 361 ASP A CA 1
ATOM 2659 C C . ASP A 1 361 ? 0.550 2.174 22.361 1.00 88.69 361 ASP A C 1
ATOM 2661 O O . ASP A 1 361 ? 0.745 1.071 22.876 1.00 88.69 361 ASP A O 1
ATOM 2665 N N . LEU A 1 362 ? -0.312 2.313 21.348 1.00 91.94 362 LEU A N 1
ATOM 2666 C CA . LEU A 1 362 ? -1.095 1.205 20.825 1.00 91.94 362 LEU A CA 1
ATOM 2667 C C . LEU A 1 362 ? -0.269 0.278 19.932 1.00 91.94 362 LEU A C 1
ATOM 2669 O O . LEU A 1 362 ? 0.556 0.683 19.111 1.00 91.94 362 LEU A O 1
ATOM 2673 N N . ARG A 1 363 ? -0.583 -1.010 20.038 1.00 94.94 363 ARG A N 1
ATOM 2674 C CA . ARG A 1 363 ? -0.252 -2.028 19.046 1.00 94.94 363 ARG A CA 1
ATOM 2675 C C . ARG A 1 363 ? -1.527 -2.492 18.373 1.00 94.94 363 ARG A C 1
ATOM 2677 O O . ARG A 1 363 ? -2.475 -2.890 19.051 1.00 94.94 363 ARG A O 1
ATOM 2684 N N . ILE A 1 364 ? -1.518 -2.479 17.045 1.00 96.75 364 ILE A N 1
ATOM 2685 C CA . ILE A 1 364 ? -2.660 -2.870 16.220 1.00 96.75 364 ILE A CA 1
ATOM 2686 C C . ILE A 1 364 ? -2.220 -3.984 15.276 1.00 96.75 364 ILE A C 1
ATOM 2688 O O . ILE A 1 364 ? -1.263 -3.839 14.510 1.00 96.75 364 ILE A O 1
ATOM 2692 N N . GLU A 1 365 ? -2.939 -5.100 15.321 1.00 97.88 365 GLU A N 1
ATOM 2693 C CA . GLU A 1 365 ? -2.699 -6.273 14.491 1.00 97.88 365 GLU A CA 1
ATOM 2694 C C . GLU A 1 365 ? -3.965 -6.680 13.741 1.00 97.88 365 GLU A C 1
ATOM 2696 O O . GLU A 1 365 ? -5.051 -6.719 14.313 1.00 97.88 365 GLU A O 1
ATOM 2701 N N . LEU A 1 366 ? -3.811 -7.055 12.474 1.00 98.25 366 LEU A N 1
ATOM 2702 C CA . LEU A 1 366 ? -4.835 -7.754 11.707 1.00 98.25 366 LEU A CA 1
ATOM 2703 C C . LEU A 1 366 ? -4.427 -9.221 11.572 1.00 98.25 366 LEU A C 1
ATOM 2705 O O . LEU A 1 366 ? -3.396 -9.531 10.973 1.00 98.25 366 LEU A O 1
ATOM 2709 N N . GLU A 1 367 ? -5.222 -10.125 12.128 1.00 97.38 367 GLU A N 1
ATOM 2710 C CA . GLU A 1 367 ? -5.016 -11.568 12.025 1.00 97.38 367 GLU A CA 1
ATOM 2711 C C . GLU A 1 367 ? -6.013 -12.185 11.048 1.00 97.38 367 GLU A C 1
ATOM 2713 O O . GLU A 1 367 ? -7.188 -11.815 11.015 1.00 97.38 367 GLU A O 1
ATOM 2718 N N . ARG A 1 368 ? -5.529 -13.133 10.245 1.00 96.00 368 ARG A N 1
ATOM 2719 C CA . ARG A 1 368 ? -6.375 -14.039 9.475 1.00 96.00 368 ARG A CA 1
ATOM 2720 C C . ARG A 1 368 ? -5.659 -15.350 9.190 1.00 96.00 368 ARG A C 1
ATOM 2722 O O . ARG A 1 368 ? -4.550 -15.361 8.657 1.00 96.00 368 ARG A O 1
ATOM 2729 N N . ASN A 1 369 ? -6.340 -16.463 9.456 1.00 94.00 369 ASN A N 1
ATOM 2730 C CA . ASN A 1 369 ? -5.889 -17.820 9.133 1.00 94.00 369 ASN A CA 1
ATOM 2731 C C . ASN A 1 369 ? -4.454 -18.140 9.608 1.00 94.00 369 ASN A C 1
ATOM 2733 O O . ASN A 1 369 ? -3.697 -18.831 8.917 1.00 94.00 369 ASN A O 1
ATOM 2737 N N . GLY A 1 370 ? -4.064 -17.650 10.783 1.00 94.00 370 GLY A N 1
ATOM 2738 C CA . GLY A 1 370 ? -2.737 -17.844 11.367 1.00 94.00 370 GLY A CA 1
ATOM 2739 C C . GLY A 1 370 ? -1.653 -16.913 10.818 1.00 94.00 370 GLY A C 1
ATOM 2740 O O . GLY A 1 370 ? -0.483 -17.091 11.158 1.00 94.00 370 GLY A O 1
ATOM 2741 N N . VAL A 1 371 ? -2.012 -15.938 9.979 1.00 96.50 371 VAL A N 1
ATOM 2742 C CA . VAL A 1 371 ? -1.124 -14.876 9.496 1.00 96.50 371 VAL A CA 1
ATOM 2743 C C . VAL A 1 371 ? -1.483 -13.580 10.202 1.00 96.50 371 VAL A C 1
ATOM 2745 O O . VAL A 1 371 ? -2.603 -13.091 10.087 1.00 96.50 371 VAL A O 1
ATOM 2748 N N . THR A 1 372 ? -0.503 -12.994 10.883 1.00 97.12 372 THR A N 1
ATOM 2749 C CA . THR A 1 372 ? -0.642 -11.688 11.527 1.00 97.12 372 THR A CA 1
ATOM 2750 C C . THR A 1 372 ? 0.065 -10.610 10.709 1.00 97.12 372 THR A C 1
ATOM 2752 O O . THR A 1 372 ? 1.240 -10.751 10.341 1.00 97.12 372 THR A O 1
ATOM 2755 N N . SER A 1 373 ? -0.659 -9.523 10.457 1.00 97.81 373 SER A N 1
ATOM 2756 C CA . SER A 1 373 ? -0.161 -8.252 9.941 1.00 97.81 373 SER A CA 1
ATOM 2757 C C . SER A 1 373 ? -0.073 -7.244 11.084 1.00 97.81 373 SER A C 1
ATOM 2759 O O . SER A 1 373 ? -1.088 -6.871 11.660 1.00 97.81 373 SER A O 1
ATOM 2761 N N . LEU A 1 374 ? 1.136 -6.800 11.405 1.00 97.12 374 LEU A N 1
ATOM 2762 C CA . LEU A 1 374 ? 1.402 -5.701 12.318 1.00 97.12 374 LEU A CA 1
ATOM 2763 C C . LEU A 1 374 ? 1.130 -4.407 11.557 1.00 97.12 374 LEU A C 1
ATOM 2765 O O . LEU A 1 374 ? 1.782 -4.148 10.544 1.00 97.12 374 LEU A O 1
ATOM 2769 N N . LEU A 1 375 ? 0.137 -3.648 12.007 1.00 95.69 375 LEU A N 1
ATOM 2770 C CA . LEU A 1 375 ? -0.243 -2.382 11.385 1.00 95.69 375 LEU A CA 1
ATOM 2771 C C . LEU A 1 375 ? 0.520 -1.224 12.031 1.00 95.69 375 LEU A C 1
ATOM 2773 O O . LEU A 1 375 ? 1.068 -0.387 11.318 1.00 95.69 375 LEU A O 1
ATOM 2777 N N . THR A 1 376 ? 0.623 -1.248 13.364 1.00 91.62 376 THR A N 1
ATOM 2778 C CA . THR A 1 376 ? 1.510 -0.392 14.162 1.00 91.62 376 THR A CA 1
ATOM 2779 C C . THR A 1 376 ? 1.897 -1.072 15.484 1.00 91.62 376 THR A C 1
ATOM 2781 O O . THR A 1 376 ? 1.232 -2.018 15.918 1.00 91.62 376 THR A O 1
ATOM 2784 N N . ASP A 1 377 ? 2.984 -0.613 16.109 1.00 88.69 377 ASP A N 1
ATOM 2785 C CA . ASP A 1 377 ? 3.533 -1.147 17.364 1.00 88.69 377 ASP A CA 1
ATOM 2786 C C . ASP A 1 377 ? 4.267 -0.053 18.144 1.00 88.69 377 ASP A C 1
ATOM 2788 O O . ASP A 1 377 ? 5.351 0.369 17.728 1.00 88.69 377 ASP A O 1
ATOM 2792 N N . ASP A 1 378 ? 3.676 0.378 19.261 1.00 78.38 378 ASP A N 1
ATOM 2793 C CA . ASP A 1 378 ? 4.284 1.211 20.309 1.00 78.38 378 ASP A CA 1
ATOM 2794 C C . ASP A 1 378 ? 5.200 2.338 19.787 1.00 78.38 378 ASP A C 1
ATOM 2796 O O . ASP A 1 378 ? 6.392 2.450 20.116 1.00 78.38 378 ASP A O 1
ATOM 2800 N N . LYS A 1 379 ? 4.656 3.169 18.901 1.00 75.00 379 LYS A N 1
ATOM 2801 C CA . LYS A 1 379 ? 5.373 4.290 18.295 1.00 75.00 379 LYS A CA 1
ATOM 2802 C C . LYS A 1 379 ? 5.352 5.488 19.241 1.00 75.00 379 LYS A C 1
ATOM 2804 O O . LYS A 1 379 ? 4.404 5.718 19.976 1.00 75.00 379 LYS A O 1
ATOM 2809 N N . LEU A 1 380 ? 6.401 6.310 19.232 1.00 63.34 380 LEU A N 1
ATOM 2810 C CA . LEU A 1 380 ? 6.405 7.593 19.958 1.00 63.34 380 LEU A CA 1
ATOM 2811 C C . LEU A 1 380 ? 5.582 8.648 19.194 1.00 63.34 380 LEU A C 1
ATOM 2813 O O . LEU A 1 380 ? 6.080 9.720 18.860 1.00 63.34 380 LEU A O 1
ATOM 2817 N N . GLU A 1 381 ? 4.343 8.297 18.859 1.00 64.38 381 GLU A N 1
ATOM 2818 C CA . GLU A 1 381 ? 3.395 9.131 18.131 1.00 64.38 381 GLU A CA 1
ATOM 2819 C C . GLU A 1 381 ? 2.585 9.985 19.117 1.00 64.38 381 GLU A C 1
ATOM 2821 O O . GLU A 1 381 ? 2.084 9.486 20.129 1.00 64.38 381 GLU A O 1
ATOM 2826 N N . PHE A 1 382 ? 2.445 11.277 18.816 1.00 64.56 382 PHE A N 1
ATOM 2827 C CA . PHE A 1 382 ? 1.606 12.197 19.584 1.00 64.56 382 PHE A CA 1
ATOM 2828 C C . PHE A 1 382 ? 0.153 12.077 19.136 1.00 64.56 382 PHE A C 1
ATOM 2830 O O . PHE A 1 382 ? -0.126 11.707 18.000 1.00 64.56 382 PHE A O 1
ATOM 2837 N N . GLY A 1 383 ? -0.778 12.407 20.027 1.00 73.81 383 GLY A N 1
ATOM 2838 C CA . GLY A 1 383 ? -2.205 12.444 19.724 1.00 73.81 383 GLY A CA 1
ATOM 2839 C C . GLY A 1 383 ? -3.021 11.513 20.608 1.00 73.81 383 GLY A C 1
ATOM 2840 O O . GLY A 1 383 ? -2.527 10.520 21.145 1.00 73.81 383 GLY A O 1
ATOM 2841 N N . THR A 1 384 ? -4.295 11.862 20.757 1.00 79.25 384 THR A N 1
ATOM 2842 C CA . THR A 1 384 ? -5.225 11.180 21.669 1.00 79.25 384 THR A CA 1
ATOM 2843 C C . THR A 1 384 ? -6.244 10.296 20.939 1.00 79.25 384 THR A C 1
ATOM 2845 O O . THR A 1 384 ? -7.170 9.737 21.539 1.00 79.25 384 THR A O 1
ATOM 2848 N N . ARG A 1 385 ? -6.107 10.185 19.613 1.00 79.00 385 ARG A N 1
ATOM 2849 C CA . ARG A 1 385 ? -7.030 9.432 18.770 1.00 79.00 385 ARG A CA 1
ATOM 2850 C C . ARG A 1 385 ? -6.440 9.040 17.418 1.00 79.00 385 ARG A C 1
ATOM 2852 O O . ARG A 1 385 ? -5.624 9.769 16.856 1.00 79.00 385 ARG A O 1
ATOM 2859 N N . TYR A 1 386 ? -6.917 7.933 16.873 1.00 83.56 386 TYR A N 1
ATOM 2860 C CA . TYR A 1 386 ? -6.972 7.691 15.438 1.00 83.56 386 TYR A CA 1
ATOM 2861 C C . TYR A 1 386 ? -8.384 8.048 14.963 1.00 83.56 386 TYR A C 1
ATOM 2863 O O . TYR A 1 386 ? -9.348 7.595 15.578 1.00 83.56 386 TYR A O 1
ATOM 2871 N N . THR A 1 387 ? -8.499 8.845 13.904 1.00 80.44 387 THR A N 1
ATOM 2872 C CA . THR A 1 387 ? -9.774 9.200 13.263 1.00 80.44 387 THR A CA 1
ATOM 2873 C C . THR A 1 387 ? -9.708 8.677 11.839 1.00 80.44 387 THR A C 1
ATOM 2875 O O . THR A 1 387 ? -8.963 9.220 11.023 1.00 80.44 387 THR A O 1
ATOM 2878 N N . HIS A 1 388 ? -10.368 7.541 11.587 1.00 81.62 388 HIS A N 1
ATOM 2879 C CA . HIS A 1 388 ? -10.353 6.828 10.303 1.00 81.62 388 HIS A CA 1
ATOM 2880 C C . HIS A 1 388 ? -8.958 6.676 9.688 1.00 81.62 388 HIS A C 1
ATOM 2882 O O . HIS A 1 388 ? -8.762 6.760 8.472 1.00 81.62 388 HIS A O 1
ATOM 2888 N N . HIS A 1 389 ? -7.962 6.450 10.543 1.00 86.25 389 HIS A N 1
ATOM 2889 C CA . HIS A 1 389 ? -6.587 6.314 10.101 1.00 86.25 389 HIS A CA 1
ATOM 2890 C C . HIS A 1 389 ? -6.464 5.042 9.268 1.00 86.25 389 HIS A C 1
ATOM 2892 O O . HIS A 1 389 ? -6.839 3.957 9.722 1.00 86.25 389 HIS A O 1
ATOM 2898 N N . LYS A 1 390 ? -5.931 5.172 8.053 1.00 90.31 390 LYS A N 1
ATOM 2899 C CA . LYS A 1 390 ? -5.743 4.044 7.146 1.00 90.31 390 LYS A CA 1
ATOM 2900 C C . LYS A 1 390 ? -4.400 3.366 7.374 1.00 90.31 390 LYS A C 1
ATOM 2902 O O . LYS A 1 390 ? -3.351 3.981 7.206 1.00 90.31 390 LYS A O 1
ATOM 2907 N N . TYR A 1 391 ? -4.459 2.064 7.611 1.00 93.75 391 TYR A N 1
ATOM 2908 C CA . TYR A 1 391 ? -3.343 1.133 7.509 1.00 93.75 391 TYR A CA 1
ATOM 2909 C C . TYR A 1 391 ? -3.514 0.218 6.296 1.00 93.75 391 TYR A C 1
ATOM 2911 O O . TYR A 1 391 ? -4.634 -0.132 5.926 1.00 93.75 391 TYR A O 1
ATOM 2919 N N . THR A 1 392 ? -2.407 -0.251 5.725 1.00 95.94 392 THR A N 1
ATOM 2920 C CA . THR A 1 392 ? -2.397 -1.182 4.591 1.00 95.94 392 THR A CA 1
ATOM 2921 C C . THR A 1 392 ? -1.560 -2.422 4.916 1.00 95.94 392 THR A C 1
ATOM 2923 O O . THR A 1 392 ? -0.518 -2.348 5.567 1.00 95.94 392 THR A O 1
ATOM 2926 N N . THR A 1 393 ? -1.979 -3.594 4.434 1.00 98.31 393 THR A N 1
ATOM 2927 C CA . THR A 1 393 ? -1.156 -4.814 4.443 1.00 98.31 393 THR A CA 1
ATOM 2928 C C . THR A 1 393 ? -1.268 -5.594 3.137 1.00 98.31 393 THR A C 1
ATOM 2930 O O . THR A 1 393 ? -2.354 -5.778 2.583 1.00 98.31 393 THR A O 1
ATOM 2933 N N . LEU A 1 394 ? -0.125 -6.100 2.665 1.00 98.50 394 LEU A N 1
ATOM 2934 C CA . LEU A 1 394 ? -0.015 -6.983 1.499 1.00 98.50 394 LEU A CA 1
ATOM 2935 C C . LEU A 1 394 ? 0.163 -8.460 1.888 1.00 98.50 394 LEU A C 1
ATOM 2937 O O . LEU A 1 394 ? 0.284 -9.328 1.025 1.00 98.50 394 LEU A O 1
ATOM 2941 N N . ARG A 1 395 ? 0.165 -8.794 3.186 1.00 97.81 395 ARG A N 1
ATOM 2942 C CA . ARG A 1 395 ? 0.430 -10.167 3.665 1.00 97.81 395 ARG A CA 1
ATOM 2943 C C . ARG A 1 395 ? -0.646 -11.183 3.291 1.00 97.81 395 ARG A C 1
ATOM 2945 O O . ARG A 1 395 ? -0.375 -12.381 3.291 1.00 97.81 395 ARG A O 1
ATOM 2952 N N . HIS A 1 396 ? -1.832 -10.716 2.918 1.00 97.69 396 HIS A N 1
ATOM 2953 C CA . HIS A 1 396 ? -2.953 -11.551 2.474 1.00 97.69 396 HIS A CA 1
ATOM 2954 C C . HIS A 1 396 ? -3.050 -11.651 0.941 1.00 97.69 396 HIS A C 1
ATOM 2956 O O . HIS A 1 396 ? -4.030 -12.170 0.414 1.00 97.69 396 HIS A O 1
ATOM 2962 N N . TRP A 1 397 ? -2.033 -11.176 0.210 1.00 98.19 397 TRP A N 1
ATOM 2963 C CA . TRP A 1 397 ? -1.982 -11.243 -1.252 1.00 98.19 397 TRP A CA 1
ATOM 2964 C C . TRP A 1 397 ? -2.169 -12.671 -1.777 1.00 98.19 397 TRP A C 1
ATOM 2966 O O . TRP A 1 397 ? -1.488 -13.605 -1.349 1.00 98.19 397 TRP A O 1
ATOM 2976 N N . GLY A 1 398 ? -3.054 -12.838 -2.755 1.00 97.00 398 GLY A N 1
ATOM 2977 C CA . GLY A 1 398 ? -3.374 -14.115 -3.385 1.00 97.00 398 GLY A CA 1
ATOM 2978 C C . GLY A 1 398 ? -4.377 -14.972 -2.611 1.00 97.00 398 GLY A C 1
ATOM 2979 O O . GLY A 1 398 ? -4.830 -15.983 -3.148 1.00 97.00 398 GLY A O 1
ATOM 2980 N N . GLU A 1 399 ? -4.745 -14.603 -1.379 1.00 96.94 399 GLU A N 1
ATOM 2981 C CA . GLU A 1 399 ? -5.749 -15.338 -0.607 1.00 96.94 399 GLU A CA 1
ATOM 2982 C C . GLU A 1 399 ? -7.160 -15.113 -1.155 1.00 96.94 399 GLU A C 1
ATOM 2984 O O . GLU A 1 399 ? -7.488 -14.077 -1.736 1.00 96.94 399 GLU A O 1
ATOM 2989 N N . ARG A 1 400 ? -8.019 -16.107 -0.946 1.00 95.25 400 ARG A N 1
ATOM 2990 C CA . ARG A 1 400 ? -9.437 -16.066 -1.299 1.00 95.25 400 ARG A CA 1
ATOM 2991 C C . ARG A 1 400 ? -10.225 -15.346 -0.212 1.00 95.25 400 ARG A C 1
ATOM 2993 O O . ARG A 1 400 ? -10.070 -15.660 0.965 1.00 95.25 400 ARG A O 1
ATOM 3000 N N . ALA A 1 401 ? -11.066 -14.374 -0.565 1.00 92.12 401 ALA A N 1
ATOM 3001 C CA . ALA A 1 401 ? -11.786 -13.574 0.438 1.00 92.12 401 ALA A CA 1
ATOM 3002 C C . ALA A 1 401 ? -12.903 -14.341 1.172 1.00 92.12 401 ALA A C 1
ATOM 3004 O O . ALA A 1 401 ? -13.305 -13.926 2.258 1.00 92.12 401 ALA A O 1
ATOM 3005 N N . ASP A 1 402 ? -13.350 -15.475 0.626 1.00 92.19 402 ASP A N 1
ATOM 3006 C CA . ASP A 1 402 ? -14.361 -16.361 1.211 1.00 92.19 402 ASP A CA 1
ATOM 3007 C C . ASP A 1 402 ? -13.837 -17.363 2.245 1.00 92.19 402 ASP A C 1
ATOM 3009 O O . ASP A 1 402 ? -14.614 -18.111 2.842 1.00 92.19 402 ASP A O 1
ATOM 3013 N N . GLU A 1 403 ? -12.533 -17.355 2.516 1.00 89.50 403 GLU A N 1
ATOM 3014 C CA . GLU A 1 403 ? -11.889 -18.327 3.398 1.00 89.50 403 GLU A CA 1
ATOM 3015 C C . GLU A 1 403 ? -11.375 -17.678 4.692 1.00 89.50 403 GLU A C 1
ATOM 3017 O O . GLU A 1 403 ? -10.287 -17.106 4.735 1.00 89.50 403 GLU A O 1
ATOM 3022 N N . GLY A 1 404 ? -12.143 -17.785 5.776 1.00 91.50 404 GLY A N 1
ATOM 3023 C CA . GLY A 1 404 ? -11.736 -17.324 7.111 1.00 91.50 404 GLY A CA 1
ATOM 3024 C C . GLY A 1 404 ? -12.046 -15.853 7.399 1.00 91.50 404 GLY A C 1
ATOM 3025 O O . GLY A 1 404 ? -12.136 -15.030 6.490 1.00 91.50 404 GLY A O 1
ATOM 3026 N N . ALA A 1 405 ? -12.242 -15.556 8.683 1.00 95.62 405 ALA A N 1
ATOM 3027 C CA . ALA A 1 405 ? -12.520 -14.219 9.192 1.00 95.62 405 ALA A CA 1
ATOM 3028 C C . ALA A 1 405 ? -11.235 -13.388 9.324 1.00 95.62 405 ALA A C 1
ATOM 3030 O O . ALA A 1 405 ? -10.137 -13.940 9.419 1.00 95.62 405 ALA A O 1
ATOM 3031 N N . PHE A 1 406 ? -11.392 -12.068 9.335 1.00 97.19 406 PHE A N 1
ATOM 3032 C CA . PHE A 1 406 ? -10.356 -11.134 9.763 1.00 97.19 406 PHE A CA 1
ATOM 3033 C C . PHE A 1 406 ? -10.631 -10.703 11.200 1.00 97.19 406 PHE A C 1
ATOM 3035 O O . PHE A 1 406 ? -11.750 -10.300 11.508 1.00 97.19 406 PHE A O 1
ATOM 3042 N N . THR A 1 407 ? -9.608 -10.709 12.046 1.00 97.69 407 THR A N 1
ATOM 3043 C CA . THR A 1 407 ? -9.708 -10.252 13.434 1.00 97.69 407 THR A CA 1
ATOM 3044 C C . THR A 1 407 ? -8.744 -9.099 13.655 1.00 97.69 407 THR A C 1
ATOM 3046 O O . THR A 1 407 ? -7.526 -9.277 13.591 1.00 97.69 407 THR A O 1
ATOM 3049 N N . LEU A 1 408 ? -9.284 -7.909 13.913 1.00 98.19 408 LEU A N 1
ATOM 3050 C CA . LEU A 1 408 ? -8.506 -6.759 14.361 1.00 98.19 408 LEU A CA 1
ATOM 3051 C C . LEU A 1 408 ? -8.271 -6.887 15.866 1.00 98.19 408 LEU A C 1
ATOM 3053 O O . LEU A 1 408 ? -9.216 -7.121 16.618 1.00 98.19 408 LEU A O 1
ATOM 3057 N N . ARG A 1 409 ? -7.023 -6.739 16.301 1.00 97.50 409 ARG A N 1
ATOM 3058 C CA . ARG A 1 409 ? -6.595 -6.876 17.696 1.00 97.50 409 ARG A CA 1
ATOM 3059 C C . ARG A 1 409 ? -5.842 -5.615 18.096 1.00 97.50 409 ARG A C 1
ATOM 3061 O O . ARG A 1 409 ? -4.887 -5.232 17.422 1.00 97.50 409 ARG A O 1
ATOM 3068 N N . VAL A 1 410 ? -6.265 -4.982 19.184 1.00 96.88 410 VAL A N 1
ATOM 3069 C CA . VAL A 1 410 ? -5.685 -3.732 19.693 1.00 96.88 410 VAL A CA 1
ATOM 3070 C C . VAL A 1 410 ? -5.301 -3.910 21.156 1.00 96.88 410 VAL A C 1
ATOM 3072 O O . VAL A 1 410 ? -6.090 -4.438 21.937 1.00 96.88 410 VAL A O 1
ATOM 3075 N N . ALA A 1 411 ? -4.103 -3.475 21.535 1.00 95.25 411 ALA A N 1
ATOM 3076 C CA . ALA A 1 411 ? -3.658 -3.459 22.926 1.00 95.25 411 ALA A CA 1
ATOM 3077 C C . ALA A 1 411 ? -2.801 -2.224 23.213 1.00 95.25 411 ALA A C 1
ATOM 3079 O O . ALA A 1 411 ? -2.030 -1.793 22.355 1.00 95.25 411 ALA A O 1
ATOM 3080 N N . ASP A 1 412 ? -2.897 -1.707 24.435 1.00 92.62 412 ASP A N 1
ATOM 3081 C CA . ASP A 1 412 ? -1.940 -0.741 24.973 1.00 92.62 412 ASP A CA 1
ATOM 3082 C C . ASP A 1 412 ? -0.638 -1.459 25.376 1.00 92.62 412 ASP A C 1
ATOM 3084 O O . ASP A 1 412 ? -0.654 -2.569 25.927 1.00 92.62 412 ASP A O 1
ATOM 3088 N N . ARG A 1 413 ? 0.504 -0.852 25.052 1.00 91.50 413 ARG A N 1
ATOM 3089 C CA . ARG A 1 413 ? 1.852 -1.383 25.278 1.00 91.50 413 ARG A CA 1
ATOM 3090 C C . ARG A 1 413 ? 2.622 -0.654 26.369 1.00 91.50 413 ARG A C 1
ATOM 3092 O O . ARG A 1 413 ? 3.681 -1.164 26.755 1.00 91.50 413 ARG A O 1
ATOM 3099 N N . ARG A 1 414 ? 2.146 0.488 26.874 1.00 87.25 414 ARG A N 1
ATOM 3100 C CA . ARG A 1 414 ? 2.869 1.284 27.877 1.00 87.25 414 ARG A CA 1
ATOM 3101 C C . ARG A 1 414 ? 1.993 1.652 29.054 1.00 87.25 414 ARG A C 1
ATOM 3103 O O . ARG A 1 414 ? 0.834 1.981 28.912 1.00 87.25 414 ARG A O 1
ATOM 3110 N N . ALA A 1 415 ? 2.581 1.551 30.242 1.00 84.62 415 ALA A N 1
ATOM 3111 C CA . ALA A 1 415 ? 1.895 1.915 31.469 1.00 84.62 415 ALA A CA 1
ATOM 3112 C C . ALA A 1 415 ? 1.872 3.436 31.620 1.00 84.62 415 ALA A C 1
ATOM 3114 O O . ALA A 1 415 ? 2.870 4.100 31.319 1.00 84.62 415 ALA A O 1
ATOM 3115 N N . GLY A 1 416 ? 0.815 3.969 32.225 1.00 74.31 416 GLY A N 1
ATOM 3116 C CA . GLY A 1 416 ? 0.793 5.372 32.633 1.00 74.31 416 GLY A CA 1
ATOM 3117 C C . GLY A 1 416 ? 0.480 6.326 31.488 1.00 74.31 416 GLY A C 1
ATOM 3118 O O . GLY A 1 416 ? 0.853 7.499 31.548 1.00 74.31 416 GLY A O 1
ATOM 3119 N N . SER A 1 417 ? -0.263 5.870 30.479 1.00 65.81 417 SER A N 1
ATOM 3120 C CA . SER A 1 417 ? -0.749 6.732 29.397 1.00 65.81 417 SER A CA 1
ATOM 3121 C C . SER A 1 417 ? -1.667 7.867 29.896 1.00 65.81 417 SER A C 1
ATOM 3123 O O . SER A 1 417 ? -1.972 8.782 29.139 1.00 65.81 417 SER A O 1
ATOM 3125 N N . GLY A 1 418 ? -2.064 7.864 31.179 1.00 54.72 418 GLY A N 1
ATOM 3126 C CA . GLY A 1 418 ? -2.830 8.925 31.848 1.00 54.72 418 GLY A CA 1
ATOM 3127 C C . GLY A 1 418 ? -2.032 10.052 32.529 1.00 54.72 418 GLY A C 1
ATOM 3128 O O . GLY A 1 418 ? -2.661 11.002 32.997 1.00 54.72 418 GLY A O 1
ATOM 3129 N N . ASP A 1 419 ? -0.698 9.980 32.600 1.00 53.47 419 ASP A N 1
ATOM 3130 C CA . ASP A 1 419 ? 0.141 11.020 33.221 1.00 53.47 419 ASP A CA 1
ATOM 3131 C C . ASP A 1 419 ? 0.818 11.858 32.126 1.00 53.47 419 ASP A C 1
ATOM 3133 O O . ASP A 1 419 ? 1.746 11.364 31.504 1.00 53.47 419 ASP A O 1
ATOM 3137 N N . ASP A 1 420 ? 0.396 13.110 31.898 1.00 52.50 420 ASP A N 1
ATOM 3138 C CA . ASP A 1 420 ? 0.836 14.077 30.850 1.00 52.50 420 ASP A CA 1
ATOM 3139 C C . ASP A 1 420 ? 2.364 14.356 30.747 1.00 52.50 420 ASP A C 1
ATOM 3141 O O . ASP A 1 420 ? 2.820 15.170 29.942 1.00 52.50 420 ASP A O 1
ATOM 3145 N N . ASP A 1 421 ? 3.183 13.686 31.551 1.00 47.22 421 ASP A N 1
ATOM 3146 C CA . ASP A 1 421 ? 4.528 14.123 31.919 1.00 47.22 421 ASP A CA 1
ATOM 3147 C 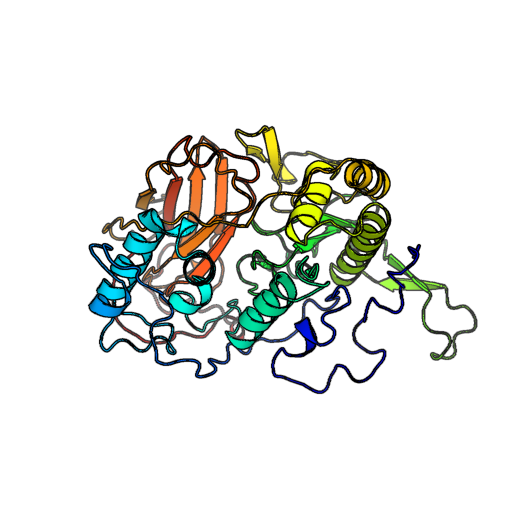C . ASP A 1 421 ? 5.650 13.571 31.018 1.00 47.22 421 ASP A C 1
ATOM 3149 O O . ASP A 1 421 ? 6.803 13.972 31.183 1.00 47.22 421 ASP A O 1
ATOM 3153 N N . ASP A 1 422 ? 5.344 12.684 30.062 1.00 46.12 422 ASP A N 1
ATOM 3154 C CA . ASP A 1 422 ? 6.351 11.997 29.228 1.00 46.12 422 ASP A CA 1
ATOM 3155 C C . ASP A 1 422 ? 6.188 12.272 27.722 1.00 46.12 422 ASP A C 1
ATOM 3157 O O . ASP A 1 422 ? 6.410 11.418 26.864 1.00 46.12 422 ASP A O 1
ATOM 3161 N N . LEU A 1 423 ? 5.813 13.510 27.378 1.00 46.28 423 LEU A N 1
ATOM 3162 C CA . LEU A 1 423 ? 5.950 14.027 26.015 1.00 46.28 423 LEU A CA 1
ATOM 3163 C C . LEU A 1 423 ? 7.445 14.219 25.717 1.00 46.28 423 LEU A C 1
ATOM 3165 O O . LEU A 1 423 ? 7.995 15.314 25.857 1.00 46.28 423 LEU A O 1
ATOM 3169 N N . GLY A 1 424 ? 8.130 13.127 25.374 1.00 41.59 424 GLY A N 1
ATOM 3170 C CA . GLY A 1 424 ? 9.545 13.130 25.024 1.00 41.59 424 GLY A CA 1
ATOM 3171 C C . GLY A 1 424 ? 9.854 14.224 24.000 1.00 41.59 424 GLY A C 1
ATOM 3172 O O . GLY A 1 424 ? 9.402 14.174 22.859 1.00 41.59 424 GLY A O 1
ATOM 3173 N N . SER A 1 425 ? 10.649 15.217 24.403 1.00 41.38 425 SER A N 1
ATOM 3174 C CA . SER A 1 425 ? 11.087 16.328 23.555 1.00 41.38 425 SER A CA 1
ATOM 3175 C C . SER A 1 425 ? 12.211 15.897 22.614 1.00 41.38 425 SER A C 1
ATOM 3177 O O . SER A 1 425 ? 13.333 16.401 22.658 1.00 41.38 425 SER A O 1
ATOM 3179 N N . ASN A 1 426 ? 11.936 14.936 21.739 1.00 42.28 426 ASN A N 1
ATOM 3180 C CA . ASN A 1 426 ? 12.829 14.699 20.616 1.00 42.28 426 ASN A CA 1
ATOM 3181 C C . ASN A 1 426 ? 12.511 15.709 19.517 1.00 42.28 426 ASN A C 1
ATOM 3183 O O . ASN A 1 426 ? 11.358 15.976 19.224 1.00 42.28 426 ASN A O 1
ATOM 3187 N N . TYR A 1 427 ? 13.542 16.264 18.885 1.00 39.06 427 TYR A N 1
ATOM 3188 C CA . TYR A 1 427 ? 13.450 17.261 17.804 1.00 39.06 427 TYR A CA 1
ATOM 3189 C C . TYR A 1 427 ? 12.620 16.802 16.577 1.00 39.06 427 TYR A C 1
ATOM 3191 O O . TYR A 1 427 ? 12.382 17.589 15.671 1.00 39.06 427 TYR A O 1
ATOM 3199 N N . TRP A 1 428 ? 12.199 15.533 16.551 1.00 43.91 428 TRP A N 1
ATOM 3200 C CA . TRP A 1 428 ? 11.340 14.907 15.541 1.00 43.91 428 TRP A CA 1
ATOM 3201 C C . TRP A 1 428 ? 9.880 14.743 16.001 1.00 43.91 428 TRP A C 1
ATOM 3203 O O . TRP A 1 428 ? 9.039 14.313 15.224 1.00 43.91 428 TRP A O 1
ATOM 3213 N N . ALA A 1 429 ? 9.572 15.105 17.250 1.00 39.84 429 ALA A N 1
ATOM 3214 C CA . ALA A 1 429 ? 8.235 15.080 17.835 1.00 39.84 429 ALA A CA 1
ATOM 3215 C C . ALA A 1 429 ? 7.265 16.079 17.194 1.00 39.84 429 ALA A C 1
ATOM 3217 O O . ALA A 1 429 ? 6.056 15.875 17.217 1.00 39.84 429 ALA A O 1
ATOM 3218 N N . GLU A 1 430 ? 7.798 17.132 16.573 1.00 38.44 430 GLU A N 1
ATOM 3219 C CA . GLU A 1 430 ? 7.007 18.089 15.796 1.00 38.44 430 GLU A CA 1
ATOM 3220 C C . GLU A 1 430 ? 6.418 17.475 14.512 1.00 38.44 430 GLU A C 1
ATOM 3222 O O . GLU A 1 430 ? 5.507 18.069 13.952 1.00 38.44 430 GLU A O 1
ATOM 3227 N N . TYR A 1 431 ? 6.875 16.294 14.062 1.00 41.22 431 TYR A N 1
ATOM 3228 C CA . TYR A 1 431 ? 6.330 15.648 12.860 1.00 41.22 431 TYR A CA 1
ATOM 3229 C C . TYR A 1 431 ? 4.969 14.965 13.083 1.00 41.22 431 TYR A C 1
ATOM 3231 O O . TYR A 1 431 ? 4.224 14.847 12.131 1.00 41.22 431 TYR A O 1
ATOM 3239 N N . TYR A 1 432 ? 4.596 14.549 14.299 1.00 45.03 432 TYR A N 1
ATOM 3240 C CA . TYR A 1 432 ? 3.428 13.668 14.527 1.00 45.03 432 TYR A CA 1
ATOM 3241 C C . TYR A 1 432 ? 2.265 14.346 15.288 1.00 45.03 432 TYR A C 1
ATOM 3243 O O . TYR A 1 432 ? 1.469 13.669 15.940 1.00 45.03 432 TYR A O 1
ATOM 3251 N N . ALA A 1 433 ? 2.198 15.682 15.283 1.00 37.34 433 ALA A N 1
ATOM 3252 C CA . ALA A 1 433 ? 1.515 16.460 16.324 1.00 37.34 433 ALA A CA 1
ATOM 3253 C C . ALA A 1 433 ? 0.074 16.942 16.034 1.00 37.34 433 ALA A C 1
ATOM 3255 O O . ALA A 1 433 ? -0.476 17.629 16.894 1.00 37.34 433 ALA A O 1
ATOM 3256 N N . ASP A 1 434 ? -0.556 16.609 14.902 1.00 43.50 434 ASP A N 1
ATOM 3257 C CA . ASP A 1 434 ? -1.910 17.119 14.612 1.00 43.50 434 ASP A CA 1
ATOM 3258 C C . ASP A 1 434 ? -3.039 16.224 15.176 1.00 43.50 434 ASP A C 1
ATOM 3260 O O . ASP A 1 434 ? -3.116 15.019 14.905 1.00 43.50 434 ASP A O 1
ATOM 3264 N N . ASP A 1 435 ? -3.892 16.859 15.991 1.00 45.00 435 ASP A N 1
ATOM 3265 C CA . ASP A 1 435 ? -5.136 16.378 16.618 1.00 45.00 435 ASP A CA 1
ATOM 3266 C C . ASP A 1 435 ? -6.282 17.231 16.035 1.00 45.00 435 ASP A C 1
ATOM 3268 O O . ASP A 1 435 ? -6.312 18.447 16.237 1.00 45.00 435 ASP A O 1
ATOM 3272 N N . ASP A 1 436 ? -7.190 16.630 15.264 1.00 42.25 436 ASP A N 1
ATOM 3273 C CA . ASP A 1 436 ? -8.228 17.317 14.474 1.00 42.25 436 ASP A CA 1
ATOM 3274 C C . ASP A 1 436 ? -9.535 17.613 15.238 1.00 42.25 436 ASP A C 1
ATOM 3276 O O . ASP A 1 436 ? -10.389 18.354 14.752 1.00 42.25 436 ASP A O 1
ATOM 3280 N N . GLY A 1 437 ? -9.634 17.209 16.508 1.00 38.56 437 GLY A N 1
ATOM 3281 C CA . GLY A 1 437 ? -10.491 17.890 17.486 1.00 38.56 437 GLY A CA 1
ATOM 3282 C C . GLY A 1 437 ? -12.010 17.658 17.409 1.00 38.56 437 GLY A C 1
ATOM 3283 O O . GLY A 1 437 ? -12.741 18.400 18.071 1.00 38.56 437 GLY A O 1
ATOM 3284 N N . ASP A 1 438 ? -12.516 16.643 16.708 1.00 40.06 438 ASP A N 1
ATOM 3285 C CA . ASP A 1 438 ? -13.954 16.330 16.598 1.00 40.06 438 ASP A CA 1
ATOM 3286 C C . ASP A 1 438 ? -14.395 15.125 17.455 1.00 40.06 438 ASP A C 1
ATOM 3288 O O . ASP A 1 438 ? -13.829 14.042 17.479 1.00 40.06 438 ASP A O 1
ATOM 3292 N N . ASP A 1 439 ? -15.365 15.351 18.333 1.00 38.91 439 ASP A N 1
ATOM 3293 C CA . ASP A 1 439 ? -15.622 14.490 19.485 1.00 38.91 439 ASP A CA 1
ATOM 3294 C C . ASP A 1 439 ? -16.745 13.469 19.223 1.00 38.91 439 ASP A C 1
ATOM 3296 O O . ASP A 1 439 ? -17.882 13.687 19.639 1.00 38.91 439 ASP A O 1
ATOM 3300 N N . ASP A 1 440 ? -16.442 12.312 18.622 1.00 33.75 440 ASP A N 1
ATOM 3301 C CA . ASP A 1 440 ? -17.369 11.170 18.611 1.00 33.75 440 ASP A CA 1
ATOM 3302 C C . ASP A 1 440 ? -16.672 9.834 18.944 1.00 33.75 440 ASP A C 1
ATOM 3304 O O . ASP A 1 440 ? -15.679 9.393 18.386 1.00 33.75 440 ASP A O 1
ATOM 3308 N N . GLY A 1 441 ? -17.072 9.251 20.075 1.00 30.80 441 GLY A N 1
ATOM 3309 C CA . GLY A 1 441 ? -16.375 8.124 20.699 1.00 30.80 441 GLY A CA 1
ATOM 3310 C C . GLY A 1 441 ? -16.856 6.773 20.196 1.00 30.80 441 GLY A C 1
ATOM 3311 O O . GLY A 1 441 ? -17.532 6.073 20.950 1.00 30.80 441 GLY A O 1
ATOM 3312 N N . LEU A 1 442 ? -16.497 6.391 18.973 1.00 27.50 442 LEU A N 1
ATOM 3313 C CA . LEU A 1 442 ? -16.777 5.054 18.446 1.00 27.50 442 LEU A CA 1
ATOM 3314 C C . LEU A 1 442 ? -15.492 4.370 17.968 1.00 27.50 442 LEU A C 1
ATOM 3316 O O . LEU A 1 442 ? -14.708 4.959 17.237 1.00 27.50 442 LEU A O 1
ATOM 3320 N N . LEU A 1 443 ? -15.299 3.117 18.399 1.00 28.58 443 LEU A N 1
ATOM 3321 C CA . LEU A 1 443 ? -14.393 2.195 17.720 1.00 28.58 443 LEU A CA 1
ATOM 3322 C C . LEU A 1 443 ? -15.094 1.742 16.443 1.00 28.58 443 LEU A C 1
ATOM 3324 O O . LEU A 1 443 ? -16.106 1.056 16.558 1.00 28.58 443 LEU A O 1
ATOM 3328 N N . VAL A 1 444 ? -14.604 2.155 15.278 1.00 31.55 444 VAL A N 1
ATOM 3329 C CA . VAL A 1 444 ? -15.108 1.749 13.954 1.00 31.55 444 VAL A CA 1
ATOM 3330 C C . VAL A 1 444 ? -14.003 1.057 13.179 1.00 31.55 444 VAL A C 1
ATOM 3332 O O . VAL A 1 444 ? -12.860 1.570 13.247 1.00 31.55 444 VAL A O 1
#

Solvent-accessible surface area (backbone atoms only — not comparable to full-atom values): 24239 Å² total; per-residue (Å²): 143,77,76,30,94,87,49,47,73,84,52,49,59,58,91,88,78,69,94,71,85,78,66,93,66,42,57,65,71,38,70,54,44,80,43,51,44,48,43,46,68,71,65,85,81,95,56,53,47,86,60,88,49,66,70,58,69,78,71,83,67,61,94,85,64,92,62,46,37,61,73,65,33,65,89,46,47,56,43,68,17,66,54,50,72,69,24,49,53,31,45,39,55,35,30,56,76,37,21,90,79,46,41,67,60,48,62,47,47,59,62,49,43,45,41,83,41,77,36,41,59,20,56,49,44,47,52,28,50,51,46,21,42,52,56,4,51,89,50,32,16,29,48,40,33,27,18,31,28,64,43,30,81,80,65,44,44,24,33,57,31,30,68,33,34,31,88,73,36,40,6,15,12,15,13,20,91,86,66,42,74,17,77,36,31,16,27,22,37,26,33,41,30,17,30,64,6,20,17,77,93,72,78,36,58,33,76,39,79,50,68,56,90,77,74,50,96,66,39,74,41,81,68,43,64,36,9,43,52,5,16,56,51,54,48,44,36,51,42,43,24,38,51,52,28,72,82,50,32,36,66,41,50,51,51,39,47,52,77,33,28,39,71,95,68,84,54,84,91,49,51,67,47,69,32,96,57,69,38,55,32,16,35,51,30,10,34,16,38,69,37,60,67,52,22,26,57,48,33,63,73,58,77,77,72,78,83,86,79,54,85,58,81,84,51,61,58,85,71,80,88,48,74,20,81,88,56,82,45,74,48,60,32,71,42,73,46,42,95,38,71,98,43,61,32,77,60,45,78,46,58,34,21,41,82,35,76,39,42,13,32,33,30,35,35,44,34,40,90,92,40,76,43,64,61,47,65,58,42,96,41,53,36,48,51,38,64,31,41,64,33,30,34,44,61,58,34,62,26,54,45,46,66,56,42,41,34,42,37,38,28,36,70,43,61,63,58,85,57,91,83,73,76,68,87,49,95,67,49,79,71,40,63,76,69,87,86,75,95,72,96,54,56,67

Radius of gyration: 21.88 Å; Cα contacts (8 Å, |Δi|>4): 974; chains: 1; bounding box: 71×44×62 Å

Foldseek 3Di:
DDFFDPQDPVLADDPPDDDLPDDLQLCSLCVDLAGAYFDLDPDDDLDLDQDQDDQADPFPQDPPDPADLRVQQPPPRLSQLPTPPSSVQSLQVCQQPCCVPRVVVNVVNCSNFVGRAQQADHPSNVVSLVCQQQPGNNRLHHAAFAEQWFAVVQPDASQRHHQQQDPSYAHEFEAAPVQDGANRTHFFQSHQAYEHFHHVVNPDADWDQADCVVVDPGRTDGPGGGSSRTRVVVVVLLSLLCSLPVNHHNLLLSVLFLVQADAPDDDPVQQWDADPLRQIAGRRGGSHYGDSVSSNVCSNVGDHDDDDTDRGDDWFQPDDADACPPDWDKGKTKAWFRPDDVDFDQKDKDFWKAFALAPLQKWKWKDWPRDIGTQHHNHLAGEGIRRRRIGMHRNRGGPGSRHTMIMIIMTGRHHDSPDPPPNPPDVCRVSRYDDPDDDDHTTD

Nearest PDB structures (foldseek):
  1ot5-assembly2_B  TM=8.855E-01  e=3.121E-22  Saccharomyces cerevisiae
  1p8j-assembly1_A  TM=8.342E-01  e=9.441E-23  Mus musculus
  6eqv-assembly1_A  TM=8.555E-01  e=2.608E-22  Homo sapiens
  4z2a-assembly1_A  TM=8.307E-01  e=3.121E-22  Homo sapiens
  8ehe-assembly1_A  TM=8.234E-01  e=5.435E-11  Tannerella forsythia

Organism: NCBI:txid35677

Mean predicted aligned error: 9.3 Å

Sequence (444 aa):
VGAAPGAGIASCTMMGANLASEYYDGSFISHHHDVNDISSNSWGYDLCERHSYSASCPFSCPSGTSSCPCDVCDGDDWSSGDLSSSCEAAVVSYCSYYFNNDVTPCLELDHYFVQCGYGQLSTAAHDKLVEGTTAGRGGLGMVFVFAAGNSYDVGQDVNYEGYQNSRFTMSVGALGQDLKHASYSSTGAPVFISAPGGDSENYHGMLAAQPLSHGLTDNCGDAGMGTSYAAPLVSGVVAMVLEANPNLTWRDVQGVLASTATRPHEDAEDQWTTNQAGVKHSYKYGFGLVDALAATAAATTWTTWGAELTLMTQTVSGEALVDFDGAEHWVESEAAAFGSSEFVIEGVAVYVTIKHPRRGDLRIELERNGVTSLLTDDKLEFGTRYTHHKYTTLRHWGERADEGAFTLRVADRRAGSGDDDDLGSNYWAEYYADDDGDDDGLLV

pLDDT: mean 80.25, std 19.63, range [22.45, 98.81]

Secondary structure (DSSP, 8-state):
----SS--TTTS--TTSSSTTS--SSGGGGS-TTS-EEE---------------SS------TT-S--HHHHTTT--TTTS---HHHHHHHHHHHHHHTTTSHHHHH-THHHH--S-TTPPPHHHHHHHHHHHHHHHHHT-PPEEEE--S-GGGT-BGGG-TTTTSTTEEEEEEE-TTSSBPTT--B-TTEEEEEE--BTTTTBPEEEE--GGG--S--EEEEE-SHHHHHHHHHHHHHHHHHH-TT--HHHHHHHHHHH-B-S---GGG-EEE-TTS-EEETTTBT-B--HHHHHHHHTTPPPP-------------PPPPP-SSS---EEEEEPPPS-TT-B-S-EEEEEEEE-SSGGGEEEEEEETTEEEEEEES-----SEEEEEEEEE-TTTT-BTTSS-EEEEEEE-STTTT-GGG----TTGGGG------------